Protein AF-A0A8J2N1P3-F1 (afdb_monomer)

Sequence (619 aa):
MLRRNAFIGAALVTTAAAWNVDVHNQIGFMAETFFTPETTSVLAKILEPEYNGSVGRSAAWADAYAHTSEGHFSYQWHWIDTHDRQPEHCNLDYTRDCAKGGCVVSAIANQTKILRKCINEVYAAELTRGINLTCSYALKWVAHFLGDIHQPLHASGRAVGGNTFKVVFGGVSTQLHAVWDGYLPYFAANVQHPFSNQSIDPFFSGLVTRIRKDQFYSAPYMWLSCTDPATPEECATSWAKESNKWDCDYVYSRVRNDTDLGIDGYANPSRETSPNRGSSVPQSVAIPKPCKPLQQWQEEQKIDRNAQIKLTKLVHMRYQHPNLDEITTFLRDFGMSVAQKAEGKKWFKGYGEDQYVYYAQQGEKKFLGGCFEVESYAELEKASKIPRAGSIEELTDAPGGGHMITLHDPEGFPINLIYGQTKKQPGPFPEVLTTNYENEKPRVARFQRFKSGPAAVHKLGHYGLCVQNFQAEMQWYTRTFNIVPTDFLYINTPEGQQKDVAIFAHIDIGPSYTDHHTIFLSTNPTSHVHHCSFEVHDFDTQNLGHEWLAQKGYKSVWGVGRHILGSQLFDYWWDTTGNMIEHYADGDLVNEETPVGWGEAGDESLAVWGPEVPKWFLD

Secondary structure (DSSP, 8-state):
-PPP--------------TTHHHHHHHHHHHHTT--HHHHHHHHHHS-GGGTT-HHHHTTHHHHHHTSTTTGGGGGGG-----SBTTTB----HHHHS-TT--HHHHHHHHHHHHHHHHHHHHTT---TT--HHHHHHHHHHHHHHHHTTSGGGG-TTTTTTTT-EEEETTEEEEHHHIIIIIHHHHHHT-SSPPPSSS--HHHHHHHHHHTTT-SSS-GGGGGS---TTSHHHHHHHHHHHHHHHIIIIITTS--TTSBTTTSSSS-S-SS-PPP------HHHHS-SSEE-HHHHHHHTT--TTTSB-EEEEEEEEEEES-HHHHHHHHHHTT-EEEEEETTEEEEE-SSSSS-SEEEEESSSEEEEEEEEES-HHHHHHHTTSTT----EE-SSSTT--EEEEEE-TT--EEEEEE-PPPPPP-PPPP-PPPP-SS----SS-------S------EEEEEEEES-HHHHHHHHHHHBSEEEEEEEEEE-TTS-EEEEEEEEEE--TTS-EES-SEEEEE-SS-EEEEEEEE-S-HHHHHHHHHHHHHTT--EEEEEEEESGGG-EEEEEE-TTS-EEEEEES--EE-TTSPEEEEE-SGGGTEEESSPPPTTTT-

Solvent-accessible surface area (backbone atoms only — not comparable to full-atom values): 33361 Å² total; per-residue (Å²): 140,87,86,87,86,85,82,89,73,83,79,77,78,76,74,78,70,72,83,38,47,30,50,37,12,34,54,25,36,52,53,57,76,72,53,50,75,64,55,48,56,54,45,33,30,34,28,39,71,91,39,70,36,37,56,13,57,32,11,37,49,52,68,60,38,26,74,33,92,85,32,44,76,51,48,57,31,55,28,34,45,30,89,58,47,71,44,85,40,63,64,70,46,68,86,80,29,41,47,97,84,41,9,27,38,56,44,43,25,51,26,45,57,52,31,54,53,42,52,52,33,43,75,70,68,73,49,56,65,28,72,48,60,71,40,24,49,19,47,30,44,41,55,25,44,62,52,34,40,66,37,31,47,32,29,26,36,58,51,65,21,23,60,72,35,69,40,34,43,77,89,38,81,47,35,48,31,58,36,71,57,34,48,44,60,33,59,74,59,71,49,93,67,84,60,50,57,86,51,68,48,70,60,56,53,50,48,52,53,34,53,79,64,50,72,50,98,65,53,56,80,66,73,58,68,62,77,54,80,89,46,33,47,62,26,36,44,52,46,31,36,53,16,21,41,41,31,21,78,44,58,53,61,63,63,56,83,91,46,41,38,48,77,73,44,64,62,44,84,64,83,67,78,73,76,91,80,86,78,94,69,59,67,68,66,76,35,64,68,57,56,46,54,40,66,59,53,38,58,76,68,66,51,55,76,84,72,22,37,52,50,76,46,60,43,29,40,34,36,30,31,73,49,62,66,60,45,50,50,50,42,40,53,59,16,36,43,82,60,48,78,55,92,61,35,40,31,26,15,35,43,36,41,54,48,36,30,36,37,41,31,54,37,71,78,40,82,58,21,53,27,29,33,36,80,39,67,66,41,54,61,54,49,51,71,42,78,72,34,47,66,79,40,76,35,85,85,46,76,50,39,28,37,36,33,43,36,39,50,94,92,57,55,42,38,30,41,36,28,76,53,45,73,44,84,52,52,87,75,80,81,85,79,86,74,65,52,99,90,50,60,81,62,71,99,57,79,94,80,87,79,90,52,45,31,52,26,34,46,41,48,32,37,31,35,26,27,68,55,44,70,62,45,54,50,47,49,43,45,48,27,40,37,42,65,35,32,35,24,26,46,75,43,97,88,72,44,82,41,80,42,32,39,33,20,19,62,57,65,46,89,52,74,32,56,36,39,42,39,35,43,32,54,30,100,52,72,44,79,51,39,41,31,28,30,35,89,37,72,68,44,48,53,45,20,51,53,43,36,49,76,71,66,53,52,74,67,47,58,68,30,27,28,55,70,42,48,22,32,39,36,31,31,46,47,90,82,68,50,40,37,30,45,28,26,74,61,40,71,37,37,58,86,46,50,26,27,45,45,67,65,53,73,79,52,49,42,77,46,54,65,80,77,54,93,60,72,86,107

InterPro domains:
  IPR003154 S1/P1 nuclease [PF02265] (23-263)
  IPR003154 S1/P1 nuclease [PTHR33146] (9-268)
  IPR003154 S1/P1 nuclease [cd11010] (19-266)
  IPR004360 Glyoxalase/fosfomycin resistance/dioxygenase domain [PF00903] (459-582)
  IPR008947 Phospholipase C/P1 nuclease domain superfamily [G3DSA:1.10.575.10] (19-278)
  IPR008947 Phospholipase C/P1 nuclease domain superfamily [SSF48537] (19-264)
  IPR029068 Glyoxalase/Bleomycin resistance protein/Dihydroxybiphenyl dioxygenase [G3DSA:3.10.180.10] (303-426)
  IPR029068 Glyoxalase/Bleomycin resistance protein/Dihydroxybiphenyl dioxygenase [G3DSA:3.10.180.10] (449-615)
  IPR029068 Glyoxalase/Bleomycin resistance protein/Dihydroxybiphenyl dioxygenase [SSF54593] (309-597)
  IPR037523 Vicinal oxygen chelate (VOC), core domain [PS51819] (459-586)

Foldseek 3Di:
DDDDDDDDDDDPPPDPPPFQLLVQLQLQQLVVVVDDPVRLVLQQLLAAVVCNSGLSLLQSVLVVQCPDPNNVLCVQALAWADPDDPQVDFDDDCVPTADPSGYVLVLLLVLLVQLVVSSVCVVVVNGGGHPDVSNNVSSNSNSHSVVSLLQLLSLHNPCPSQQNAWAAAPNDIHTLNSVSSPVLVCLQVVHDDRHDSNHHDVSSVVVSVCLVVQVDPDNNVVVPPDDDSVPSSVSSSVSSSVSSNCRNVASVVPDDRPDHCNPPCNSPVDPPPDPDDDDDDALCVLFVPPWFAQVVVCVVLVADPVLAFAFDDFFAFEWEDQDPVQLQVVVVLQAWDWLDDDVQKTFTPFLAFHSGHYIYGHDPTDGQATETEGPDVVSVVSQCPDPQKDDWDWQPPGQQIWIKIWHAAPVGHIYMYTYRRGTHDGHDDDDDDDDADPPRGPDDVNDDDDDQGAQTFHGWAAWEKADACVVRRVSCDVNHHQKTFQEWAWAQDPVRDTDTFKTFIDRAPAPDKGFLHHYMYGYDPDIDTQETETEGRDDVSVVSNVVSCVVVVFAWQWDQFFFSRQRKGWTWTAGPNGHIYIYIYDGDIDYSRRIYHYDYDDQVNTGPDTPGHPPVSSD

Mean predicted aligned error: 14.55 Å

pLDDT: mean 91.04, std 13.32, range [26.02, 98.88]

Structure (mmCIF, N/CA/C/O backbone):
data_AF-A0A8J2N1P3-F1
#
_entry.id   AF-A0A8J2N1P3-F1
#
loop_
_atom_site.group_PDB
_atom_site.id
_atom_site.type_symbol
_atom_site.label_atom_id
_atom_site.label_alt_id
_atom_site.label_comp_id
_atom_site.label_asym_id
_atom_site.label_entity_id
_atom_site.label_seq_id
_atom_site.pdbx_PDB_ins_code
_atom_site.Cartn_x
_atom_site.Cartn_y
_atom_site.Cartn_z
_atom_site.occupancy
_atom_site.B_iso_or_equiv
_atom_site.auth_seq_id
_atom_site.auth_comp_id
_atom_site.auth_asym_id
_atom_site.auth_atom_id
_atom_site.pdbx_PDB_model_num
ATOM 1 N N . MET A 1 1 ? 74.833 -14.889 -46.733 1.00 37.47 1 MET A N 1
ATOM 2 C CA . MET A 1 1 ? 74.147 -14.017 -47.713 1.00 37.47 1 MET A CA 1
ATOM 3 C C . MET A 1 1 ? 72.819 -14.663 -48.082 1.00 37.47 1 MET A C 1
ATOM 5 O O . MET A 1 1 ? 72.800 -15.606 -48.859 1.00 37.47 1 MET A O 1
ATOM 9 N N . LEU A 1 2 ? 71.735 -14.223 -47.440 1.00 30.72 2 LEU A N 1
ATOM 10 C CA . LEU A 1 2 ? 70.367 -14.707 -47.659 1.00 30.72 2 LEU A CA 1
ATOM 11 C C . LEU A 1 2 ? 69.760 -14.021 -48.892 1.00 30.72 2 LEU A C 1
ATOM 13 O O . LEU A 1 2 ? 69.808 -12.796 -48.995 1.00 30.72 2 LEU A O 1
ATOM 17 N N . ARG A 1 3 ? 69.183 -14.801 -49.815 1.00 30.39 3 ARG A N 1
ATOM 18 C CA . ARG A 1 3 ? 68.391 -14.289 -50.944 1.00 30.39 3 ARG A CA 1
ATOM 19 C C . ARG A 1 3 ? 66.922 -14.161 -50.534 1.00 30.39 3 ARG A C 1
ATOM 21 O O . ARG A 1 3 ? 66.283 -15.143 -50.175 1.00 30.39 3 ARG A O 1
ATOM 28 N N . ARG A 1 4 ? 66.422 -12.928 -50.613 1.00 35.00 4 ARG A N 1
ATOM 29 C CA . ARG A 1 4 ? 65.011 -12.517 -50.598 1.00 35.00 4 ARG A CA 1
ATOM 30 C C . ARG A 1 4 ? 64.414 -12.700 -52.000 1.00 35.00 4 ARG A C 1
ATOM 32 O O . ARG A 1 4 ? 65.123 -12.437 -52.966 1.00 35.00 4 ARG A O 1
ATOM 39 N N . ASN A 1 5 ? 63.147 -13.115 -52.071 1.00 31.36 5 ASN A N 1
ATOM 40 C CA . ASN A 1 5 ? 62.072 -12.636 -52.970 1.00 31.36 5 ASN A CA 1
ATOM 41 C C . ASN A 1 5 ? 60.866 -13.579 -52.771 1.00 31.36 5 ASN A C 1
ATOM 43 O O . ASN A 1 5 ? 60.970 -14.766 -53.050 1.00 31.36 5 ASN A O 1
ATOM 47 N N . ALA A 1 6 ? 59.835 -13.184 -52.021 1.00 32.12 6 ALA A N 1
ATOM 48 C CA . ALA A 1 6 ? 58.728 -12.280 -52.373 1.00 32.12 6 ALA A CA 1
ATOM 49 C C . ALA A 1 6 ? 57.470 -13.107 -52.712 1.00 32.12 6 ALA A C 1
ATOM 51 O O . ALA A 1 6 ? 57.220 -13.437 -53.866 1.00 32.12 6 ALA A O 1
ATOM 52 N N . PHE A 1 7 ? 56.697 -13.451 -51.677 1.00 32.38 7 PHE A N 1
ATOM 53 C CA . PHE A 1 7 ? 55.311 -13.894 -51.820 1.00 32.38 7 PHE A CA 1
ATOM 54 C C . PHE A 1 7 ? 54.409 -12.657 -51.802 1.00 32.38 7 PHE A C 1
ATOM 56 O O . PHE A 1 7 ? 54.438 -11.876 -50.851 1.00 32.38 7 PHE A O 1
ATOM 63 N N . ILE A 1 8 ? 53.628 -12.478 -52.867 1.00 37.56 8 ILE A N 1
ATOM 64 C CA . ILE A 1 8 ? 52.526 -11.518 -52.936 1.00 37.56 8 ILE A CA 1
ATOM 65 C C . ILE A 1 8 ? 51.372 -12.127 -52.134 1.00 37.56 8 ILE A C 1
ATOM 67 O O . ILE A 1 8 ? 50.735 -13.076 -52.583 1.00 37.56 8 ILE A O 1
ATOM 71 N N . GLY A 1 9 ? 51.149 -11.623 -50.922 1.00 31.53 9 GLY A N 1
ATOM 72 C CA . GLY A 1 9 ? 49.958 -11.922 -50.132 1.00 31.53 9 GLY A CA 1
ATOM 73 C C . GLY A 1 9 ? 48.873 -10.903 -50.454 1.00 31.53 9 GLY A C 1
ATOM 74 O O . GLY A 1 9 ? 49.041 -9.719 -50.169 1.00 31.53 9 GLY A O 1
ATOM 75 N N . ALA A 1 10 ? 47.773 -11.355 -51.053 1.00 35.03 10 ALA A N 1
ATOM 76 C CA . ALA A 1 10 ? 46.547 -10.575 -51.129 1.00 35.03 10 ALA A CA 1
ATOM 77 C C . ALA A 1 10 ? 46.023 -10.365 -49.699 1.00 35.03 10 ALA A C 1
ATOM 79 O O . ALA A 1 10 ? 45.641 -11.322 -49.026 1.00 35.03 10 ALA A O 1
ATOM 80 N N . ALA A 1 11 ? 46.050 -9.122 -49.221 1.00 32.72 11 ALA A N 1
ATOM 81 C CA . ALA A 1 11 ? 45.408 -8.751 -47.972 1.00 32.72 11 ALA A CA 1
ATOM 82 C C . ALA A 1 11 ? 43.889 -8.778 -48.189 1.00 32.72 11 ALA A C 1
ATOM 84 O O . ALA A 1 11 ? 43.323 -7.882 -48.814 1.00 32.72 11 ALA A O 1
ATOM 85 N N . LEU A 1 12 ? 43.239 -9.832 -47.694 1.00 31.53 12 LEU A N 1
ATOM 86 C CA . LEU A 1 12 ? 41.812 -9.812 -47.404 1.00 31.53 12 LEU A CA 1
ATOM 87 C C . LEU A 1 12 ? 41.588 -8.709 -46.367 1.00 31.53 12 LEU A C 1
ATOM 89 O O . LEU A 1 12 ? 41.980 -8.847 -45.210 1.00 31.53 12 LEU A O 1
ATOM 93 N N . VAL A 1 13 ? 40.999 -7.597 -46.802 1.00 30.62 13 VAL A N 1
ATOM 94 C CA . VAL A 1 13 ? 40.427 -6.601 -45.899 1.00 30.62 13 VAL A CA 1
ATOM 95 C C . VAL A 1 13 ? 39.248 -7.289 -45.224 1.00 30.62 13 VAL A C 1
ATOM 97 O O . VAL A 1 13 ? 38.175 -7.420 -45.806 1.00 30.62 13 VAL A O 1
ATOM 100 N N . THR A 1 14 ? 39.462 -7.799 -44.016 1.00 26.02 14 THR A N 1
ATOM 101 C CA . THR A 1 14 ? 38.366 -8.161 -43.125 1.00 26.02 14 THR A CA 1
ATOM 102 C C . THR A 1 14 ? 37.655 -6.865 -42.774 1.00 26.02 14 THR A C 1
ATOM 104 O O . THR A 1 14 ? 38.158 -6.073 -41.977 1.00 26.02 14 THR A O 1
ATOM 107 N N . THR A 1 15 ? 36.517 -6.615 -43.415 1.00 27.95 15 THR A N 1
ATOM 108 C CA . THR A 1 15 ? 35.544 -5.634 -42.947 1.00 27.95 15 THR A CA 1
ATOM 109 C C . THR A 1 15 ? 35.240 -5.982 -41.497 1.00 27.95 15 THR A C 1
ATOM 111 O O . THR A 1 15 ? 34.702 -7.057 -41.226 1.00 27.95 15 THR A O 1
ATOM 114 N N . ALA A 1 16 ? 35.645 -5.123 -40.563 1.00 27.12 16 ALA A N 1
ATOM 115 C CA . ALA A 1 16 ? 35.121 -5.175 -39.212 1.00 27.12 16 ALA A CA 1
ATOM 116 C C . ALA A 1 16 ? 33.608 -4.993 -39.354 1.00 27.12 16 ALA A C 1
ATOM 118 O O . ALA A 1 16 ? 33.148 -3.908 -39.702 1.00 27.12 16 ALA A O 1
ATOM 119 N N . ALA A 1 17 ? 32.848 -6.080 -39.220 1.00 30.27 17 ALA A N 1
ATOM 120 C CA . ALA A 1 17 ? 31.414 -5.973 -39.056 1.00 30.27 17 ALA A CA 1
ATOM 121 C C . ALA A 1 17 ? 31.215 -5.111 -37.808 1.00 30.27 17 ALA A C 1
ATOM 123 O O . ALA A 1 17 ? 31.692 -5.483 -36.736 1.00 30.27 17 ALA A O 1
ATOM 124 N N . ALA A 1 18 ? 30.619 -3.928 -37.966 1.00 38.34 18 ALA A N 1
ATOM 125 C CA . ALA A 1 18 ? 30.062 -3.206 -36.836 1.00 38.34 18 ALA A CA 1
ATOM 126 C C . ALA A 1 18 ? 29.085 -4.185 -36.178 1.00 38.34 18 ALA A C 1
ATOM 128 O O . ALA A 1 18 ? 28.174 -4.700 -36.831 1.00 38.34 18 ALA A O 1
ATOM 129 N N . TRP A 1 19 ? 29.402 -4.595 -34.957 1.00 48.44 19 TRP A N 1
ATOM 130 C CA . TRP A 1 19 ? 28.650 -5.632 -34.275 1.00 48.44 19 TRP A CA 1
ATOM 131 C C . TRP A 1 19 ? 27.273 -5.036 -33.953 1.00 48.44 19 TRP A C 1
ATOM 133 O O . TRP A 1 19 ? 27.216 -3.956 -33.382 1.00 48.44 19 TRP A O 1
ATOM 143 N N . ASN A 1 20 ? 26.198 -5.746 -34.320 1.00 67.81 20 ASN A N 1
ATOM 144 C CA . ASN A 1 20 ? 24.801 -5.501 -33.917 1.00 67.81 20 ASN A CA 1
ATOM 145 C C . ASN A 1 20 ? 23.943 -4.506 -34.736 1.00 67.81 20 ASN A C 1
ATOM 147 O O . ASN A 1 20 ? 22.841 -4.150 -34.319 1.00 67.81 20 ASN A O 1
ATOM 151 N N . VAL A 1 21 ? 24.361 -4.158 -35.960 1.00 84.12 21 VAL A N 1
ATOM 152 C CA . VAL A 1 21 ? 23.541 -3.458 -36.988 1.00 84.12 21 VAL A CA 1
ATOM 15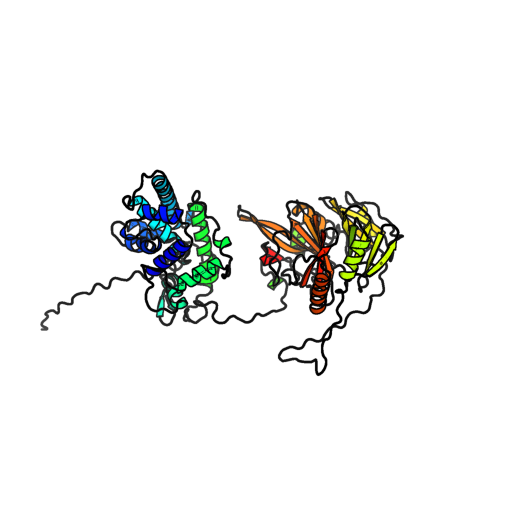3 C C . VAL A 1 21 ? 22.141 -4.080 -37.135 1.00 84.12 21 VAL A C 1
ATOM 155 O O . VAL A 1 21 ? 21.121 -3.401 -37.245 1.00 84.12 21 VAL A O 1
ATOM 158 N N . ASP A 1 22 ? 22.080 -5.404 -37.120 1.00 91.00 22 ASP A N 1
ATOM 159 C CA . ASP A 1 22 ? 20.859 -6.189 -37.234 1.00 91.00 22 ASP A CA 1
ATOM 160 C C . ASP A 1 22 ? 19.919 -6.028 -36.031 1.00 91.00 22 ASP A C 1
ATOM 162 O O . ASP A 1 22 ? 18.705 -6.075 -36.221 1.00 91.00 22 ASP A O 1
ATOM 166 N N . VAL A 1 23 ? 20.424 -5.765 -34.821 1.00 93.06 23 VAL A N 1
ATOM 167 C CA . VAL A 1 23 ? 19.579 -5.484 -33.645 1.00 93.06 23 VAL A CA 1
ATOM 168 C C . VAL A 1 23 ? 18.836 -4.156 -33.822 1.00 93.06 23 VAL A C 1
ATOM 170 O O . VAL A 1 23 ? 17.626 -4.115 -33.589 1.00 93.06 23 VAL A O 1
ATOM 173 N N . HIS A 1 24 ? 19.485 -3.109 -34.350 1.00 94.50 24 HIS A N 1
ATOM 174 C CA . HIS A 1 24 ? 18.794 -1.865 -34.721 1.00 94.50 24 HIS A CA 1
ATOM 175 C C . HIS A 1 24 ? 17.706 -2.110 -35.767 1.00 94.50 24 HIS A C 1
ATOM 177 O O . HIS A 1 24 ? 16.599 -1.578 -35.644 1.00 94.50 24 HIS A O 1
ATOM 183 N N . ASN A 1 25 ? 17.976 -2.957 -36.772 1.00 96.12 25 ASN A N 1
ATOM 184 C CA . ASN A 1 25 ? 16.944 -3.335 -37.737 1.00 96.12 25 ASN A CA 1
ATOM 185 C C . ASN A 1 25 ? 15.741 -3.993 -37.041 1.00 96.12 25 ASN A C 1
ATOM 187 O O . ASN A 1 25 ? 14.599 -3.622 -37.318 1.00 96.12 25 ASN A O 1
ATOM 191 N N . GLN A 1 26 ? 15.984 -4.928 -36.118 1.00 96.69 26 GLN A N 1
ATOM 192 C CA . GLN A 1 26 ? 14.934 -5.619 -35.366 1.00 96.69 26 GLN A CA 1
ATOM 193 C C . GLN A 1 26 ? 14.111 -4.673 -34.487 1.00 96.69 26 GLN A C 1
ATOM 195 O O . GLN A 1 26 ? 12.883 -4.746 -34.527 1.00 96.69 26 GLN A O 1
ATOM 200 N N . ILE A 1 27 ? 14.746 -3.737 -33.775 1.00 95.12 27 ILE A N 1
ATOM 201 C CA . ILE A 1 27 ? 14.053 -2.698 -32.993 1.00 95.12 27 ILE A CA 1
ATOM 202 C C . ILE A 1 27 ? 13.162 -1.841 -33.905 1.00 95.12 27 ILE A C 1
ATOM 204 O O . ILE A 1 27 ? 11.990 -1.612 -33.597 1.00 95.12 27 ILE A O 1
ATOM 208 N N . GLY A 1 28 ? 13.666 -1.430 -35.073 1.00 96.06 28 GLY A N 1
ATOM 209 C CA . GLY A 1 28 ? 12.868 -0.683 -36.044 1.00 96.06 28 GLY A CA 1
ATOM 210 C C . GLY A 1 28 ? 11.687 -1.492 -36.601 1.00 96.06 28 GLY A C 1
ATOM 211 O O . GLY A 1 28 ? 10.589 -0.953 -36.730 1.00 96.06 28 GLY A O 1
ATOM 212 N N . PHE A 1 29 ? 11.856 -2.795 -36.860 1.00 97.94 29 PHE A N 1
ATOM 213 C CA . PHE A 1 29 ? 10.736 -3.660 -37.251 1.00 97.94 29 PHE A CA 1
ATOM 214 C C . PHE A 1 29 ? 9.717 -3.850 -36.121 1.00 97.94 29 PHE A C 1
ATOM 216 O O . PHE A 1 29 ? 8.520 -3.922 -36.393 1.00 97.94 29 PHE A O 1
ATOM 223 N N . MET A 1 30 ? 10.150 -3.910 -34.856 1.00 96.88 30 MET A N 1
ATOM 224 C CA . MET A 1 30 ? 9.225 -3.925 -33.719 1.00 96.88 30 MET A CA 1
ATOM 225 C C . MET A 1 30 ? 8.388 -2.648 -33.683 1.00 96.88 30 MET A C 1
ATOM 227 O O . MET A 1 30 ? 7.165 -2.739 -33.565 1.00 96.88 30 MET A O 1
ATOM 231 N N . ALA A 1 31 ? 9.021 -1.480 -33.832 1.00 95.06 31 ALA A N 1
ATOM 232 C CA . ALA A 1 31 ? 8.343 -0.184 -33.838 1.00 95.06 31 ALA A CA 1
ATOM 233 C C . ALA A 1 31 ? 7.272 -0.098 -34.938 1.00 95.06 31 ALA A C 1
ATOM 235 O O . ALA A 1 31 ? 6.158 0.357 -34.683 1.00 95.06 31 ALA A O 1
ATOM 236 N N . GLU A 1 32 ? 7.556 -0.631 -36.132 1.00 96.25 32 GLU A N 1
ATOM 237 C CA . GLU A 1 32 ? 6.590 -0.687 -37.237 1.00 96.25 32 GLU A CA 1
ATOM 238 C C . GLU A 1 32 ? 5.297 -1.420 -36.882 1.00 96.25 32 GLU A C 1
ATOM 240 O O . GLU A 1 32 ? 4.229 -1.053 -37.373 1.00 96.25 32 GLU A O 1
ATOM 245 N N . THR A 1 33 ? 5.356 -2.422 -35.998 1.00 96.19 33 THR A N 1
ATOM 246 C CA . THR A 1 33 ? 4.152 -3.146 -35.567 1.00 96.19 33 THR A CA 1
ATOM 247 C C . THR A 1 33 ? 3.187 -2.279 -34.754 1.00 96.19 33 THR A C 1
ATOM 249 O O . THR A 1 33 ? 2.026 -2.659 -34.595 1.00 96.19 33 THR A O 1
ATOM 252 N N . PHE A 1 34 ? 3.644 -1.134 -34.240 1.00 93.25 34 PHE A N 1
ATOM 253 C CA . PHE A 1 34 ? 2.843 -0.176 -33.475 1.00 93.25 34 PHE A CA 1
ATOM 254 C C . PHE A 1 34 ? 2.366 1.017 -34.312 1.00 93.25 34 PHE A C 1
ATOM 256 O O . PHE A 1 34 ? 1.561 1.814 -33.832 1.00 93.25 34 PHE A O 1
ATOM 263 N N . PHE A 1 35 ? 2.823 1.161 -35.559 1.00 95.00 35 PHE A N 1
ATOM 264 C CA . PHE A 1 35 ? 2.408 2.275 -36.407 1.00 95.00 35 PHE A CA 1
ATOM 265 C C . PHE A 1 35 ? 0.943 2.163 -36.828 1.00 95.00 35 PHE A C 1
ATOM 267 O O . PHE A 1 35 ? 0.428 1.091 -37.150 1.00 95.00 35 PHE A O 1
ATOM 274 N N . THR A 1 36 ? 0.273 3.313 -36.878 1.00 96.56 36 THR A N 1
ATOM 275 C CA . THR A 1 36 ? -1.028 3.420 -37.535 1.00 96.56 36 THR A CA 1
ATOM 276 C C . THR A 1 36 ? -0.843 3.365 -39.057 1.00 96.56 36 THR A C 1
ATOM 278 O O . THR A 1 36 ? 0.230 3.717 -39.561 1.00 96.56 36 THR A O 1
ATOM 281 N N . PRO A 1 37 ? -1.888 3.005 -39.827 1.00 95.81 37 PRO A N 1
ATOM 282 C CA . PRO A 1 37 ? -1.823 3.045 -41.289 1.00 95.81 37 PRO A CA 1
ATOM 283 C C . PRO A 1 37 ? -1.424 4.421 -41.847 1.00 95.81 37 PRO A C 1
ATOM 285 O O . PRO A 1 37 ? -0.752 4.509 -42.875 1.00 95.81 37 PRO A O 1
ATOM 288 N N . GLU A 1 38 ? -1.818 5.498 -41.162 1.00 95.25 38 GLU A N 1
ATOM 289 C CA . GLU A 1 38 ? -1.454 6.866 -41.529 1.00 95.25 38 GLU A CA 1
ATOM 290 C C . GLU A 1 38 ? 0.039 7.131 -41.320 1.00 95.25 38 GLU A C 1
ATOM 292 O O . GLU A 1 38 ? 0.707 7.578 -42.254 1.00 95.25 38 GLU A O 1
ATOM 297 N N . THR A 1 39 ? 0.588 6.760 -40.158 1.00 94.81 39 THR A N 1
ATOM 298 C CA . THR A 1 39 ? 2.031 6.845 -39.894 1.00 94.81 39 THR A CA 1
ATOM 299 C C . THR A 1 39 ? 2.819 6.079 -40.953 1.00 94.81 39 THR A C 1
ATOM 301 O O . THR A 1 39 ? 3.722 6.642 -41.569 1.00 94.81 39 THR A O 1
ATOM 304 N N . THR A 1 40 ? 2.440 4.833 -41.254 1.00 94.38 40 THR A N 1
ATOM 305 C CA . THR A 1 40 ? 3.100 4.032 -42.298 1.00 94.38 40 THR A CA 1
ATOM 306 C C . THR A 1 40 ? 3.090 4.739 -43.658 1.00 94.38 40 THR A C 1
ATOM 308 O O . THR A 1 40 ? 4.111 4.780 -44.343 1.00 94.38 40 THR A O 1
ATOM 311 N N . SER A 1 41 ? 1.959 5.338 -44.044 1.00 92.75 41 SER A N 1
ATOM 312 C CA . SER A 1 41 ? 1.819 6.073 -45.308 1.00 92.75 41 SER A CA 1
ATOM 313 C C . SER A 1 41 ? 2.723 7.310 -45.379 1.00 92.75 41 SER A C 1
ATOM 315 O O . SER A 1 41 ? 3.359 7.556 -46.408 1.00 92.75 41 SER A O 1
ATOM 317 N N . VAL A 1 42 ? 2.817 8.076 -44.287 1.00 93.44 42 VAL A N 1
ATOM 318 C CA . VAL A 1 42 ? 3.673 9.269 -44.202 1.00 93.44 42 VAL A CA 1
ATOM 319 C C . VAL A 1 42 ? 5.149 8.886 -44.281 1.00 93.44 42 VAL A C 1
ATOM 321 O O . VAL A 1 42 ? 5.876 9.416 -45.123 1.00 93.44 42 VAL A O 1
ATOM 324 N N . LEU A 1 43 ? 5.593 7.929 -43.462 1.00 92.75 43 LEU A N 1
ATOM 325 C CA . LEU A 1 43 ? 6.999 7.516 -43.415 1.00 92.75 43 LEU A CA 1
ATOM 326 C C . LEU A 1 43 ? 7.464 6.906 -44.747 1.00 92.75 43 LEU A C 1
ATOM 328 O O . LEU A 1 43 ? 8.580 7.178 -45.193 1.00 92.75 43 LEU A O 1
ATOM 332 N N . ALA A 1 44 ? 6.587 6.182 -45.451 1.00 92.25 44 ALA A N 1
ATOM 333 C CA . ALA A 1 44 ? 6.880 5.634 -46.775 1.00 92.25 44 ALA A CA 1
ATOM 334 C C . ALA A 1 44 ? 7.134 6.696 -47.859 1.00 92.25 44 ALA A C 1
ATOM 336 O O . ALA A 1 44 ? 7.769 6.391 -48.870 1.00 92.25 44 ALA A O 1
ATOM 337 N N . LYS A 1 45 ? 6.653 7.933 -47.674 1.00 93.75 45 LYS A N 1
ATOM 338 C CA . LYS A 1 45 ? 6.948 9.065 -48.568 1.00 93.75 45 LYS A CA 1
ATOM 339 C C . LYS A 1 45 ? 8.257 9.774 -48.210 1.00 93.75 45 LYS A C 1
ATOM 341 O O . LYS A 1 45 ? 8.837 10.424 -49.077 1.00 93.75 45 LYS A O 1
ATOM 346 N N . ILE A 1 46 ? 8.715 9.650 -46.966 1.00 95.44 46 ILE A N 1
ATOM 347 C CA . ILE A 1 46 ? 9.949 10.275 -46.477 1.00 95.44 46 ILE A CA 1
ATOM 348 C C . ILE A 1 46 ? 11.171 9.428 -46.839 1.00 95.44 46 ILE A C 1
ATOM 350 O O . ILE A 1 46 ? 12.159 9.970 -47.333 1.00 95.44 46 ILE A O 1
ATOM 354 N N . LEU A 1 47 ? 11.102 8.114 -46.610 1.00 94.44 47 LEU A N 1
ATOM 355 C CA . LEU A 1 47 ? 12.228 7.213 -46.847 1.00 94.44 47 LEU A CA 1
ATOM 356 C C . LEU A 1 47 ? 12.531 7.022 -48.334 1.00 94.44 47 LEU A C 1
ATOM 358 O O . LEU A 1 47 ? 11.641 7.006 -49.190 1.00 94.44 47 LEU A O 1
ATOM 362 N N . GLU A 1 48 ? 13.814 6.809 -48.614 1.00 93.62 48 GLU A N 1
ATOM 363 C CA . GLU A 1 48 ? 14.308 6.451 -49.941 1.00 93.62 48 GLU A CA 1
ATOM 364 C C . GLU A 1 48 ? 13.701 5.112 -50.425 1.00 93.62 48 GLU A C 1
ATOM 366 O O . GLU A 1 48 ? 13.362 4.240 -49.607 1.00 93.62 48 GLU A O 1
ATOM 371 N N . PRO A 1 49 ? 13.496 4.929 -51.747 1.00 90.31 49 PRO A N 1
ATOM 372 C CA . PRO A 1 49 ? 12.772 3.779 -52.290 1.00 90.31 49 PRO A CA 1
ATOM 373 C C . PRO A 1 49 ? 13.320 2.405 -51.879 1.00 90.31 49 PRO A C 1
ATOM 375 O O . PRO A 1 49 ? 12.525 1.478 -51.705 1.00 90.31 49 PRO A O 1
ATOM 378 N N . GLU A 1 50 ? 14.633 2.269 -51.692 1.00 91.12 50 GLU A N 1
ATOM 379 C CA . GLU A 1 50 ? 15.318 1.032 -51.305 1.00 91.12 50 GLU A CA 1
ATOM 380 C C . GLU A 1 50 ? 14.898 0.506 -49.927 1.00 91.12 50 GLU A C 1
ATOM 382 O O . GLU A 1 50 ? 14.859 -0.707 -49.716 1.00 91.12 50 GLU A O 1
ATOM 387 N N . TYR A 1 51 ? 14.492 1.389 -49.011 1.00 93.06 51 TYR A N 1
ATOM 388 C CA . TYR A 1 51 ? 13.979 0.989 -47.701 1.00 93.06 51 TYR A CA 1
ATOM 389 C C . TYR A 1 51 ? 12.519 0.537 -47.771 1.00 93.06 51 TYR A C 1
ATOM 391 O O . TYR A 1 51 ? 11.993 -0.012 -46.809 1.00 93.06 51 TYR A O 1
ATOM 399 N N . ASN A 1 52 ? 11.843 0.741 -48.907 1.00 91.12 52 ASN A N 1
ATOM 400 C CA . ASN A 1 52 ? 10.438 0.399 -49.119 1.00 91.12 52 ASN A CA 1
ATOM 401 C C . ASN A 1 52 ? 9.496 0.925 -48.013 1.00 91.12 52 ASN A C 1
ATOM 403 O O . ASN A 1 52 ? 8.537 0.257 -47.637 1.00 91.12 52 ASN A O 1
ATOM 407 N N . GLY A 1 53 ? 9.795 2.110 -47.474 1.00 91.12 53 GLY A N 1
ATOM 408 C CA . GLY A 1 53 ? 9.038 2.714 -46.375 1.00 91.12 53 GLY A CA 1
ATOM 409 C C . GLY A 1 53 ? 9.202 2.033 -45.013 1.00 91.12 53 GLY A C 1
ATOM 410 O O . GLY A 1 53 ? 8.483 2.389 -44.085 1.00 91.12 53 GLY A O 1
ATOM 411 N N . SER A 1 54 ? 10.133 1.085 -44.884 1.00 95.69 54 SER A N 1
ATOM 412 C CA . SER A 1 54 ? 10.436 0.406 -43.628 1.00 95.69 54 SER A CA 1
ATOM 413 C C . SER A 1 54 ? 11.490 1.173 -42.833 1.00 95.69 54 SER A C 1
ATOM 415 O O . SER A 1 54 ? 12.638 1.316 -43.264 1.00 95.69 54 SER A O 1
ATOM 417 N N . VAL A 1 55 ? 11.100 1.610 -41.637 1.00 95.75 55 VAL A N 1
ATOM 418 C CA . VAL A 1 55 ? 12.012 2.129 -40.620 1.00 95.75 55 VAL A CA 1
ATOM 419 C C . VAL A 1 55 ? 12.992 1.040 -40.191 1.00 95.75 55 VAL A C 1
ATOM 421 O O . VAL A 1 55 ? 14.186 1.319 -40.134 1.00 95.75 55 VAL A O 1
ATOM 424 N N . GLY A 1 56 ? 12.533 -0.201 -40.006 1.00 96.19 56 GLY A N 1
ATOM 425 C CA . GLY A 1 56 ? 13.365 -1.357 -39.673 1.00 96.19 56 GLY A CA 1
ATOM 426 C C . GLY A 1 56 ? 14.521 -1.551 -40.643 1.00 96.19 56 GLY A C 1
ATOM 427 O O . GLY A 1 56 ? 15.667 -1.602 -40.215 1.00 96.19 56 GLY A O 1
ATOM 428 N N . ARG A 1 57 ? 14.282 -1.524 -41.958 1.00 96.25 57 ARG A N 1
ATOM 429 C CA . ARG A 1 57 ? 15.364 -1.625 -42.964 1.00 96.25 57 ARG A CA 1
ATOM 430 C C . ARG A 1 57 ? 16.344 -0.455 -42.938 1.00 96.25 57 ARG A C 1
ATOM 432 O O . ARG A 1 57 ? 17.478 -0.604 -43.384 1.00 96.25 57 ARG A O 1
ATOM 439 N N . SER A 1 58 ? 15.909 0.704 -42.456 1.00 95.12 58 SER A N 1
ATOM 440 C CA . SER A 1 58 ? 16.715 1.926 -42.425 1.00 95.12 58 SER A CA 1
ATOM 441 C C . SER A 1 58 ? 17.410 2.178 -41.082 1.00 95.12 58 SER A C 1
ATOM 443 O O . SER A 1 58 ? 18.331 2.987 -41.019 1.00 95.12 58 SER A O 1
ATOM 445 N N . ALA A 1 59 ? 17.005 1.463 -40.028 1.00 94.00 59 ALA A N 1
ATOM 446 C CA . ALA A 1 59 ? 17.358 1.751 -38.640 1.00 94.00 59 ALA A CA 1
ATOM 447 C C . ALA A 1 59 ? 18.851 1.620 -38.323 1.00 94.00 59 ALA A C 1
ATOM 449 O O . ALA A 1 59 ? 19.300 2.207 -37.354 1.00 94.00 59 ALA A O 1
ATOM 450 N N . ALA A 1 60 ? 19.627 0.897 -39.130 1.00 93.69 60 ALA A N 1
ATOM 451 C CA . ALA A 1 60 ? 21.068 0.729 -38.922 1.00 93.69 60 ALA A CA 1
ATOM 452 C C . ALA A 1 60 ? 21.935 1.594 -39.859 1.00 93.69 60 ALA A C 1
ATOM 454 O O . ALA A 1 60 ? 23.155 1.457 -39.919 1.00 93.69 60 ALA A O 1
ATOM 455 N N . TRP A 1 61 ? 21.310 2.468 -40.657 1.00 95.88 61 TRP A N 1
ATOM 456 C CA . TRP A 1 61 ? 22.023 3.329 -41.606 1.00 95.88 61 TRP A CA 1
ATOM 457 C C . TRP A 1 61 ? 22.963 4.325 -40.908 1.00 95.88 61 TRP A C 1
ATOM 459 O O . TRP A 1 61 ? 24.038 4.617 -41.427 1.00 95.88 61 TRP A O 1
ATOM 469 N N . ALA A 1 62 ? 22.547 4.824 -39.748 1.00 95.94 62 ALA A N 1
ATOM 470 C CA . ALA A 1 62 ? 23.251 5.797 -38.920 1.00 95.94 62 ALA A CA 1
ATOM 471 C C . ALA A 1 62 ? 24.679 5.354 -38.551 1.00 95.94 62 ALA A C 1
ATOM 473 O O . ALA A 1 62 ? 25.633 6.066 -38.882 1.00 95.94 62 ALA A O 1
ATOM 474 N N . ASP A 1 63 ? 24.822 4.139 -38.013 1.00 93.31 63 ASP A N 1
ATOM 475 C CA . ASP A 1 63 ? 26.113 3.497 -37.731 1.00 93.31 63 ASP A CA 1
ATOM 476 C C . ASP A 1 63 ? 27.042 3.511 -38.944 1.00 93.31 63 ASP A C 1
ATOM 478 O O . ASP A 1 63 ? 28.196 3.944 -38.884 1.00 93.31 63 ASP A O 1
ATOM 482 N N . ALA A 1 64 ? 26.539 3.029 -40.083 1.00 93.25 64 ALA A N 1
ATOM 483 C CA . ALA A 1 64 ? 27.332 2.919 -41.299 1.00 93.25 64 ALA A CA 1
ATOM 484 C C . ALA A 1 64 ? 27.743 4.303 -41.820 1.00 93.25 64 ALA A C 1
ATOM 486 O O . ALA A 1 64 ? 28.891 4.503 -42.225 1.00 93.25 64 ALA A O 1
ATOM 487 N N . TYR A 1 65 ? 26.823 5.270 -41.786 1.00 95.62 65 TYR A N 1
ATOM 488 C CA . TYR A 1 65 ? 27.062 6.626 -42.261 1.00 95.62 65 TYR A CA 1
ATOM 489 C C . TYR A 1 65 ? 28.116 7.355 -41.421 1.00 95.62 65 TYR A C 1
ATOM 491 O O . TYR A 1 65 ? 28.984 8.023 -41.990 1.00 95.62 65 TYR A O 1
ATOM 499 N N . ALA A 1 66 ? 28.119 7.157 -40.101 1.00 95.38 66 ALA A N 1
ATOM 500 C CA . ALA A 1 66 ? 29.097 7.739 -39.181 1.00 95.38 66 ALA A CA 1
ATOM 501 C C . ALA A 1 66 ? 30.554 7.335 -39.475 1.00 95.38 66 ALA A C 1
ATOM 503 O O . ALA A 1 66 ? 31.485 8.041 -39.092 1.00 95.38 66 ALA A O 1
ATOM 504 N N . HIS A 1 67 ? 30.763 6.231 -40.195 1.00 93.56 67 HIS A N 1
ATOM 505 C CA . HIS A 1 67 ? 32.084 5.747 -40.606 1.00 93.56 67 HIS A CA 1
ATOM 506 C C . HIS A 1 67 ? 32.478 6.172 -42.031 1.00 93.56 67 HIS A C 1
ATOM 508 O O . HIS A 1 67 ? 33.557 5.821 -42.516 1.00 93.56 67 HIS A O 1
ATOM 514 N N . THR A 1 68 ? 31.629 6.937 -42.720 1.00 95.62 68 THR A N 1
ATOM 515 C CA . THR A 1 68 ? 31.953 7.533 -44.023 1.00 95.62 68 THR A CA 1
ATOM 516 C C . THR A 1 68 ? 32.653 8.881 -43.852 1.00 95.62 68 THR A C 1
ATOM 518 O O . THR A 1 68 ? 32.509 9.553 -42.833 1.00 95.62 68 THR A O 1
ATOM 521 N N . SER A 1 69 ? 33.377 9.337 -44.879 1.00 95.75 69 SER A N 1
ATOM 522 C CA . SER A 1 69 ? 33.973 10.681 -44.869 1.00 95.75 69 SER A CA 1
ATOM 523 C C . SER A 1 69 ? 32.930 11.797 -44.773 1.00 95.75 69 SER A C 1
ATOM 525 O O . SER A 1 69 ? 33.223 12.856 -44.228 1.00 95.75 69 SER A O 1
ATOM 527 N N . GLU A 1 70 ? 31.734 11.571 -45.324 1.00 95.19 70 GLU A N 1
ATOM 528 C CA . GLU A 1 70 ? 30.632 12.535 -45.304 1.00 95.19 70 GLU A CA 1
ATOM 529 C C . GLU A 1 70 ? 29.975 12.595 -43.923 1.00 95.19 70 GLU A C 1
ATOM 531 O O . GLU A 1 70 ? 29.743 13.681 -43.404 1.00 95.19 70 GLU A O 1
ATOM 536 N N . GLY A 1 71 ? 29.726 11.438 -43.307 1.00 94.38 71 GLY A N 1
ATOM 537 C CA . GLY A 1 71 ? 29.004 11.320 -42.044 1.00 94.38 71 GLY A CA 1
ATOM 538 C C . GLY A 1 71 ? 29.850 11.339 -40.780 1.00 94.38 71 GLY A C 1
ATOM 539 O O . GLY A 1 71 ? 29.286 11.374 -39.697 1.00 94.38 71 GLY A O 1
ATOM 540 N N . HIS A 1 72 ? 31.181 11.384 -40.865 1.00 95.12 72 HIS A N 1
ATOM 541 C CA . HIS A 1 72 ? 32.064 11.321 -39.690 1.00 95.12 72 HIS A CA 1
ATOM 542 C C . HIS A 1 72 ? 31.730 12.334 -38.575 1.00 95.12 72 HIS A C 1
ATOM 544 O O . HIS A 1 72 ? 32.001 12.095 -37.399 1.00 95.12 72 HIS A O 1
ATOM 550 N N . PHE A 1 73 ? 31.121 13.476 -38.908 1.00 94.75 73 PHE A N 1
ATOM 551 C CA . PHE A 1 73 ? 30.693 14.461 -37.909 1.00 94.75 73 PHE A CA 1
ATOM 552 C C . PHE A 1 73 ? 29.644 13.921 -36.919 1.00 94.75 73 PHE A C 1
ATOM 554 O O . PHE A 1 73 ? 29.577 14.418 -35.793 1.00 94.75 73 PHE A O 1
ATOM 561 N N . SER A 1 74 ? 28.842 12.931 -37.325 1.00 95.69 74 SER A N 1
ATOM 562 C CA . SER A 1 74 ? 27.773 12.342 -36.516 1.00 95.69 74 SER A CA 1
ATOM 563 C C . SER A 1 74 ? 28.248 11.184 -35.646 1.00 95.69 74 SER A C 1
ATOM 565 O O . SER A 1 74 ? 27.439 10.615 -34.926 1.00 95.69 74 SER A O 1
ATOM 567 N N . TYR A 1 75 ? 29.536 10.821 -35.680 1.00 93.94 75 TYR A N 1
ATOM 568 C CA . TYR A 1 75 ? 30.066 9.714 -34.880 1.00 93.94 75 TYR A CA 1
ATOM 569 C C . TYR A 1 75 ? 29.730 9.883 -33.392 1.00 93.94 75 TYR A C 1
ATOM 571 O O . TYR A 1 75 ? 29.100 9.016 -32.804 1.00 93.94 75 TYR A O 1
ATOM 579 N N . GLN A 1 76 ? 29.993 11.063 -32.827 1.00 93.56 76 GLN A N 1
ATOM 580 C CA . GLN A 1 76 ? 29.680 11.401 -31.428 1.00 93.56 76 GLN A CA 1
ATOM 581 C C . GLN A 1 76 ? 28.178 11.513 -31.097 1.00 93.56 76 GLN A C 1
ATOM 583 O O . GLN A 1 76 ? 27.822 11.735 -29.947 1.00 93.56 76 GLN A O 1
ATOM 588 N N . TRP A 1 77 ? 27.281 11.430 -32.085 1.00 97.38 77 TRP A N 1
ATOM 589 C CA . TRP A 1 77 ? 25.839 11.550 -31.852 1.00 97.38 77 TRP A CA 1
ATOM 590 C C . TRP A 1 77 ? 25.198 10.261 -31.332 1.00 97.38 77 TRP A C 1
ATOM 592 O O . TRP A 1 77 ? 24.025 10.302 -30.995 1.00 97.38 77 TRP A O 1
ATOM 602 N N . HIS A 1 78 ? 25.931 9.151 -31.246 1.00 96.31 78 HIS A N 1
ATOM 603 C CA . HIS A 1 78 ? 25.376 7.860 -30.820 1.00 96.31 78 HIS A CA 1
ATOM 604 C C . HIS A 1 78 ? 25.327 7.717 -29.289 1.00 96.31 78 HIS A C 1
ATOM 606 O O . HIS A 1 78 ? 24.644 6.848 -28.773 1.00 96.31 78 HIS A O 1
ATOM 612 N N . TRP A 1 79 ? 25.990 8.600 -28.531 1.00 97.19 79 TRP A N 1
ATOM 613 C CA . TRP A 1 79 ? 26.026 8.510 -27.067 1.00 97.19 79 TRP A CA 1
ATOM 614 C C . TRP A 1 79 ? 26.051 9.881 -26.376 1.00 97.19 79 TRP A C 1
ATOM 616 O O . TRP A 1 79 ? 26.097 10.939 -27.016 1.00 97.19 79 TRP A O 1
ATOM 626 N N . ILE A 1 80 ? 25.993 9.858 -25.046 1.00 97.62 80 ILE A N 1
ATOM 627 C CA . ILE A 1 80 ? 26.251 10.965 -24.125 1.00 97.62 80 ILE A CA 1
ATOM 628 C C . ILE A 1 80 ? 27.094 10.448 -22.948 1.00 97.62 80 ILE A C 1
ATOM 630 O O . ILE A 1 80 ? 26.694 9.539 -22.227 1.00 97.62 80 ILE A O 1
ATOM 634 N N . ASP A 1 81 ? 28.279 11.029 -22.752 1.00 94.00 81 ASP A N 1
ATOM 635 C CA . ASP A 1 81 ? 29.226 10.576 -21.729 1.00 94.00 81 ASP A CA 1
ATOM 636 C C . ASP A 1 81 ? 29.002 11.307 -20.401 1.00 94.00 81 ASP A C 1
ATOM 638 O O . ASP A 1 81 ? 29.274 12.502 -20.265 1.00 94.00 81 ASP A O 1
ATOM 642 N N . THR A 1 82 ? 28.547 10.575 -19.387 1.00 93.31 82 THR A N 1
ATOM 643 C CA . THR A 1 82 ? 28.363 11.108 -18.034 1.00 93.31 82 THR A CA 1
ATOM 644 C C . THR A 1 82 ? 29.667 11.189 -17.238 1.00 93.31 82 THR A C 1
ATOM 646 O O . THR A 1 82 ? 30.566 10.357 -17.368 1.00 93.31 82 THR A O 1
ATOM 649 N N . HIS A 1 83 ? 29.753 12.182 -16.348 1.00 89.75 83 HIS A N 1
ATOM 650 C CA . HIS A 1 83 ? 30.881 12.382 -15.420 1.00 89.75 83 HIS A CA 1
ATOM 651 C C . HIS A 1 83 ? 30.597 11.877 -13.992 1.00 89.75 83 HIS A C 1
ATOM 653 O O . HIS A 1 83 ? 31.148 12.386 -13.010 1.00 89.75 83 HIS A O 1
ATOM 659 N N . ASP A 1 84 ? 29.691 10.918 -13.860 1.00 89.75 84 ASP A N 1
ATOM 660 C CA . ASP A 1 84 ? 29.269 10.309 -12.602 1.00 89.75 84 ASP A CA 1
ATOM 661 C C . ASP A 1 84 ? 30.161 9.111 -12.208 1.00 89.75 84 ASP A C 1
ATOM 663 O O . ASP A 1 84 ? 31.291 8.965 -12.685 1.00 89.75 84 ASP A O 1
ATOM 667 N N . ARG A 1 85 ? 29.732 8.320 -11.215 1.00 89.75 85 ARG A N 1
ATOM 668 C CA . ARG A 1 85 ? 30.518 7.209 -10.660 1.00 89.75 85 ARG A CA 1
ATOM 669 C C . ARG A 1 85 ? 29.628 5.993 -10.478 1.00 89.75 85 ARG A C 1
ATOM 671 O O . ARG A 1 85 ? 29.143 5.743 -9.382 1.00 89.75 85 ARG A O 1
ATOM 678 N N . GLN A 1 86 ? 29.397 5.253 -11.552 1.00 89.88 86 GLN A N 1
ATOM 679 C CA . GLN A 1 86 ? 28.671 3.991 -11.473 1.00 89.88 86 GLN A CA 1
ATOM 680 C C . GLN A 1 86 ? 29.533 2.915 -10.788 1.00 89.88 86 GLN A C 1
ATOM 682 O O . GLN A 1 86 ? 30.743 2.884 -11.033 1.00 89.88 86 GLN A O 1
ATOM 687 N N . PRO A 1 87 ? 28.935 1.980 -10.021 1.00 91.12 87 PRO A N 1
ATOM 688 C CA . PRO A 1 87 ? 27.510 1.895 -9.685 1.00 91.12 87 PRO A CA 1
ATOM 689 C C . PRO A 1 87 ? 27.098 2.753 -8.474 1.00 91.12 87 PRO A C 1
ATOM 691 O O . PRO A 1 87 ? 25.941 2.710 -8.073 1.00 91.12 87 PRO A O 1
ATOM 694 N N . GLU A 1 88 ? 28.016 3.491 -7.847 1.00 90.81 88 GLU A N 1
ATOM 695 C CA . GLU A 1 88 ? 27.744 4.204 -6.594 1.00 90.81 88 GLU A CA 1
ATOM 696 C C . GLU A 1 88 ? 26.758 5.367 -6.757 1.00 90.81 88 GLU A C 1
ATOM 698 O O . GLU A 1 88 ? 26.018 5.691 -5.828 1.00 90.81 88 GLU A O 1
ATOM 703 N N . HIS A 1 89 ? 26.779 6.028 -7.912 1.00 89.75 89 HIS A N 1
ATOM 704 C CA . HIS A 1 89 ? 25.976 7.204 -8.194 1.00 89.75 89 HIS A CA 1
ATOM 705 C C . HIS A 1 89 ? 25.825 7.425 -9.702 1.00 89.75 89 HIS A C 1
ATOM 707 O O . HIS A 1 89 ? 26.824 7.610 -10.404 1.00 89.75 89 HIS A O 1
ATOM 713 N N . CYS A 1 90 ? 24.574 7.494 -10.155 1.00 93.44 90 CYS A N 1
ATOM 714 C CA . CYS A 1 90 ? 24.189 7.823 -11.524 1.00 93.44 90 CYS A CA 1
ATOM 715 C C . CYS A 1 90 ? 23.497 9.182 -11.541 1.00 93.44 90 CYS A C 1
ATOM 717 O O . CYS A 1 90 ? 22.560 9.413 -10.775 1.00 93.44 90 CYS A O 1
ATOM 719 N N . ASN A 1 91 ? 23.995 10.101 -12.364 1.00 94.00 91 ASN A N 1
ATOM 720 C CA . ASN A 1 91 ? 23.413 11.432 -12.505 1.00 94.00 91 ASN A CA 1
ATOM 721 C C . ASN A 1 91 ? 23.825 12.049 -13.837 1.00 94.00 91 ASN A C 1
ATOM 723 O O . ASN A 1 91 ? 24.858 12.722 -13.912 1.00 94.00 91 ASN A O 1
ATOM 727 N N . LEU A 1 92 ? 22.992 11.857 -14.852 1.00 95.31 92 LEU A N 1
ATOM 728 C CA . LEU A 1 92 ? 23.137 12.498 -16.149 1.00 95.31 92 LEU A CA 1
ATOM 729 C C . LEU A 1 92 ? 22.571 13.924 -16.131 1.00 95.31 92 LEU A C 1
ATOM 731 O O . LEU A 1 92 ? 21.404 14.148 -15.798 1.00 95.31 92 LEU A O 1
ATOM 735 N N . ASP A 1 93 ? 23.389 14.884 -16.561 1.00 95.69 93 ASP A N 1
ATOM 736 C CA . ASP A 1 93 ? 22.987 16.269 -16.802 1.00 95.69 93 ASP A CA 1
ATOM 737 C C . ASP A 1 93 ? 23.332 16.663 -18.239 1.00 95.69 93 ASP A C 1
ATOM 739 O O . ASP A 1 93 ? 24.500 16.723 -18.613 1.00 95.69 93 ASP A O 1
ATOM 743 N N . TYR A 1 94 ? 22.313 16.966 -19.044 1.00 95.50 94 TYR A N 1
ATOM 744 C CA . TYR A 1 94 ? 22.491 17.276 -20.463 1.00 95.50 94 TYR A CA 1
ATOM 745 C C . TYR A 1 94 ? 23.474 18.430 -20.709 1.00 95.50 94 TYR A C 1
ATOM 747 O O . TYR A 1 94 ? 24.336 18.327 -21.581 1.00 95.50 94 TYR A O 1
ATOM 755 N N . THR A 1 95 ? 23.383 19.512 -19.930 1.00 94.50 95 THR A N 1
ATOM 756 C CA . THR A 1 95 ? 24.213 20.712 -20.134 1.00 94.50 95 THR A CA 1
ATOM 757 C C . THR A 1 95 ? 25.686 20.426 -19.861 1.00 94.50 95 THR A C 1
ATOM 759 O O . THR A 1 95 ? 26.566 20.970 -20.530 1.00 94.50 95 THR A O 1
ATOM 762 N N . ARG A 1 96 ? 25.958 19.591 -18.858 1.00 95.06 96 ARG A N 1
ATOM 763 C CA . ARG A 1 96 ? 27.305 19.197 -18.452 1.00 95.06 96 ARG A CA 1
ATOM 764 C C . ARG A 1 96 ? 27.891 18.106 -19.347 1.00 95.06 96 ARG A C 1
ATOM 766 O O . ARG A 1 96 ? 29.075 18.171 -19.667 1.00 95.06 96 ARG A O 1
ATOM 773 N N . ASP A 1 97 ? 27.091 17.102 -19.686 1.00 96.69 97 ASP A N 1
ATOM 774 C CA . ASP A 1 97 ? 27.569 15.836 -20.253 1.00 96.69 97 ASP A CA 1
ATOM 775 C C . ASP A 1 97 ? 27.511 15.802 -21.787 1.00 96.69 97 ASP A C 1
ATOM 777 O O . ASP A 1 97 ? 28.267 15.068 -22.422 1.00 96.69 97 ASP A O 1
ATOM 781 N N . CYS A 1 98 ? 26.663 16.618 -22.422 1.00 96.69 98 CYS A N 1
ATOM 782 C CA . CYS A 1 98 ? 26.616 16.673 -23.880 1.00 96.69 98 CYS A CA 1
ATOM 783 C C . CYS A 1 98 ? 27.854 17.382 -24.452 1.00 96.69 98 CYS A C 1
ATOM 785 O O . CYS A 1 98 ? 28.145 18.540 -24.140 1.00 96.69 98 CYS A O 1
ATOM 787 N N . ALA A 1 99 ? 28.581 16.702 -25.341 1.00 93.50 99 ALA A N 1
ATOM 788 C CA . ALA A 1 99 ? 29.775 17.257 -25.965 1.00 93.50 99 ALA A CA 1
ATOM 789 C C . ALA A 1 99 ? 29.453 18.445 -26.891 1.00 93.50 99 ALA A C 1
ATOM 791 O O . ALA A 1 99 ? 28.390 18.537 -27.503 1.00 93.50 99 ALA A O 1
ATOM 792 N N . LYS A 1 100 ? 30.430 19.344 -27.083 1.00 90.50 100 LYS A N 1
ATOM 793 C CA . LYS A 1 100 ? 30.284 20.545 -27.930 1.00 90.50 100 LYS A CA 1
ATOM 794 C C . LYS A 1 100 ? 29.891 20.237 -29.388 1.00 90.50 100 LYS A C 1
ATOM 796 O O . LYS A 1 100 ? 29.283 21.081 -30.039 1.00 90.50 100 LYS A O 1
ATOM 801 N N . GLY A 1 101 ? 30.269 19.071 -29.915 1.00 89.31 101 GLY A N 1
ATOM 802 C CA . GLY A 1 101 ? 29.903 18.618 -31.264 1.00 89.31 101 GLY A CA 1
ATOM 803 C C . GLY A 1 101 ? 28.534 17.928 -31.354 1.00 89.31 101 GLY A C 1
ATOM 804 O O . GLY A 1 101 ? 28.146 17.473 -32.433 1.00 89.31 101 GLY A O 1
ATOM 805 N N . GLY A 1 102 ? 27.804 17.884 -30.240 1.00 95.81 102 GLY A N 1
ATOM 806 C CA . GLY A 1 102 ? 26.559 17.156 -30.070 1.00 95.81 102 GLY A CA 1
ATOM 807 C C . GLY A 1 102 ? 26.763 15.822 -29.356 1.00 95.81 102 GLY A C 1
ATOM 808 O O . GLY A 1 102 ? 27.872 15.314 -29.230 1.00 95.81 102 GLY A O 1
ATOM 809 N N . CYS A 1 103 ? 25.646 15.283 -28.906 1.00 97.81 103 CYS A N 1
ATOM 810 C CA . CYS A 1 103 ? 25.452 13.974 -28.293 1.00 97.81 103 CYS A CA 1
ATOM 811 C C . CYS A 1 103 ? 24.082 13.430 -28.737 1.00 97.81 103 CYS A C 1
ATOM 813 O O . CYS A 1 103 ? 23.298 14.173 -29.348 1.00 97.81 103 CYS A O 1
ATOM 815 N N . VAL A 1 104 ? 23.752 12.191 -28.368 1.00 98.00 104 VAL A N 1
ATOM 816 C CA . VAL A 1 104 ? 22.481 11.532 -28.734 1.00 98.00 104 VAL A CA 1
ATOM 817 C C . VAL A 1 104 ? 21.237 12.357 -28.394 1.00 98.00 104 VAL A C 1
ATOM 819 O O . VAL A 1 104 ? 20.358 12.522 -29.238 1.00 98.00 104 VAL A O 1
ATOM 822 N N . VAL A 1 105 ? 21.214 13.018 -27.230 1.00 98.19 105 VAL A N 1
ATOM 823 C CA . VAL A 1 105 ? 20.107 13.899 -26.811 1.00 98.19 105 VAL A CA 1
ATOM 824 C C . VAL A 1 105 ? 19.914 15.059 -27.791 1.00 98.19 105 VAL A C 1
ATOM 826 O O . VAL A 1 105 ? 18.829 15.259 -28.342 1.00 98.19 105 VAL A O 1
ATOM 829 N N . SER A 1 106 ? 20.984 15.810 -28.064 1.00 98.06 106 SER A N 1
ATOM 830 C CA . SER A 1 106 ? 20.931 16.954 -28.983 1.00 98.06 106 SER A CA 1
ATOM 831 C C . SER A 1 106 ? 20.625 16.531 -30.427 1.00 98.06 106 SER A C 1
ATOM 833 O O . SER A 1 106 ? 19.967 17.268 -31.167 1.00 98.06 106 SER A O 1
ATOM 835 N N . ALA A 1 107 ? 21.070 15.334 -30.828 1.00 98.12 107 ALA A N 1
ATOM 836 C CA . ALA A 1 107 ? 20.840 14.790 -32.155 1.00 98.12 107 ALA A CA 1
ATOM 837 C C . ALA A 1 107 ? 19.366 14.413 -32.337 1.00 98.12 107 ALA A C 1
ATOM 839 O O . ALA A 1 107 ? 18.743 14.892 -33.286 1.00 98.12 107 ALA A O 1
ATOM 840 N N . ILE A 1 108 ? 18.771 13.678 -31.390 1.00 98.00 108 ILE A N 1
ATOM 841 C CA . ILE A 1 108 ? 17.325 13.404 -31.369 1.00 98.00 108 ILE A CA 1
ATOM 842 C C . ILE A 1 108 ? 16.540 14.716 -31.405 1.00 98.00 108 ILE A C 1
ATOM 844 O O . ILE A 1 108 ? 15.643 14.873 -32.237 1.00 98.00 108 ILE A O 1
ATOM 848 N N . ALA A 1 109 ? 16.903 15.691 -30.568 1.00 97.75 109 ALA A N 1
ATOM 849 C CA . ALA A 1 109 ? 16.210 16.972 -30.501 1.00 97.75 109 ALA A CA 1
ATOM 850 C C . ALA A 1 109 ? 16.233 17.733 -31.836 1.00 97.75 109 ALA A C 1
ATOM 852 O O . ALA A 1 109 ? 15.206 18.252 -32.284 1.00 97.75 109 ALA A O 1
ATOM 853 N N . ASN A 1 110 ? 17.394 17.799 -32.490 1.00 97.88 110 ASN A N 1
ATOM 854 C CA . ASN A 1 110 ? 17.554 18.502 -33.758 1.00 97.88 110 ASN A CA 1
ATOM 855 C C . ASN A 1 110 ? 16.857 17.765 -34.914 1.00 97.88 110 ASN A C 1
ATOM 857 O O . ASN A 1 110 ? 16.080 18.364 -35.661 1.00 97.88 110 ASN A O 1
ATOM 861 N N . GLN A 1 111 ? 17.068 16.453 -35.028 1.00 98.06 111 GLN A N 1
ATOM 862 C CA . GLN A 1 111 ? 16.492 15.651 -36.109 1.00 98.06 111 GLN A CA 1
ATOM 863 C C . GLN A 1 111 ? 14.969 15.541 -35.984 1.00 98.06 111 GLN A C 1
ATOM 865 O O . GLN A 1 111 ? 14.275 15.613 -36.995 1.00 98.06 111 GLN A O 1
ATOM 870 N N . THR A 1 112 ? 14.421 15.518 -34.764 1.00 97.75 112 THR A N 1
ATOM 871 C CA . THR A 1 112 ? 12.968 15.594 -34.541 1.00 97.75 112 THR A CA 1
ATOM 872 C C . THR A 1 112 ? 12.385 16.905 -35.071 1.00 97.75 112 THR A C 1
ATOM 874 O O . THR A 1 112 ? 11.354 16.896 -35.746 1.00 97.75 112 THR A O 1
ATOM 877 N N . LYS A 1 113 ? 13.050 18.047 -34.844 1.00 97.56 113 LYS A N 1
ATOM 878 C CA . LYS A 1 113 ? 12.599 19.349 -35.373 1.00 97.56 113 LYS A CA 1
ATOM 879 C C . LYS A 1 113 ? 12.582 19.368 -36.906 1.00 97.56 113 LYS A C 1
ATOM 881 O O . LYS A 1 113 ? 11.623 19.868 -37.494 1.00 97.56 113 LYS A O 1
ATOM 886 N N . ILE A 1 114 ? 13.601 18.793 -37.550 1.00 97.69 114 ILE A N 1
ATOM 887 C CA . ILE A 1 114 ? 13.663 18.660 -39.016 1.00 97.69 114 ILE A CA 1
ATOM 888 C C . ILE A 1 114 ? 12.552 17.726 -39.513 1.00 97.69 114 ILE A C 1
ATOM 890 O O . ILE A 1 114 ? 11.794 18.091 -40.413 1.00 97.69 114 ILE A O 1
ATOM 894 N N . LEU A 1 115 ? 12.404 16.556 -38.889 1.00 96.75 115 LEU A N 1
ATOM 895 C CA . LEU A 1 115 ? 11.420 15.548 -39.271 1.00 96.75 115 LEU A CA 1
ATOM 896 C C . LEU A 1 115 ? 9.987 16.079 -39.176 1.00 96.75 115 LEU A C 1
ATOM 898 O O . LEU A 1 115 ? 9.186 15.842 -40.076 1.00 96.75 115 LEU A O 1
ATOM 902 N N . ARG A 1 116 ? 9.667 16.871 -38.148 1.00 96.06 116 ARG A N 1
ATOM 903 C CA . ARG A 1 116 ? 8.361 17.539 -38.034 1.00 96.06 116 ARG A CA 1
ATOM 904 C C . ARG A 1 116 ? 8.048 18.428 -39.233 1.00 96.06 116 ARG A C 1
ATOM 906 O O . ARG A 1 116 ? 6.922 18.416 -39.724 1.00 96.06 116 ARG A O 1
ATOM 913 N N . LYS A 1 117 ? 9.033 19.191 -39.716 1.00 94.88 117 LYS A N 1
ATOM 914 C CA . LYS A 1 117 ? 8.862 20.015 -40.918 1.00 94.88 117 LYS A CA 1
ATOM 915 C C . LYS A 1 117 ? 8.607 19.134 -42.145 1.00 94.88 117 LYS A C 1
ATOM 917 O O . LYS A 1 117 ? 7.669 19.397 -42.888 1.00 94.88 117 LYS A O 1
ATOM 922 N N . CYS A 1 118 ? 9.375 18.061 -42.301 1.00 95.38 118 CYS A N 1
ATOM 923 C CA . CYS A 1 118 ? 9.207 17.103 -43.394 1.00 95.38 118 CYS A CA 1
ATOM 924 C C . CYS A 1 118 ? 7.832 16.419 -43.389 1.00 95.38 118 CYS A C 1
ATOM 926 O O . CYS A 1 118 ? 7.227 16.236 -44.440 1.00 95.38 118 CYS A O 1
ATOM 928 N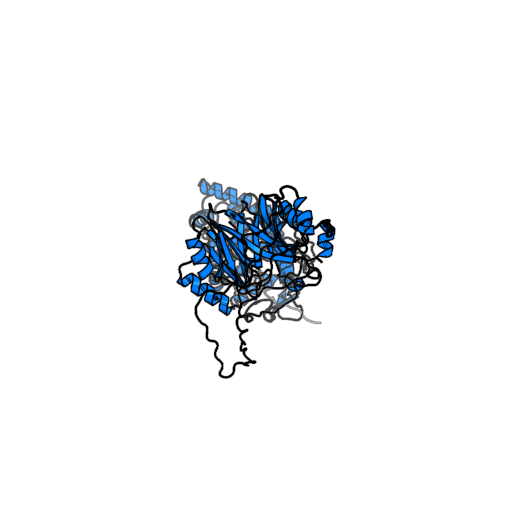 N . ILE A 1 119 ? 7.304 16.081 -42.211 1.00 94.44 119 ILE A N 1
ATOM 929 C CA . ILE A 1 119 ? 5.953 15.528 -42.062 1.00 94.44 119 ILE A CA 1
ATOM 930 C C . ILE A 1 119 ? 4.898 16.540 -42.542 1.00 94.44 119 ILE A C 1
ATOM 932 O O . ILE A 1 119 ? 3.975 16.165 -43.264 1.00 94.44 119 ILE A O 1
ATOM 936 N N . ASN A 1 120 ? 5.059 17.829 -42.226 1.00 94.19 120 ASN A N 1
ATOM 937 C CA . ASN A 1 120 ? 4.163 18.871 -42.736 1.00 94.19 120 ASN A CA 1
ATOM 938 C C . ASN A 1 120 ? 4.234 19.001 -44.269 1.00 94.19 120 ASN A C 1
ATOM 940 O O . ASN A 1 120 ? 3.194 19.129 -44.910 1.00 94.19 120 ASN A O 1
ATOM 944 N N . GLU A 1 121 ? 5.429 18.909 -44.863 1.00 93.62 121 GLU A N 1
ATOM 945 C CA . GLU A 1 121 ? 5.618 18.907 -46.326 1.00 93.62 121 GLU A CA 1
ATOM 946 C C . GLU A 1 121 ? 4.940 17.685 -46.986 1.00 93.62 121 GLU A C 1
ATOM 948 O O . GLU A 1 121 ? 4.374 17.792 -48.076 1.00 93.62 121 GLU A O 1
ATOM 953 N N . VAL A 1 122 ? 4.917 16.523 -46.316 1.00 93.00 122 VAL A N 1
ATOM 954 C CA . VAL A 1 122 ? 4.152 15.346 -46.774 1.00 93.00 122 VAL A CA 1
ATOM 955 C C . VAL A 1 122 ? 2.647 15.616 -46.761 1.00 93.00 122 VAL A C 1
ATOM 957 O O . VAL A 1 122 ? 1.965 15.282 -47.735 1.00 93.00 122 VAL A O 1
ATOM 960 N N . TYR A 1 123 ? 2.118 16.214 -45.689 1.00 92.94 123 TYR A N 1
ATOM 961 C CA . TYR A 1 123 ? 0.694 16.556 -45.596 1.00 92.94 123 TYR A CA 1
ATOM 962 C C . TYR A 1 123 ? 0.280 17.635 -46.603 1.00 92.94 123 TYR A C 1
ATOM 964 O O . TYR A 1 123 ? -0.829 17.579 -47.132 1.00 92.94 123 TYR A O 1
ATOM 972 N N . ALA A 1 124 ? 1.182 18.559 -46.935 1.00 92.94 124 ALA A N 1
ATOM 973 C CA . ALA A 1 124 ? 0.991 19.554 -47.989 1.00 92.94 124 ALA A CA 1
ATOM 974 C C . ALA A 1 124 ? 1.129 18.981 -49.417 1.00 92.94 124 ALA A C 1
ATOM 976 O O . ALA A 1 124 ? 0.933 19.707 -50.388 1.00 92.94 124 ALA A O 1
ATOM 977 N N . ALA A 1 125 ? 1.447 17.685 -49.557 1.00 89.00 125 ALA A N 1
ATOM 978 C CA . ALA A 1 125 ? 1.749 17.015 -50.825 1.00 89.00 125 ALA A CA 1
ATOM 979 C C . ALA A 1 125 ? 2.952 17.613 -51.589 1.00 89.00 125 ALA A C 1
ATOM 981 O O . ALA A 1 125 ? 3.075 17.437 -52.801 1.00 89.00 125 ALA A O 1
ATOM 982 N N . GLU A 1 126 ? 3.858 18.279 -50.873 1.00 86.75 126 GLU A N 1
ATOM 983 C CA . GLU A 1 126 ? 5.084 18.883 -51.406 1.00 86.75 126 GLU A CA 1
ATOM 984 C C . GLU A 1 126 ? 6.250 17.884 -51.422 1.00 86.75 126 GLU A C 1
ATOM 986 O O . GLU A 1 126 ? 7.148 17.976 -52.261 1.00 86.75 126 GLU A O 1
ATOM 991 N N . LEU A 1 127 ? 6.216 16.883 -50.535 1.00 83.81 127 LEU A N 1
ATOM 992 C CA . LEU A 1 127 ? 7.203 15.809 -50.481 1.00 83.81 127 LEU A CA 1
ATOM 993 C C . LEU A 1 127 ? 6.722 14.561 -51.236 1.00 83.81 127 LEU A C 1
ATOM 995 O O . LEU A 1 127 ? 5.667 13.994 -50.936 1.00 83.81 127 LEU A O 1
ATOM 999 N N . THR A 1 128 ? 7.536 14.082 -52.179 1.00 72.06 128 THR A N 1
ATOM 1000 C CA . THR A 1 128 ? 7.301 12.826 -52.906 1.00 72.06 128 THR A CA 1
ATOM 1001 C C . THR A 1 128 ? 8.428 11.821 -52.652 1.00 72.06 128 THR A C 1
ATOM 1003 O O . THR A 1 128 ? 9.568 12.196 -52.379 1.00 72.06 128 THR A O 1
ATOM 1006 N N . ARG A 1 129 ? 8.059 10.532 -52.688 1.00 76.62 129 ARG A N 1
ATOM 1007 C CA . ARG A 1 129 ? 8.798 9.365 -52.173 1.00 76.62 129 ARG A CA 1
ATOM 1008 C C . ARG A 1 129 ? 10.326 9.454 -52.309 1.00 76.62 129 ARG A C 1
ATOM 1010 O O . ARG A 1 129 ? 10.857 9.188 -53.383 1.00 76.62 129 ARG A O 1
ATOM 1017 N N . GLY A 1 130 ? 11.007 9.756 -51.201 1.00 67.56 130 GLY A N 1
ATOM 1018 C CA . GLY A 1 130 ? 12.453 9.561 -51.055 1.00 67.56 130 GLY A CA 1
ATOM 1019 C C . GLY A 1 130 ? 13.361 10.536 -51.811 1.00 67.56 130 GLY A C 1
ATOM 1020 O O . GLY A 1 130 ? 14.553 10.279 -51.923 1.00 67.56 130 GLY A O 1
ATOM 1021 N N . ILE A 1 131 ? 12.830 11.641 -52.348 1.00 77.12 131 ILE A N 1
ATOM 1022 C CA . ILE A 1 131 ? 13.613 12.601 -53.154 1.00 77.12 131 ILE A CA 1
ATOM 1023 C C . ILE A 1 131 ? 14.384 13.604 -52.274 1.00 77.12 131 ILE A C 1
ATOM 1025 O O . ILE A 1 131 ? 15.400 14.159 -52.691 1.00 77.12 131 ILE A O 1
ATOM 1029 N N . ASN A 1 132 ? 13.928 13.839 -51.041 1.00 89.25 132 ASN A N 1
ATOM 1030 C CA . ASN A 1 132 ? 14.549 14.783 -50.114 1.00 89.25 132 ASN A CA 1
ATOM 1031 C C . ASN A 1 132 ? 15.409 14.044 -49.080 1.00 89.25 132 ASN A C 1
ATOM 1033 O O . ASN A 1 132 ? 14.900 13.555 -48.066 1.00 89.25 132 ASN A O 1
ATOM 1037 N N . LEU A 1 133 ? 16.720 14.003 -49.324 1.00 91.50 133 LEU A N 1
ATOM 1038 C CA . LEU A 1 133 ? 17.672 13.332 -48.436 1.00 91.50 133 LEU A CA 1
ATOM 1039 C C . LEU A 1 133 ? 17.687 13.922 -47.024 1.00 91.50 133 LEU A C 1
ATOM 1041 O O . LEU A 1 133 ? 17.830 13.168 -46.073 1.00 91.50 133 LEU A O 1
ATOM 1045 N N . THR A 1 134 ? 17.449 15.226 -46.851 1.00 94.75 134 THR A N 1
ATOM 1046 C CA . THR A 1 134 ? 17.357 15.842 -45.517 1.00 94.75 134 THR A CA 1
ATOM 1047 C C . THR A 1 134 ? 16.233 15.214 -44.694 1.00 94.75 134 THR A C 1
ATOM 1049 O O . THR A 1 134 ? 16.424 14.894 -43.522 1.00 94.75 134 THR A O 1
ATOM 1052 N N . CYS A 1 135 ? 15.072 14.993 -45.313 1.00 95.75 135 CYS A N 1
ATOM 1053 C CA . CYS A 1 135 ? 13.933 14.365 -44.651 1.00 95.75 135 CYS A CA 1
ATOM 1054 C C . CYS A 1 135 ? 14.157 12.874 -44.395 1.00 95.75 135 CYS A C 1
ATOM 1056 O O . CYS A 1 135 ? 13.867 12.402 -43.295 1.00 95.75 135 CYS A O 1
ATOM 1058 N N . SER A 1 136 ? 14.714 12.153 -45.376 1.00 95.81 136 SER A N 1
ATOM 1059 C CA . SER A 1 136 ? 15.102 10.747 -45.199 1.00 95.81 136 SER A CA 1
ATOM 1060 C C . SER A 1 136 ? 16.095 10.604 -44.040 1.00 95.81 136 SER A C 1
ATOM 1062 O O . SER A 1 136 ? 15.892 9.792 -43.142 1.00 95.81 136 SER A O 1
ATOM 1064 N N . TYR A 1 137 ? 17.136 11.440 -43.997 1.00 96.50 137 TYR A N 1
ATOM 1065 C CA . TYR A 1 137 ? 18.173 11.395 -42.966 1.00 96.50 137 TYR A CA 1
ATOM 1066 C C . TYR A 1 137 ? 17.603 11.707 -41.585 1.00 96.50 137 TYR A C 1
ATOM 1068 O O . TYR A 1 137 ? 17.905 10.982 -40.644 1.00 96.50 137 TYR A O 1
ATOM 1076 N N . ALA A 1 138 ? 16.737 12.716 -41.459 1.00 97.56 138 ALA A N 1
ATOM 1077 C CA . ALA A 1 138 ? 16.109 13.043 -40.181 1.00 97.56 138 ALA A CA 1
ATOM 1078 C C . ALA A 1 138 ? 15.313 11.864 -39.603 1.00 97.56 138 ALA A C 1
ATOM 1080 O O . ALA A 1 138 ? 15.432 11.564 -38.416 1.00 97.56 138 ALA A O 1
ATOM 1081 N N . LEU A 1 139 ? 14.555 11.151 -40.442 1.00 96.88 139 LEU A N 1
ATOM 1082 C CA . LEU A 1 139 ? 13.836 9.950 -40.021 1.00 96.88 139 LEU A CA 1
ATOM 1083 C C . LEU A 1 139 ? 14.785 8.809 -39.638 1.00 96.88 139 LEU A C 1
ATOM 1085 O O . LEU A 1 139 ? 14.589 8.189 -38.596 1.00 96.88 139 LEU A O 1
ATOM 1089 N N . LYS A 1 140 ? 15.819 8.551 -40.447 1.00 97.25 140 LYS A N 1
ATOM 1090 C CA . LYS A 1 140 ? 16.804 7.492 -40.173 1.00 97.25 140 LYS A CA 1
ATOM 1091 C C . LYS A 1 140 ? 17.566 7.743 -38.869 1.00 97.25 140 LYS A C 1
ATOM 1093 O O . LYS A 1 140 ? 17.749 6.813 -38.093 1.00 97.25 140 LYS A O 1
ATOM 1098 N N . TRP A 1 141 ? 17.938 8.994 -38.595 1.00 97.56 141 TRP A N 1
ATOM 1099 C CA . TRP A 1 141 ? 18.576 9.378 -37.338 1.00 97.56 141 TRP A CA 1
ATOM 1100 C C . TRP A 1 141 ? 17.662 9.190 -36.135 1.00 97.56 141 TRP A C 1
ATOM 1102 O O . TRP A 1 141 ? 18.071 8.561 -35.169 1.00 97.56 141 TRP A O 1
ATOM 1112 N N . VAL A 1 142 ? 16.424 9.698 -36.187 1.00 96.44 142 VAL A N 1
ATOM 1113 C CA . VAL A 1 142 ? 15.472 9.527 -35.076 1.00 96.44 142 VAL A CA 1
ATOM 1114 C C . VAL A 1 142 ? 15.212 8.043 -34.816 1.00 96.44 142 VAL A C 1
ATOM 1116 O O . VAL A 1 142 ? 15.239 7.615 -33.669 1.00 96.44 142 VAL A O 1
ATOM 1119 N N . ALA A 1 143 ? 15.012 7.245 -35.867 1.00 94.94 143 ALA A N 1
ATOM 1120 C CA . ALA A 1 143 ? 14.787 5.810 -35.734 1.00 94.94 143 ALA A CA 1
ATOM 1121 C C . ALA A 1 143 ? 15.958 5.075 -35.066 1.00 94.94 143 ALA A C 1
ATOM 1123 O O . ALA A 1 143 ? 15.729 4.200 -34.237 1.00 94.94 143 ALA A O 1
ATOM 1124 N N . HIS A 1 144 ? 17.192 5.428 -35.426 1.00 96.94 144 HIS A N 1
ATOM 1125 C CA . HIS A 1 144 ? 18.387 4.803 -34.875 1.00 96.94 144 HIS A CA 1
ATOM 1126 C C . HIS A 1 144 ? 18.672 5.248 -33.440 1.00 96.94 144 HIS A C 1
ATOM 1128 O O . HIS A 1 144 ? 18.791 4.409 -32.553 1.00 96.94 144 HIS A O 1
ATOM 1134 N N . PHE A 1 145 ? 18.699 6.562 -33.196 1.00 96.81 145 PHE A N 1
ATOM 1135 C CA . PHE A 1 145 ? 19.073 7.127 -31.900 1.00 96.81 145 PHE A CA 1
ATOM 1136 C C . PHE A 1 145 ? 18.063 6.825 -30.792 1.00 96.81 145 PHE A C 1
ATOM 1138 O O . PHE A 1 145 ? 18.431 6.825 -29.623 1.00 96.81 145 PHE A O 1
ATOM 1145 N N . LEU A 1 146 ? 16.802 6.530 -31.133 1.00 93.44 146 LEU A N 1
ATOM 1146 C CA . LEU A 1 146 ? 15.859 5.961 -30.167 1.00 93.44 146 LEU A CA 1
ATOM 1147 C C . LEU A 1 146 ? 16.280 4.560 -29.700 1.00 93.44 146 LEU A C 1
ATOM 1149 O O . LEU A 1 146 ? 15.961 4.195 -28.577 1.00 93.44 146 LEU A O 1
ATOM 1153 N N . GLY A 1 147 ? 16.987 3.785 -30.522 1.00 92.56 147 GLY A N 1
ATOM 1154 C CA . GLY A 1 147 ? 17.640 2.549 -30.093 1.00 92.56 147 GLY A CA 1
ATOM 1155 C C . GLY A 1 147 ? 18.837 2.834 -29.187 1.00 92.56 147 GLY A C 1
ATOM 1156 O O . GLY A 1 147 ? 18.870 2.332 -28.067 1.00 92.56 147 GLY A O 1
ATOM 1157 N N . ASP A 1 148 ? 19.762 3.687 -29.639 1.00 95.75 148 ASP A N 1
ATOM 1158 C CA . ASP A 1 148 ? 20.993 4.013 -28.899 1.00 95.75 148 ASP A CA 1
ATOM 1159 C C . ASP A 1 148 ? 20.704 4.548 -27.501 1.00 95.75 148 ASP A C 1
ATOM 1161 O O . ASP A 1 148 ? 21.256 4.070 -26.516 1.00 95.75 148 ASP A O 1
ATOM 1165 N N . ILE A 1 149 ? 19.793 5.521 -27.394 1.00 95.31 149 ILE A N 1
ATOM 1166 C CA . ILE A 1 149 ? 19.533 6.203 -26.126 1.00 95.31 149 ILE A CA 1
ATOM 1167 C C . ILE A 1 149 ? 18.947 5.277 -25.060 1.00 95.31 149 ILE A C 1
ATOM 1169 O O . ILE A 1 149 ? 19.062 5.606 -23.885 1.00 95.31 149 ILE A O 1
ATOM 1173 N N . HIS A 1 150 ? 18.337 4.149 -25.447 1.00 92.56 150 HIS A N 1
ATOM 1174 C CA . HIS A 1 150 ? 17.780 3.138 -24.537 1.00 92.56 150 HIS A CA 1
ATOM 1175 C C . HIS A 1 150 ? 18.742 1.975 -24.258 1.00 92.56 150 HIS A C 1
ATOM 1177 O O . HIS A 1 150 ? 18.411 1.068 -23.493 1.00 92.56 150 HIS A O 1
ATOM 1183 N N . GLN A 1 151 ? 19.935 1.984 -24.852 1.00 93.75 151 GLN A N 1
ATOM 1184 C CA . GLN A 1 151 ? 21.020 1.101 -24.458 1.00 93.75 151 GLN A CA 1
ATOM 1185 C C . GLN A 1 151 ? 21.819 1.838 -23.353 1.00 93.75 151 GLN A C 1
ATOM 1187 O O . GLN A 1 151 ? 22.369 2.913 -23.606 1.00 93.75 151 GLN A O 1
ATOM 1192 N N . PRO A 1 152 ? 21.874 1.303 -22.112 1.00 95.00 152 PRO A N 1
ATOM 1193 C CA . PRO A 1 152 ? 22.403 2.016 -20.939 1.00 95.00 152 PRO A CA 1
ATOM 1194 C C . PRO A 1 152 ? 23.804 2.622 -21.097 1.00 95.00 152 PRO A C 1
ATOM 1196 O O . PRO A 1 152 ? 24.035 3.784 -20.778 1.00 95.00 152 PRO A O 1
ATOM 1199 N N . LEU A 1 153 ? 24.732 1.867 -21.678 1.00 96.19 153 LEU A N 1
ATOM 1200 C CA . LEU A 1 153 ? 26.131 2.238 -21.848 1.00 96.19 153 LEU A CA 1
ATOM 1201 C C . LEU A 1 153 ? 26.369 3.344 -22.888 1.00 96.19 153 LEU A C 1
ATOM 1203 O O . LEU A 1 153 ? 27.471 3.891 -22.909 1.00 96.19 153 LEU A O 1
ATOM 1207 N N . HIS A 1 154 ? 25.378 3.709 -23.711 1.00 97.00 154 HIS A N 1
ATOM 1208 C CA . HIS A 1 154 ? 25.420 4.942 -24.517 1.00 97.00 154 HIS A CA 1
ATOM 1209 C C . HIS A 1 154 ? 25.064 6.192 -23.697 1.00 97.00 154 HIS A C 1
ATOM 1211 O O . HIS A 1 154 ? 25.189 7.310 -24.192 1.00 97.00 154 HIS A O 1
ATOM 1217 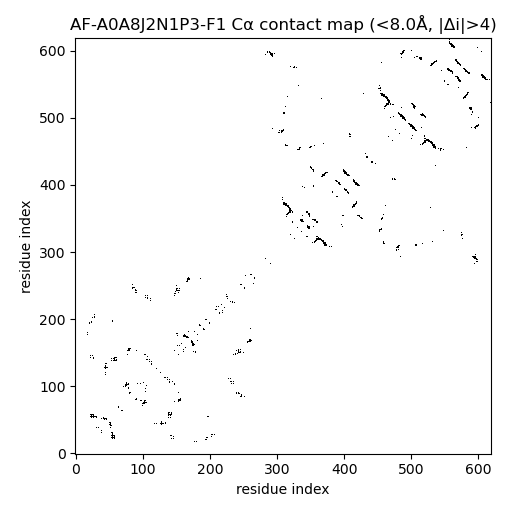N N . ALA A 1 155 ? 24.668 6.035 -22.433 1.00 97.00 155 ALA A N 1
ATOM 1218 C CA . ALA A 1 155 ? 24.472 7.110 -21.462 1.00 97.00 155 ALA A CA 1
ATOM 1219 C C . ALA A 1 155 ? 25.480 7.018 -20.293 1.00 97.00 155 ALA A C 1
ATOM 1221 O O . ALA A 1 155 ? 25.169 7.389 -19.156 1.00 97.00 155 ALA A O 1
ATOM 1222 N N . SER A 1 156 ? 26.698 6.526 -20.572 1.00 96.00 156 SER A N 1
ATOM 1223 C CA . SER A 1 156 ? 27.747 6.297 -19.574 1.00 96.00 156 SER A CA 1
ATOM 1224 C C . SER A 1 156 ? 29.140 6.693 -20.057 1.00 96.00 156 SER A C 1
ATOM 1226 O O . SER A 1 156 ? 29.677 6.107 -20.994 1.00 96.00 156 SER A O 1
ATOM 1228 N N . GLY A 1 157 ? 29.814 7.580 -19.318 1.00 93.88 157 GLY A N 1
ATOM 1229 C CA . GLY A 1 157 ? 31.240 7.852 -19.547 1.00 93.88 157 GLY A CA 1
ATOM 1230 C C . GLY A 1 157 ? 32.177 6.774 -18.981 1.00 93.88 157 GLY A C 1
ATOM 1231 O O . GLY A 1 157 ? 33.376 6.736 -19.292 1.00 93.88 157 GLY A O 1
ATOM 1232 N N . ARG A 1 158 ? 31.673 5.863 -18.136 1.00 94.31 158 ARG A N 1
ATOM 1233 C CA . ARG A 1 158 ? 32.512 4.873 -17.452 1.00 94.31 158 ARG A CA 1
ATOM 1234 C C . ARG A 1 158 ? 33.084 3.867 -18.440 1.00 94.31 158 ARG A C 1
ATOM 1236 O O . ARG A 1 158 ? 32.375 3.234 -19.213 1.00 94.31 158 ARG A O 1
ATOM 1243 N N . ALA A 1 159 ? 34.404 3.687 -18.377 1.00 92.88 159 ALA A N 1
ATOM 1244 C CA . ALA A 1 159 ? 35.134 2.759 -19.238 1.00 92.88 159 ALA A CA 1
ATOM 1245 C C . ALA A 1 159 ? 34.872 2.979 -20.748 1.00 92.88 159 ALA A C 1
ATOM 1247 O O . ALA A 1 159 ? 35.008 2.029 -21.526 1.00 92.88 159 ALA A O 1
ATOM 1248 N N . VAL A 1 160 ? 34.566 4.222 -21.152 1.00 93.88 160 VAL A N 1
ATOM 1249 C CA . VAL A 1 160 ? 34.176 4.600 -22.524 1.00 93.88 160 VAL A CA 1
ATOM 1250 C C . VAL A 1 160 ? 32.906 3.844 -22.937 1.00 93.88 160 VAL A C 1
ATOM 1252 O O . VAL A 1 160 ? 32.948 2.996 -23.831 1.00 93.88 160 VAL A O 1
ATOM 1255 N N . GLY A 1 161 ? 31.819 4.029 -22.182 1.00 93.38 161 GLY A N 1
ATOM 1256 C CA . GLY A 1 161 ? 30.589 3.245 -22.333 1.00 93.38 161 GLY A CA 1
ATOM 1257 C C . GLY A 1 161 ? 30.819 1.737 -22.192 1.00 93.38 161 GLY A C 1
ATOM 1258 O O . GLY A 1 161 ? 30.279 0.945 -22.949 1.00 93.38 161 GLY A O 1
ATOM 1259 N N . GLY A 1 162 ? 31.716 1.294 -21.309 1.00 94.69 162 GLY A N 1
ATOM 1260 C CA . GLY A 1 162 ? 32.037 -0.131 -21.159 1.00 94.69 162 GLY A CA 1
ATOM 1261 C C . GLY A 1 162 ? 32.893 -0.753 -22.280 1.00 94.69 162 GLY A C 1
ATOM 1262 O O . GLY A 1 162 ? 33.202 -1.945 -22.209 1.00 94.69 162 GLY A O 1
ATOM 1263 N N . ASN A 1 163 ? 33.351 0.007 -23.285 1.00 94.69 163 ASN A N 1
ATOM 1264 C CA . ASN A 1 163 ? 34.211 -0.510 -24.367 1.00 94.69 163 ASN A CA 1
ATOM 1265 C C . ASN A 1 163 ? 35.589 -0.986 -23.879 1.00 94.69 163 ASN A C 1
ATOM 1267 O O . ASN A 1 163 ? 36.190 -1.908 -24.441 1.00 94.69 163 ASN A O 1
ATOM 1271 N N . THR A 1 164 ? 36.097 -0.372 -22.810 1.00 95.00 164 THR A N 1
ATOM 1272 C CA . THR A 1 164 ? 37.367 -0.764 -22.174 1.00 95.00 164 THR A CA 1
ATOM 1273 C C . THR A 1 164 ? 37.174 -1.729 -21.001 1.00 95.00 164 THR A C 1
ATOM 1275 O O . THR A 1 164 ? 38.155 -2.217 -20.440 1.00 95.00 164 THR A O 1
ATOM 1278 N N . PHE A 1 165 ? 35.926 -2.070 -20.666 1.00 94.00 165 PHE A N 1
ATOM 1279 C CA . PHE A 1 165 ? 35.586 -2.988 -19.584 1.00 94.00 165 PHE A CA 1
ATOM 1280 C C . PHE A 1 165 ? 35.526 -4.428 -20.114 1.00 94.00 165 PHE A C 1
ATOM 1282 O O . PHE A 1 165 ? 34.600 -4.789 -20.835 1.00 94.00 165 PHE A O 1
ATOM 1289 N N . LYS A 1 166 ? 36.533 -5.253 -19.806 1.00 95.31 166 LYS A N 1
ATOM 1290 C CA . LYS A 1 166 ? 36.634 -6.636 -20.306 1.00 95.31 166 LYS A CA 1
ATOM 1291 C C . LYS A 1 166 ? 35.798 -7.604 -19.476 1.00 95.31 166 LYS A C 1
ATOM 1293 O O . LYS A 1 166 ? 35.888 -7.589 -18.254 1.00 95.31 166 LYS A O 1
ATOM 1298 N N . VAL A 1 167 ? 35.047 -8.468 -20.157 1.00 94.81 167 VAL A N 1
ATOM 1299 C CA . VAL A 1 167 ? 34.169 -9.484 -19.555 1.00 94.81 167 VAL A CA 1
ATOM 1300 C C . VAL A 1 167 ? 34.245 -10.792 -20.341 1.00 94.81 167 VAL A C 1
ATOM 1302 O O . VAL A 1 167 ? 34.752 -10.831 -21.467 1.00 94.81 167 VAL A O 1
ATOM 1305 N N . VAL A 1 168 ? 33.733 -11.870 -19.755 1.00 94.00 168 VAL A N 1
ATOM 1306 C CA . VAL A 1 168 ? 33.429 -13.113 -20.470 1.00 94.00 168 VAL A CA 1
ATOM 1307 C C . VAL A 1 168 ? 31.912 -13.232 -20.566 1.00 94.00 168 VAL A C 1
ATOM 1309 O O . VAL A 1 168 ? 31.222 -12.999 -19.578 1.00 94.00 168 VAL A O 1
ATOM 1312 N N . PHE A 1 169 ? 31.392 -13.563 -21.745 1.00 92.00 169 PHE A N 1
ATOM 1313 C CA . PHE A 1 169 ? 29.964 -13.765 -21.972 1.00 92.00 169 PHE A CA 1
ATOM 1314 C C . PHE A 1 169 ? 29.740 -14.962 -22.901 1.00 92.00 169 PHE A C 1
ATOM 1316 O O . PHE A 1 169 ? 30.244 -14.981 -24.025 1.00 92.00 169 PHE A O 1
ATOM 1323 N N . GLY A 1 170 ? 28.995 -15.968 -22.444 1.00 88.75 170 GLY A N 1
ATOM 1324 C CA . GLY A 1 170 ? 28.703 -17.183 -23.207 1.00 88.75 170 GLY A CA 1
ATOM 1325 C C . GLY A 1 170 ? 29.964 -17.933 -23.657 1.00 88.75 170 GLY A C 1
ATOM 1326 O O . GLY A 1 170 ? 29.999 -18.477 -24.758 1.00 88.75 170 GLY A O 1
ATOM 1327 N N . GLY A 1 171 ? 31.022 -17.915 -22.845 1.00 88.94 171 GLY A N 1
ATOM 1328 C CA . GLY A 1 171 ? 32.330 -18.509 -23.121 1.00 88.94 171 GLY A CA 1
ATOM 1329 C C . GLY A 1 171 ? 33.264 -17.651 -23.979 1.00 88.94 171 GLY A C 1
ATOM 1330 O O . GLY A 1 171 ? 34.382 -18.080 -24.267 1.00 88.94 171 GLY A O 1
ATOM 1331 N N . VAL A 1 172 ? 32.847 -16.447 -24.386 1.00 89.81 172 VAL A N 1
ATOM 1332 C CA . VAL A 1 172 ? 33.618 -15.553 -25.264 1.00 89.81 172 VAL A CA 1
ATOM 1333 C C . VAL A 1 172 ? 34.160 -14.364 -24.475 1.00 89.81 172 VAL A C 1
ATOM 1335 O O . VAL A 1 172 ? 33.413 -13.661 -23.800 1.00 89.81 172 VAL A O 1
ATOM 1338 N N . SER A 1 173 ? 35.468 -14.106 -24.573 1.00 93.62 173 SER A N 1
ATOM 1339 C CA . SER A 1 173 ? 36.064 -12.884 -24.021 1.00 93.62 173 SER A CA 1
ATOM 1340 C C . SER A 1 173 ? 35.738 -11.691 -24.919 1.00 93.62 173 SER A C 1
ATOM 1342 O O . SER A 1 173 ? 36.098 -11.675 -26.096 1.00 93.62 173 SER A O 1
ATOM 1344 N N . THR A 1 174 ? 35.061 -10.693 -24.356 1.00 93.50 174 THR A N 1
ATOM 1345 C CA . THR A 1 174 ? 34.590 -9.500 -25.067 1.00 93.50 174 THR A CA 1
ATOM 1346 C C . THR A 1 174 ? 34.639 -8.267 -24.145 1.00 93.50 174 THR A C 1
ATOM 1348 O O . THR A 1 174 ? 35.335 -8.263 -23.124 1.00 93.50 174 THR A O 1
ATOM 1351 N N . GLN A 1 175 ? 33.989 -7.172 -24.528 1.00 94.62 175 GLN A N 1
ATOM 1352 C CA . GLN A 1 175 ? 33.787 -5.968 -23.719 1.00 94.62 175 GLN A CA 1
ATOM 1353 C C . GLN A 1 175 ? 32.344 -5.899 -23.181 1.00 94.62 175 GLN A C 1
ATOM 1355 O O . GLN A 1 175 ? 31.456 -6.613 -23.636 1.00 94.62 175 GLN A O 1
ATOM 1360 N N . LEU A 1 176 ? 32.087 -5.068 -22.179 1.00 95.19 176 LEU A N 1
ATOM 1361 C CA . LEU A 1 176 ? 30.732 -4.943 -21.639 1.00 95.19 176 LEU A CA 1
ATOM 1362 C C . LEU A 1 176 ? 29.783 -4.267 -22.646 1.00 95.19 176 LEU A C 1
ATOM 1364 O O . LEU A 1 176 ? 28.615 -4.628 -22.728 1.00 95.19 176 LEU A O 1
ATOM 1368 N N . HIS A 1 177 ? 30.310 -3.352 -23.466 1.00 95.12 177 HIS A N 1
ATOM 1369 C CA . HIS A 1 177 ? 29.533 -2.635 -24.481 1.00 95.12 177 HIS A CA 1
ATOM 1370 C C . HIS A 1 177 ? 28.872 -3.558 -25.514 1.00 95.12 177 HIS A C 1
ATOM 1372 O O . HIS A 1 177 ? 27.658 -3.512 -25.668 1.00 95.12 177 HIS A O 1
ATOM 1378 N N . ALA A 1 178 ? 29.611 -4.472 -26.161 1.00 92.69 178 ALA A N 1
ATOM 1379 C CA . ALA A 1 178 ? 28.986 -5.349 -27.160 1.00 92.69 178 ALA A CA 1
ATOM 1380 C C . ALA A 1 178 ? 28.111 -6.433 -26.528 1.00 92.69 178 ALA A C 1
ATOM 1382 O O . ALA A 1 178 ? 27.265 -6.998 -27.225 1.00 92.69 178 ALA A O 1
ATOM 1383 N N . VAL A 1 179 ? 28.262 -6.706 -25.223 1.00 92.75 179 VAL A N 1
ATOM 1384 C CA . VAL A 1 179 ? 27.282 -7.534 -24.515 1.00 92.75 179 VAL A CA 1
ATOM 1385 C C . VAL A 1 179 ? 25.896 -6.899 -24.597 1.00 92.75 179 VAL A C 1
ATOM 1387 O O . VAL A 1 179 ? 24.945 -7.576 -24.992 1.00 92.75 179 VAL A O 1
ATOM 1390 N N . TRP A 1 180 ? 25.808 -5.603 -24.296 1.00 92.25 180 TRP A N 1
ATOM 1391 C CA . TRP A 1 180 ? 24.561 -4.842 -24.328 1.00 92.25 180 TRP A CA 1
ATOM 1392 C C . TRP A 1 180 ? 24.087 -4.488 -25.731 1.00 92.25 180 TRP A C 1
ATOM 1394 O O . TRP A 1 180 ? 22.896 -4.627 -25.993 1.00 92.25 180 TRP A O 1
ATOM 1404 N N . ASP A 1 181 ? 24.991 -4.130 -26.645 1.00 89.62 181 ASP A N 1
ATOM 1405 C CA . ASP A 1 181 ? 24.596 -3.826 -28.026 1.00 89.62 181 ASP A CA 1
ATOM 1406 C C . ASP A 1 181 ? 24.042 -5.051 -28.766 1.00 89.62 181 ASP A C 1
ATOM 1408 O O . ASP A 1 181 ? 23.250 -4.885 -29.690 1.00 89.62 181 ASP A O 1
ATOM 1412 N N . GLY A 1 182 ? 24.414 -6.289 -28.397 1.00 88.62 182 GLY A N 1
ATOM 1413 C CA . GLY A 1 182 ? 23.788 -7.436 -29.065 1.00 88.62 182 GLY A CA 1
ATOM 1414 C C . GLY A 1 182 ? 24.052 -8.855 -28.588 1.00 88.62 182 GLY A C 1
ATOM 1415 O O . GLY A 1 182 ? 23.232 -9.717 -28.914 1.00 88.62 182 GLY A O 1
ATOM 1416 N N . TYR A 1 183 ? 25.075 -9.158 -27.772 1.00 91.12 183 TYR A N 1
ATOM 1417 C CA . TYR A 1 183 ? 25.195 -10.545 -27.278 1.00 91.12 183 TYR A CA 1
ATOM 1418 C C . TYR A 1 183 ? 23.982 -10.939 -26.424 1.00 91.12 183 TYR A C 1
ATOM 1420 O O . TYR A 1 183 ? 23.553 -12.088 -26.498 1.00 91.12 183 TYR A O 1
ATOM 1428 N N . LEU A 1 184 ? 23.398 -10.005 -25.662 1.00 89.88 184 LEU A N 1
ATOM 1429 C CA . LEU A 1 184 ? 22.174 -10.239 -24.890 1.00 89.88 184 LEU A CA 1
ATOM 1430 C C . LEU A 1 184 ? 20.997 -10.692 -25.784 1.00 89.88 184 LEU A C 1
ATOM 1432 O O . LEU A 1 184 ? 20.487 -11.791 -25.546 1.00 89.88 184 LEU A O 1
ATOM 1436 N N . PRO A 1 185 ? 20.580 -9.941 -26.828 1.00 89.94 185 PRO A N 1
ATOM 1437 C CA . PRO A 1 185 ? 19.578 -10.398 -27.791 1.00 89.94 185 PRO A CA 1
ATOM 1438 C C . PRO A 1 185 ? 19.876 -11.758 -28.429 1.00 89.94 185 PRO A C 1
ATOM 1440 O O . PRO A 1 185 ? 18.990 -12.613 -28.456 1.00 89.94 185 PRO A O 1
ATOM 1443 N N . TYR A 1 186 ? 21.103 -12.001 -28.905 1.00 90.75 186 TYR A N 1
ATOM 1444 C CA . TYR A 1 186 ? 21.450 -13.290 -29.519 1.00 90.75 186 TYR A CA 1
ATOM 1445 C C . TYR A 1 186 ? 21.353 -14.449 -28.528 1.00 90.75 186 TYR A C 1
ATOM 1447 O O . TYR A 1 186 ? 20.818 -15.513 -28.850 1.00 90.75 186 TYR A O 1
ATOM 1455 N N . PHE A 1 187 ? 21.832 -14.230 -27.305 1.00 89.31 187 PHE A N 1
ATOM 1456 C CA . PHE A 1 187 ? 21.783 -15.210 -26.232 1.00 89.31 187 PHE A CA 1
ATOM 1457 C C . PHE A 1 187 ? 20.344 -15.513 -25.806 1.00 89.31 187 PHE A C 1
ATOM 1459 O O . PHE A 1 187 ? 19.970 -16.680 -25.689 1.00 89.31 187 PHE A O 1
ATOM 1466 N N . ALA A 1 188 ? 19.510 -14.482 -25.650 1.00 87.44 188 ALA A N 1
ATOM 1467 C CA . ALA A 1 188 ? 18.099 -14.620 -25.295 1.00 87.44 188 ALA A CA 1
ATOM 1468 C C . ALA A 1 188 ? 17.277 -15.310 -26.398 1.00 87.44 188 ALA A C 1
ATOM 1470 O O . ALA A 1 188 ? 16.434 -16.160 -26.101 1.00 87.44 188 ALA A O 1
ATOM 1471 N N . ALA A 1 189 ? 17.556 -14.995 -27.666 1.00 89.25 189 ALA A N 1
ATOM 1472 C CA . ALA A 1 189 ? 16.962 -15.654 -28.828 1.00 89.25 189 ALA A CA 1
ATOM 1473 C C . ALA A 1 189 ? 17.522 -17.067 -29.073 1.00 89.25 189 ALA A C 1
ATOM 1475 O O . ALA A 1 189 ? 16.951 -17.828 -29.854 1.00 89.25 189 ALA A O 1
ATOM 1476 N N . ASN A 1 190 ? 18.618 -17.434 -28.397 1.00 89.56 190 ASN A N 1
ATOM 1477 C CA . ASN A 1 190 ? 19.363 -18.674 -28.602 1.00 89.56 190 ASN A CA 1
ATOM 1478 C C . ASN A 1 190 ? 19.789 -18.868 -30.072 1.00 89.56 190 ASN A C 1
ATOM 1480 O O . ASN A 1 190 ? 19.645 -19.951 -30.647 1.00 89.56 190 ASN A O 1
ATOM 1484 N N . VAL A 1 191 ? 20.317 -17.804 -30.680 1.00 86.75 191 VAL A N 1
ATOM 1485 C CA . VAL A 1 191 ? 20.862 -17.808 -32.043 1.00 86.75 191 VAL A CA 1
ATOM 1486 C C . VAL A 1 191 ? 22.354 -17.489 -32.025 1.00 86.75 191 VAL A C 1
ATOM 1488 O O . VAL A 1 191 ? 22.877 -16.889 -31.094 1.00 86.75 191 VAL A O 1
ATOM 1491 N N . GLN A 1 192 ? 23.053 -17.934 -33.065 1.00 82.19 192 GLN A N 1
ATOM 1492 C CA . GLN A 1 192 ? 24.499 -17.736 -33.247 1.00 82.19 192 GLN A CA 1
ATOM 1493 C C . GLN A 1 192 ? 24.812 -17.000 -34.560 1.00 82.19 192 GLN A C 1
ATOM 1495 O O . GLN A 1 192 ? 25.962 -16.930 -34.983 1.00 82.19 192 GLN A O 1
ATOM 1500 N N . HIS A 1 193 ? 23.779 -16.516 -35.249 1.00 84.44 193 HIS A N 1
ATOM 1501 C CA . HIS A 1 193 ? 23.876 -15.807 -36.518 1.00 84.44 193 HIS A CA 1
ATOM 1502 C C . HIS A 1 193 ? 23.138 -14.467 -36.416 1.00 84.44 193 HIS A C 1
ATOM 1504 O O . HIS A 1 193 ? 22.185 -14.381 -35.637 1.00 84.44 193 HIS A O 1
ATOM 1510 N N . PRO A 1 194 ? 23.545 -13.452 -37.200 1.00 89.94 194 PRO A N 1
ATOM 1511 C CA . PRO A 1 194 ? 22.851 -12.172 -37.239 1.00 89.94 194 PRO A CA 1
ATOM 1512 C C . PRO A 1 194 ? 21.378 -12.324 -37.632 1.00 89.94 194 PRO A C 1
ATOM 1514 O O . PRO A 1 194 ? 21.035 -13.157 -38.478 1.00 89.94 194 PRO A O 1
ATOM 1517 N N . PHE A 1 195 ? 20.518 -11.493 -37.051 1.00 93.88 195 PHE A N 1
ATOM 1518 C CA . PHE A 1 195 ? 19.116 -11.374 -37.418 1.00 93.88 195 PHE A CA 1
ATOM 1519 C C . PHE A 1 195 ? 18.959 -10.811 -38.839 1.00 93.88 195 PHE A C 1
ATOM 1521 O O . PHE A 1 195 ? 19.852 -10.188 -39.417 1.00 93.88 195 PHE A O 1
ATOM 1528 N N . SER A 1 196 ? 17.782 -11.028 -39.428 1.00 93.94 196 SER A N 1
ATOM 1529 C CA . SER A 1 196 ? 17.453 -10.492 -40.751 1.00 93.94 196 SER A CA 1
ATOM 1530 C C . SER A 1 196 ? 17.433 -8.960 -40.734 1.00 93.94 196 SER A C 1
ATOM 1532 O O . SER A 1 196 ? 16.793 -8.349 -39.885 1.00 93.94 196 SER A O 1
ATOM 1534 N N . ASN A 1 197 ? 18.044 -8.325 -41.735 1.00 93.81 197 ASN A N 1
ATOM 1535 C CA . ASN A 1 197 ? 17.888 -6.886 -41.970 1.00 93.81 197 ASN A CA 1
ATOM 1536 C C . ASN A 1 197 ? 16.687 -6.551 -42.880 1.00 93.81 197 ASN A C 1
ATOM 1538 O O . ASN A 1 197 ? 16.478 -5.390 -43.222 1.00 93.81 197 ASN A O 1
ATOM 1542 N N . GLN A 1 198 ? 15.907 -7.557 -43.301 1.00 94.94 198 GLN A N 1
ATOM 1543 C CA . GLN A 1 198 ? 14.757 -7.394 -44.204 1.00 94.94 198 GLN A CA 1
ATOM 1544 C C . GLN A 1 198 ? 13.397 -7.636 -43.538 1.00 94.94 198 GLN A C 1
ATOM 1546 O O . GLN A 1 198 ? 12.375 -7.262 -44.126 1.00 94.94 198 GLN A O 1
ATOM 1551 N N . SER A 1 199 ? 13.374 -8.281 -42.367 1.00 95.00 199 SER A N 1
ATOM 1552 C CA . SER A 1 199 ? 12.159 -8.730 -41.679 1.00 95.00 199 SER A CA 1
ATOM 1553 C C . SER A 1 199 ? 12.373 -8.902 -40.173 1.00 95.00 199 SER A C 1
ATOM 1555 O O . SER A 1 199 ? 13.483 -9.213 -39.743 1.00 95.00 199 SER A O 1
ATOM 1557 N N . ILE A 1 200 ? 11.293 -8.808 -39.391 1.00 96.38 200 ILE A N 1
ATOM 1558 C CA . ILE A 1 200 ? 11.311 -9.124 -37.958 1.00 96.38 200 ILE A CA 1
ATOM 1559 C C . ILE A 1 200 ? 11.551 -10.622 -37.714 1.00 96.38 200 ILE A C 1
ATOM 1561 O O . ILE A 1 200 ? 10.980 -11.475 -38.396 1.00 96.38 200 ILE A O 1
ATOM 1565 N N . ASP A 1 201 ? 12.393 -10.939 -36.740 1.00 96.44 201 ASP A N 1
ATOM 1566 C CA . ASP A 1 201 ? 12.657 -12.294 -36.271 1.00 96.44 201 ASP A CA 1
ATOM 1567 C C . ASP A 1 201 ? 11.568 -12.752 -35.269 1.00 96.44 201 ASP A C 1
ATOM 1569 O O . ASP A 1 201 ? 10.970 -11.924 -34.560 1.00 96.44 201 ASP A O 1
ATOM 1573 N N . PRO A 1 202 ? 11.262 -14.064 -35.182 1.00 94.38 202 PRO A N 1
ATOM 1574 C CA . PRO A 1 202 ? 10.292 -14.586 -34.223 1.00 94.38 202 PRO A CA 1
ATOM 1575 C C . PRO A 1 202 ? 10.558 -14.206 -32.760 1.00 94.38 202 PRO A C 1
ATOM 1577 O O . PRO A 1 202 ? 9.594 -13.989 -32.023 1.00 94.38 202 PRO A O 1
ATOM 1580 N N . PHE A 1 203 ? 11.820 -14.083 -32.332 1.00 93.69 203 PHE A N 1
ATOM 1581 C CA . PHE A 1 203 ? 12.158 -13.661 -30.970 1.00 93.69 203 PHE A CA 1
ATOM 1582 C C . PHE A 1 203 ? 11.603 -12.263 -30.664 1.00 93.69 203 PHE A C 1
ATOM 1584 O O . PHE A 1 203 ? 10.843 -12.088 -29.708 1.00 93.69 203 PHE A O 1
ATOM 1591 N N . PHE A 1 204 ? 11.892 -11.284 -31.524 1.00 94.62 204 PHE A N 1
ATOM 1592 C CA . PHE A 1 204 ? 11.414 -9.908 -31.366 1.00 94.62 204 PHE A CA 1
ATOM 1593 C C . PHE A 1 204 ? 9.895 -9.797 -31.564 1.00 94.62 204 PHE A C 1
ATOM 1595 O O . PHE A 1 204 ? 9.232 -9.049 -30.848 1.00 94.62 204 PHE A O 1
ATOM 1602 N N . SER A 1 205 ? 9.303 -10.614 -32.443 1.00 94.69 205 SER A N 1
ATOM 1603 C CA . SER A 1 205 ? 7.837 -10.736 -32.554 1.00 94.69 205 SER A CA 1
ATOM 1604 C C . SER A 1 205 ? 7.196 -11.227 -31.243 1.00 94.69 205 SER A C 1
ATOM 1606 O O . SER A 1 205 ? 6.122 -10.767 -30.837 1.00 94.69 205 SER A O 1
ATOM 1608 N N . GLY A 1 206 ? 7.872 -12.144 -30.543 1.00 90.50 206 GLY A N 1
ATOM 1609 C CA . GLY A 1 206 ? 7.505 -12.584 -29.200 1.00 90.50 206 GLY A CA 1
ATOM 1610 C C . GLY A 1 206 ? 7.592 -11.456 -28.170 1.00 90.50 206 GLY A C 1
ATOM 1611 O O . GLY A 1 206 ? 6.677 -11.308 -27.358 1.00 90.50 206 GLY A O 1
ATOM 1612 N N . LEU A 1 207 ? 8.629 -10.613 -28.239 1.00 90.88 207 LEU A N 1
ATOM 1613 C CA . LEU A 1 207 ? 8.741 -9.421 -27.390 1.00 90.88 207 LEU A CA 1
ATOM 1614 C C . LEU A 1 207 ? 7.583 -8.447 -27.634 1.00 90.88 207 LEU A C 1
ATOM 1616 O O . LEU A 1 207 ? 6.930 -8.059 -26.673 1.00 90.88 207 LEU A O 1
ATOM 1620 N N . VAL A 1 208 ? 7.233 -8.144 -28.889 1.00 92.44 208 VAL A N 1
ATOM 1621 C CA . VAL A 1 208 ? 6.055 -7.312 -29.220 1.00 92.44 208 VAL A CA 1
ATOM 1622 C C . VAL A 1 208 ? 4.775 -7.878 -28.601 1.00 92.44 208 VAL A C 1
ATOM 1624 O O . VAL A 1 208 ? 3.961 -7.137 -28.052 1.00 92.44 208 VAL A O 1
ATOM 1627 N N . THR A 1 209 ? 4.598 -9.200 -28.646 1.00 89.19 209 THR A N 1
ATOM 1628 C CA . THR A 1 209 ? 3.436 -9.857 -28.030 1.00 89.19 209 THR A CA 1
ATOM 1629 C C . THR A 1 209 ? 3.405 -9.652 -26.517 1.00 89.19 209 THR A C 1
ATOM 1631 O O . THR A 1 209 ? 2.333 -9.419 -25.964 1.00 89.19 209 THR A O 1
ATOM 1634 N N . ARG A 1 210 ? 4.562 -9.719 -25.851 1.00 86.31 210 ARG A N 1
ATOM 1635 C CA . ARG A 1 210 ? 4.679 -9.455 -24.411 1.00 86.31 210 ARG A CA 1
ATOM 1636 C C . ARG A 1 210 ? 4.411 -7.990 -24.073 1.00 86.31 210 ARG A C 1
ATOM 1638 O O . ARG A 1 210 ? 3.749 -7.745 -23.074 1.00 86.31 210 ARG A O 1
ATOM 1645 N N . ILE A 1 211 ? 4.861 -7.051 -24.914 1.00 85.44 211 ILE A N 1
ATOM 1646 C CA . ILE A 1 211 ? 4.592 -5.612 -24.752 1.00 85.44 211 ILE A CA 1
ATOM 1647 C C . ILE A 1 211 ? 3.081 -5.375 -24.818 1.00 85.44 211 ILE A C 1
ATOM 1649 O O . ILE A 1 211 ? 2.518 -4.717 -23.969 1.00 85.44 211 ILE A O 1
ATOM 1653 N N . ARG A 1 212 ? 2.370 -5.978 -25.772 1.00 85.81 212 ARG A N 1
ATOM 1654 C CA . ARG A 1 212 ? 0.908 -5.803 -25.880 1.00 85.81 212 ARG A CA 1
ATOM 1655 C C . ARG A 1 212 ? 0.097 -6.468 -24.761 1.00 85.81 212 ARG A C 1
ATOM 1657 O O . ARG A 1 212 ? -1.105 -6.240 -24.684 1.00 85.81 212 ARG A O 1
ATOM 1664 N N . LYS A 1 213 ? 0.715 -7.359 -23.985 1.00 80.25 213 LYS A N 1
ATOM 1665 C CA . LYS A 1 213 ? 0.088 -8.112 -22.889 1.00 80.25 213 LYS A CA 1
ATOM 1666 C C . LYS A 1 213 ? 0.556 -7.639 -21.511 1.00 80.25 213 LYS A C 1
ATOM 1668 O O . LYS A 1 213 ? 0.255 -8.320 -20.537 1.00 80.25 213 LYS A O 1
ATOM 1673 N N . ASP A 1 214 ? 1.347 -6.569 -21.453 1.00 76.56 214 ASP A N 1
ATOM 1674 C CA . ASP A 1 214 ? 1.934 -6.022 -20.228 1.00 76.56 214 ASP A CA 1
ATOM 1675 C C . ASP A 1 214 ? 2.692 -7.072 -19.388 1.00 76.56 214 ASP A C 1
ATOM 1677 O O . ASP A 1 214 ? 2.624 -7.114 -18.168 1.00 76.56 214 ASP A O 1
ATOM 1681 N N . GLN A 1 215 ? 3.446 -7.957 -20.055 1.00 71.44 215 GLN A N 1
ATOM 1682 C CA . GLN A 1 215 ? 4.193 -9.060 -19.417 1.00 71.44 215 GLN A CA 1
ATOM 1683 C C . GLN A 1 215 ? 5.656 -8.699 -19.100 1.00 71.44 215 GLN A C 1
ATOM 1685 O O . GLN A 1 215 ? 6.566 -9.533 -19.238 1.00 71.44 215 GLN A O 1
ATOM 1690 N N . PHE A 1 216 ? 5.900 -7.440 -18.752 1.00 72.12 216 PHE A N 1
ATOM 1691 C CA . PHE A 1 216 ? 7.204 -6.926 -18.334 1.00 72.12 216 PHE A CA 1
ATOM 1692 C C . PHE A 1 216 ? 7.129 -6.404 -16.901 1.00 72.12 216 PHE A C 1
ATOM 1694 O O . PHE A 1 216 ? 6.045 -6.188 -16.378 1.00 72.12 216 PHE A O 1
ATOM 1701 N N . TYR A 1 217 ? 8.294 -6.259 -16.267 1.00 66.69 217 TYR A N 1
ATOM 1702 C CA . TYR A 1 217 ? 8.399 -5.827 -14.871 1.00 66.69 217 TYR A CA 1
ATOM 1703 C C . TYR A 1 217 ? 7.770 -4.445 -14.637 1.00 66.69 217 TYR A C 1
ATOM 1705 O O . TYR A 1 217 ? 7.111 -4.251 -13.629 1.00 66.69 217 TYR A O 1
ATOM 1713 N N . SER A 1 218 ? 7.935 -3.518 -15.586 1.00 66.88 218 SER A N 1
ATOM 1714 C CA . SER A 1 218 ? 7.180 -2.266 -15.647 1.00 66.88 218 SER A CA 1
ATOM 1715 C C . SER A 1 218 ? 6.157 -2.327 -16.778 1.00 66.88 218 SER A C 1
ATOM 1717 O O . SER A 1 218 ? 6.445 -2.842 -17.867 1.00 66.88 218 SER A O 1
ATOM 1719 N N . ALA A 1 219 ? 4.959 -1.800 -16.524 1.00 66.62 219 ALA A N 1
ATOM 1720 C CA . ALA A 1 219 ? 3.885 -1.798 -17.503 1.00 66.62 219 ALA A CA 1
ATOM 1721 C C . ALA A 1 219 ? 4.232 -0.879 -18.699 1.00 66.62 219 ALA A C 1
ATOM 1723 O O . ALA A 1 219 ? 4.618 0.273 -18.495 1.00 66.62 219 ALA A O 1
ATOM 1724 N N . PRO A 1 220 ? 4.058 -1.329 -19.953 1.00 73.06 220 PRO A N 1
ATOM 1725 C CA . PRO A 1 220 ? 4.372 -0.572 -21.167 1.00 73.06 220 PRO A CA 1
ATOM 1726 C C . PRO A 1 220 ? 3.791 0.842 -21.275 1.00 73.06 220 PRO A C 1
ATOM 1728 O O . PRO A 1 220 ? 4.404 1.693 -21.916 1.00 73.06 220 PRO A O 1
ATOM 1731 N N . TYR A 1 221 ? 2.649 1.143 -20.643 1.00 69.44 221 TYR A N 1
ATOM 1732 C CA . TYR A 1 221 ? 2.127 2.518 -20.622 1.00 69.44 221 TYR A CA 1
ATOM 1733 C C . TYR A 1 221 ? 3.049 3.488 -19.860 1.00 69.44 221 TYR A C 1
ATOM 1735 O O . TYR A 1 221 ? 3.049 4.683 -20.150 1.00 69.44 221 TYR A O 1
ATOM 1743 N N . MET A 1 222 ? 3.856 2.982 -18.921 1.00 67.88 222 MET A N 1
ATOM 1744 C CA . MET A 1 222 ? 4.848 3.756 -18.172 1.00 67.88 222 MET A CA 1
ATOM 1745 C C . MET A 1 222 ? 6.091 4.077 -19.013 1.00 67.88 222 MET A C 1
ATOM 1747 O O . MET A 1 222 ? 6.799 5.033 -18.708 1.00 67.88 222 MET A O 1
ATOM 1751 N N . TRP A 1 223 ? 6.343 3.333 -20.099 1.00 73.88 223 TRP A N 1
ATOM 1752 C CA . TRP A 1 223 ? 7.478 3.567 -21.007 1.00 73.88 223 TRP A CA 1
ATOM 1753 C C . TRP A 1 223 ? 7.280 4.796 -21.903 1.00 73.88 223 TRP A C 1
ATOM 1755 O O . TRP A 1 223 ? 8.186 5.207 -22.617 1.00 73.88 223 TRP A O 1
ATOM 1765 N N . LEU A 1 224 ? 6.085 5.392 -21.882 1.00 73.31 224 LEU A N 1
ATOM 1766 C CA . LEU A 1 224 ? 5.744 6.590 -22.648 1.00 73.31 224 LEU A CA 1
ATOM 1767 C C . LEU A 1 224 ? 5.943 7.874 -21.827 1.00 73.31 224 LEU A C 1
ATOM 1769 O O . LEU A 1 224 ? 5.293 8.889 -22.089 1.00 73.31 224 LEU A O 1
ATOM 1773 N N . SER A 1 225 ? 6.820 7.847 -20.818 1.00 61.31 225 SER A N 1
ATOM 1774 C CA . SER A 1 225 ? 7.179 9.055 -20.081 1.00 61.31 225 SER A CA 1
ATOM 1775 C C . SER A 1 225 ? 7.933 10.015 -21.020 1.00 61.31 225 SER A C 1
ATOM 1777 O O . SER A 1 225 ? 8.963 9.689 -21.604 1.00 61.31 225 SER A O 1
ATOM 1779 N N . CYS A 1 226 ? 7.349 11.197 -21.231 1.00 75.44 226 CYS A N 1
ATOM 1780 C CA . CYS A 1 226 ? 7.782 12.220 -22.189 1.00 75.44 226 CYS A CA 1
ATOM 1781 C C . CYS A 1 226 ? 7.830 11.767 -23.664 1.00 75.44 226 CYS A C 1
ATOM 1783 O O . CYS A 1 226 ? 8.848 11.301 -24.163 1.00 75.44 226 CYS A O 1
ATOM 1785 N N . THR A 1 227 ? 6.743 11.999 -24.408 1.00 84.62 227 THR A N 1
ATOM 1786 C CA . THR A 1 227 ? 6.662 11.748 -25.863 1.00 84.62 227 THR A CA 1
ATOM 1787 C C . THR A 1 227 ? 6.280 12.991 -26.673 1.00 84.62 227 THR A C 1
ATOM 1789 O O . THR A 1 227 ? 5.853 12.859 -27.820 1.00 84.62 227 THR A O 1
ATOM 1792 N N . ASP A 1 228 ? 6.358 14.195 -26.094 1.00 89.75 228 ASP A N 1
ATOM 1793 C CA . ASP A 1 228 ? 5.961 15.422 -26.790 1.00 89.75 228 ASP A CA 1
ATOM 1794 C C . ASP A 1 228 ? 7.035 15.836 -27.815 1.00 89.75 228 ASP A C 1
ATOM 1796 O O . ASP A 1 228 ? 8.128 16.277 -27.445 1.00 89.75 228 ASP A O 1
ATOM 1800 N N . PRO A 1 229 ? 6.750 15.771 -29.131 1.00 90.94 229 PRO A N 1
ATOM 1801 C CA . PRO A 1 229 ? 7.714 16.176 -30.145 1.00 90.94 229 PRO A CA 1
ATOM 1802 C C . PRO A 1 229 ? 7.983 17.695 -30.151 1.00 90.94 229 PRO A C 1
ATOM 1804 O O . PRO A 1 229 ? 8.805 18.161 -30.949 1.00 90.94 229 PRO A O 1
ATOM 1807 N N . ALA A 1 230 ? 7.278 18.504 -29.344 1.00 93.06 230 ALA A N 1
ATOM 1808 C CA . ALA A 1 230 ? 7.539 19.931 -29.115 1.00 93.06 230 ALA A CA 1
ATOM 1809 C C . ALA A 1 230 ? 8.653 20.217 -28.115 1.00 93.06 230 ALA A C 1
ATOM 1811 O O . ALA A 1 230 ? 9.318 21.246 -28.262 1.00 93.06 230 ALA A O 1
ATOM 1812 N N . THR A 1 231 ? 8.945 19.284 -27.217 1.00 94.38 231 THR A N 1
ATOM 1813 C CA . THR A 1 231 ? 10.038 19.385 -26.245 1.00 94.38 231 THR A CA 1
ATOM 1814 C C . THR A 1 231 ? 11.030 18.224 -26.402 1.00 94.38 231 THR A C 1
ATOM 1816 O O . THR A 1 231 ? 11.391 17.560 -25.434 1.00 94.38 231 THR A O 1
ATOM 1819 N N . PRO A 1 232 ? 11.560 17.961 -27.616 1.00 95.06 232 PRO A N 1
ATOM 1820 C CA . PRO A 1 232 ? 12.294 16.724 -27.875 1.00 95.06 232 PRO A CA 1
ATOM 1821 C C . PRO A 1 232 ? 13.643 16.637 -27.139 1.00 95.06 232 PRO A C 1
ATOM 1823 O O . PRO A 1 232 ? 14.146 15.541 -26.933 1.00 95.06 232 PRO A O 1
ATOM 1826 N N . GLU A 1 233 ? 14.229 17.767 -26.726 1.00 96.31 233 GLU A N 1
ATOM 1827 C CA . GLU A 1 233 ? 15.429 17.780 -25.872 1.00 96.31 233 GLU A CA 1
ATOM 1828 C C . GLU A 1 233 ? 15.113 17.344 -24.437 1.00 96.31 233 GLU A C 1
ATOM 1830 O O . GLU A 1 233 ? 15.879 16.588 -23.846 1.00 96.31 233 GLU A O 1
ATOM 1835 N N . GLU A 1 234 ? 13.973 17.776 -23.895 1.00 94.38 234 GLU A N 1
ATOM 1836 C CA . GLU A 1 234 ? 13.504 17.388 -22.564 1.00 94.38 234 GLU A CA 1
ATOM 1837 C C . GLU A 1 234 ? 13.213 15.887 -22.520 1.00 94.38 234 GLU A C 1
ATOM 1839 O O . GLU A 1 234 ? 13.735 15.185 -21.654 1.00 94.38 234 GLU A O 1
ATOM 1844 N N . CYS A 1 235 ? 12.479 15.377 -23.513 1.00 94.19 235 CYS A N 1
ATOM 1845 C CA . CYS A 1 235 ? 12.171 13.952 -23.593 1.00 94.19 235 CYS A CA 1
ATOM 1846 C C . CYS A 1 235 ? 13.412 13.094 -23.816 1.00 94.19 235 CYS A C 1
ATOM 1848 O O . CYS A 1 235 ? 13.625 12.140 -23.074 1.00 94.19 235 CYS A O 1
ATOM 1850 N N . ALA A 1 236 ? 14.293 13.472 -24.747 1.00 96.06 236 ALA A N 1
ATOM 1851 C CA . ALA A 1 236 ? 15.540 12.740 -24.932 1.00 96.06 236 ALA A CA 1
ATOM 1852 C C . ALA A 1 236 ? 16.433 12.791 -23.677 1.00 96.06 236 ALA A C 1
ATOM 1854 O O . ALA A 1 236 ? 17.053 11.792 -23.329 1.00 96.06 236 ALA A O 1
ATOM 1855 N N . THR A 1 237 ? 16.458 13.908 -22.943 1.00 96.44 237 THR A N 1
ATOM 1856 C CA . THR A 1 237 ? 17.165 13.985 -21.652 1.00 96.44 237 THR A CA 1
ATOM 1857 C C . THR A 1 237 ? 16.551 13.040 -20.615 1.00 96.44 237 THR A C 1
ATOM 1859 O O . THR A 1 237 ? 17.292 12.412 -19.863 1.00 96.44 237 THR A O 1
ATOM 1862 N N . SER A 1 238 ? 15.219 12.919 -20.568 1.00 94.25 238 SER A N 1
ATOM 1863 C CA . SER A 1 238 ? 14.523 11.971 -19.688 1.00 94.25 238 SER A CA 1
ATOM 1864 C C . SER A 1 238 ? 14.922 10.526 -19.996 1.00 94.25 238 SER A C 1
ATOM 1866 O O . SER A 1 238 ? 15.342 9.808 -19.091 1.00 94.25 238 SER A O 1
ATOM 1868 N N . TRP A 1 239 ? 14.889 10.127 -21.271 1.00 94.69 239 TRP A N 1
ATOM 1869 C CA . TRP A 1 239 ? 15.279 8.776 -21.694 1.00 94.69 239 TRP A CA 1
ATOM 1870 C C . TRP A 1 239 ? 16.755 8.486 -21.403 1.00 94.69 239 TRP A C 1
ATOM 1872 O O . TRP A 1 239 ? 17.088 7.432 -20.873 1.00 94.69 239 TRP A O 1
ATOM 1882 N N . ALA A 1 240 ? 17.650 9.448 -21.651 1.00 96.12 240 ALA A N 1
ATOM 1883 C CA . ALA A 1 240 ? 19.066 9.293 -21.318 1.00 96.12 240 ALA A CA 1
ATOM 1884 C C . ALA A 1 240 ? 19.296 9.131 -19.805 1.00 96.12 240 ALA A C 1
ATOM 1886 O O . ALA A 1 240 ? 20.135 8.334 -19.393 1.00 96.12 240 ALA A O 1
ATOM 1887 N N . LYS A 1 241 ? 18.552 9.863 -18.962 1.00 95.31 241 LYS A N 1
ATOM 1888 C CA . LYS A 1 241 ? 18.605 9.703 -17.499 1.00 95.31 241 LYS A CA 1
ATOM 1889 C C . LYS A 1 241 ? 18.115 8.329 -17.054 1.00 95.31 241 LYS A C 1
ATOM 1891 O O . LYS A 1 241 ? 18.714 7.750 -16.151 1.00 95.31 241 LYS A O 1
ATOM 1896 N N . GLU A 1 242 ? 17.056 7.814 -17.673 1.00 92.19 242 GLU A N 1
ATOM 1897 C CA . GLU A 1 242 ? 16.561 6.461 -17.412 1.00 92.19 242 GLU A CA 1
ATOM 1898 C C . GLU A 1 242 ? 17.630 5.414 -17.752 1.00 92.19 242 GLU A C 1
ATOM 1900 O O . GLU A 1 242 ? 17.980 4.591 -16.907 1.00 92.19 242 GLU A O 1
ATOM 1905 N N . SER A 1 243 ? 18.230 5.505 -18.937 1.00 94.00 243 SER A N 1
ATOM 1906 C CA . SER A 1 243 ? 19.316 4.619 -19.367 1.00 94.00 243 SER A CA 1
ATOM 1907 C C . SER A 1 243 ? 20.545 4.704 -18.465 1.00 94.00 243 SER A C 1
ATOM 1909 O O . SER A 1 243 ? 21.055 3.676 -18.023 1.00 94.00 243 SER A O 1
ATOM 1911 N N . ASN A 1 244 ? 20.971 5.914 -18.092 1.00 96.69 244 ASN A N 1
ATOM 1912 C CA . ASN A 1 244 ? 22.063 6.105 -17.139 1.00 96.69 244 ASN A CA 1
ATOM 1913 C C . ASN A 1 244 ? 21.728 5.502 -15.765 1.00 96.69 244 ASN A C 1
ATOM 1915 O O . ASN A 1 244 ? 22.585 4.903 -15.127 1.00 96.69 244 ASN A O 1
ATOM 1919 N N . LYS A 1 245 ? 20.478 5.587 -15.296 1.00 94.00 245 LYS A N 1
ATOM 1920 C CA . LYS A 1 245 ? 20.063 4.954 -14.034 1.00 94.00 245 LYS A CA 1
ATOM 1921 C C . LYS A 1 245 ? 20.218 3.429 -14.076 1.00 94.00 245 LYS A C 1
ATOM 1923 O O . LYS A 1 245 ? 20.685 2.845 -13.093 1.00 94.00 245 LYS A O 1
ATOM 1928 N N . TRP A 1 246 ? 19.916 2.792 -15.209 1.00 92.75 246 TRP A N 1
ATOM 1929 C CA . TRP A 1 246 ? 20.156 1.358 -15.406 1.00 92.75 246 TRP A CA 1
ATOM 1930 C C . TRP A 1 246 ? 21.631 0.975 -15.257 1.00 92.75 246 TRP A C 1
ATOM 1932 O O . TRP A 1 246 ? 21.921 -0.136 -14.794 1.00 92.75 246 TRP A O 1
ATOM 1942 N N . ASP A 1 247 ? 22.566 1.880 -15.561 1.00 95.00 247 ASP A N 1
ATOM 1943 C CA . ASP A 1 247 ? 23.987 1.607 -15.365 1.00 95.00 247 ASP A CA 1
ATOM 1944 C C . ASP A 1 247 ? 24.336 1.319 -13.899 1.00 95.00 247 ASP A C 1
ATOM 1946 O O . ASP A 1 247 ? 25.139 0.424 -13.610 1.00 95.00 247 ASP A O 1
ATOM 1950 N N . CYS A 1 248 ? 23.718 2.043 -12.963 1.00 92.19 248 CYS A N 1
ATOM 1951 C CA . CYS A 1 248 ? 23.877 1.805 -11.529 1.00 92.19 248 CYS A CA 1
ATOM 1952 C C . CYS A 1 248 ? 23.009 0.650 -11.045 1.00 92.19 248 CYS A C 1
ATOM 1954 O O . CYS A 1 248 ? 23.501 -0.246 -10.360 1.00 92.19 248 CYS A O 1
ATOM 1956 N N . ASP A 1 249 ? 21.729 0.646 -11.410 1.00 90.00 249 ASP A N 1
ATOM 1957 C CA . ASP A 1 249 ? 20.757 -0.293 -10.846 1.00 90.00 249 ASP A CA 1
ATOM 1958 C C . ASP A 1 249 ? 20.992 -1.733 -11.324 1.00 90.00 249 ASP A C 1
ATOM 1960 O O . ASP A 1 249 ? 20.661 -2.690 -10.616 1.00 90.00 249 ASP A O 1
ATOM 1964 N N . TYR A 1 250 ? 21.611 -1.905 -12.497 1.00 91.06 250 TYR A N 1
ATOM 1965 C CA . TYR A 1 250 ? 21.810 -3.220 -13.097 1.00 91.06 250 TYR A CA 1
ATOM 1966 C C . TYR A 1 250 ? 23.188 -3.416 -13.733 1.00 91.06 250 TYR A C 1
ATOM 1968 O O . TYR A 1 250 ? 23.888 -4.366 -13.372 1.00 91.06 250 TYR A O 1
ATOM 1976 N N . VAL A 1 251 ? 23.582 -2.566 -14.691 1.00 93.94 251 VAL A N 1
ATOM 1977 C CA . VAL A 1 251 ? 24.701 -2.871 -15.601 1.00 93.94 251 VAL A CA 1
ATOM 1978 C C . VAL A 1 251 ? 25.987 -3.083 -14.824 1.00 93.94 251 VAL A C 1
ATOM 1980 O O . VAL A 1 251 ? 26.563 -4.159 -14.912 1.00 93.94 251 VAL A O 1
ATOM 1983 N N . TYR A 1 252 ? 26.428 -2.100 -14.041 1.00 94.12 252 TYR A N 1
ATOM 1984 C CA . TYR A 1 252 ? 27.690 -2.180 -13.313 1.00 94.12 252 TYR A CA 1
ATOM 1985 C C . TYR A 1 252 ? 27.557 -2.772 -11.911 1.00 94.12 252 TYR A C 1
ATOM 1987 O O . TYR A 1 252 ? 28.549 -3.276 -11.389 1.00 94.12 252 TYR A O 1
ATOM 1995 N N . SER A 1 253 ? 26.375 -2.726 -11.290 1.00 91.62 253 SER A N 1
ATOM 1996 C CA . SER A 1 253 ? 26.161 -3.316 -9.959 1.00 91.62 253 SER A CA 1
ATOM 1997 C C . SER A 1 253 ? 26.127 -4.842 -9.980 1.00 91.62 253 SER A C 1
ATOM 1999 O O . SER A 1 253 ? 26.409 -5.470 -8.960 1.00 91.62 253 SER A O 1
ATOM 2001 N N . ARG A 1 254 ? 25.811 -5.451 -11.132 1.00 89.19 254 ARG A N 1
ATOM 2002 C CA . ARG A 1 254 ? 25.731 -6.911 -11.284 1.00 89.19 254 ARG A CA 1
ATOM 2003 C C . ARG A 1 254 ? 26.891 -7.535 -12.052 1.00 89.19 254 ARG A C 1
ATOM 2005 O O . ARG A 1 254 ? 27.004 -8.759 -12.055 1.00 89.19 254 ARG A O 1
ATOM 2012 N N . VAL A 1 255 ? 27.750 -6.739 -12.692 1.00 89.31 255 VAL A N 1
ATOM 2013 C CA . VAL A 1 255 ? 28.933 -7.272 -13.382 1.00 89.31 255 VAL A CA 1
ATOM 2014 C C . VAL A 1 255 ? 29.935 -7.804 -12.365 1.00 89.31 255 VAL A C 1
ATOM 2016 O O . VAL A 1 255 ? 30.386 -7.092 -11.468 1.00 89.31 255 VAL A O 1
ATOM 2019 N N . ARG A 1 256 ? 30.328 -9.062 -12.553 1.00 82.94 256 ARG A N 1
ATOM 2020 C CA . ARG A 1 256 ? 31.403 -9.721 -11.814 1.00 82.94 256 ARG A CA 1
ATOM 2021 C C . ARG A 1 256 ? 32.521 -10.074 -12.788 1.00 82.94 256 ARG A C 1
ATOM 2023 O O . ARG A 1 256 ? 32.295 -10.735 -13.794 1.00 82.94 256 ARG A O 1
ATOM 2030 N N . ASN A 1 257 ? 33.732 -9.594 -12.510 1.00 79.56 257 ASN A N 1
ATOM 2031 C CA . ASN A 1 257 ? 34.867 -9.731 -13.433 1.00 79.56 257 ASN A CA 1
ATOM 2032 C C . ASN A 1 257 ? 35.442 -11.154 -13.499 1.00 79.56 257 ASN A C 1
ATOM 2034 O O . ASN A 1 257 ? 36.240 -11.448 -14.385 1.00 79.56 257 ASN A O 1
ATOM 2038 N N . ASP A 1 258 ? 35.092 -12.013 -12.546 1.00 84.00 258 ASP A N 1
ATOM 2039 C CA . ASP A 1 258 ? 35.590 -13.379 -12.396 1.00 84.00 258 ASP A CA 1
ATOM 2040 C C . ASP A 1 258 ? 34.619 -14.448 -12.921 1.00 84.00 258 ASP A C 1
ATOM 2042 O O . ASP A 1 258 ? 34.931 -15.639 -12.865 1.00 84.00 258 ASP A O 1
ATOM 2046 N N . THR A 1 259 ? 33.466 -14.045 -13.460 1.00 88.31 259 THR A N 1
ATOM 2047 C CA . THR A 1 259 ? 32.424 -14.950 -13.953 1.00 88.31 259 THR A CA 1
ATOM 2048 C C . THR A 1 259 ? 32.113 -14.729 -15.432 1.00 88.31 259 THR A C 1
ATOM 2050 O O . THR A 1 259 ? 32.489 -13.735 -16.053 1.00 88.31 259 THR A O 1
ATOM 2053 N N . ASP A 1 260 ? 31.424 -15.708 -16.013 1.00 90.06 260 ASP A N 1
ATOM 2054 C CA . ASP A 1 260 ? 30.840 -15.598 -17.342 1.00 90.06 260 ASP A CA 1
ATOM 2055 C C . ASP A 1 260 ? 29.419 -15.032 -17.234 1.00 90.06 260 ASP A C 1
ATOM 2057 O O . ASP A 1 260 ? 28.496 -15.719 -16.788 1.00 90.06 260 ASP A O 1
ATOM 2061 N N . LEU A 1 261 ? 29.245 -13.791 -17.688 1.00 91.19 261 LEU A N 1
ATOM 2062 C CA . LEU A 1 261 ? 27.988 -13.047 -17.624 1.00 91.19 261 LEU A CA 1
ATOM 2063 C C . LEU A 1 261 ? 26.823 -13.741 -18.358 1.00 91.19 261 LEU A C 1
ATOM 2065 O O . LEU A 1 261 ? 25.655 -13.493 -18.062 1.00 91.19 261 LEU A O 1
ATOM 2069 N N . GLY A 1 262 ? 27.104 -14.635 -19.310 1.00 86.31 262 GLY A N 1
ATOM 2070 C CA . GLY A 1 262 ? 26.072 -15.404 -20.007 1.00 86.31 262 GLY A CA 1
ATOM 2071 C C . GLY A 1 262 ? 25.348 -16.402 -19.095 1.00 86.31 262 GLY A C 1
ATOM 2072 O O . GLY A 1 262 ? 24.172 -16.695 -19.298 1.00 86.31 262 GLY A O 1
ATOM 2073 N N . ILE A 1 263 ? 26.033 -16.931 -18.078 1.00 83.88 263 ILE A N 1
ATOM 2074 C CA . ILE A 1 263 ? 25.546 -18.064 -17.269 1.00 83.88 263 ILE A CA 1
ATOM 2075 C C . ILE A 1 263 ? 25.518 -17.790 -15.767 1.00 83.88 263 ILE A C 1
ATOM 2077 O O . ILE A 1 263 ? 25.005 -18.603 -15.004 1.00 83.88 263 ILE A O 1
ATOM 2081 N N . ASP A 1 264 ? 26.054 -16.659 -15.326 1.00 80.94 264 ASP A N 1
ATOM 2082 C CA . ASP A 1 264 ? 26.183 -16.329 -13.910 1.00 80.94 264 ASP A CA 1
ATOM 2083 C C . ASP A 1 264 ? 24.937 -15.634 -13.318 1.00 80.94 264 ASP A C 1
ATOM 2085 O O . ASP A 1 264 ? 24.922 -15.277 -12.137 1.00 80.94 264 ASP A O 1
ATOM 2089 N N . GLY A 1 265 ? 23.895 -15.462 -14.137 1.00 78.44 265 GLY A N 1
ATOM 2090 C CA . GLY A 1 265 ? 22.655 -14.760 -13.808 1.00 78.44 265 GLY A CA 1
ATOM 2091 C C . GLY A 1 265 ? 22.566 -13.338 -14.373 1.00 78.44 265 GLY A C 1
ATOM 2092 O O . GLY A 1 265 ? 21.496 -12.740 -14.288 1.00 78.44 265 GLY A O 1
ATOM 2093 N N . TYR A 1 266 ? 23.631 -12.805 -14.985 1.00 86.06 266 TYR A N 1
ATOM 2094 C CA . TYR A 1 266 ? 23.636 -11.459 -15.567 1.00 86.06 266 TYR A CA 1
ATOM 2095 C C . TYR A 1 266 ? 22.806 -11.348 -16.855 1.00 86.06 266 TYR A C 1
ATOM 2097 O O . TYR A 1 266 ? 21.951 -10.472 -16.968 1.00 86.06 266 TYR A O 1
ATOM 2105 N N . ALA A 1 267 ? 23.019 -12.244 -17.824 1.00 78.69 267 ALA A N 1
ATOM 2106 C CA . ALA A 1 267 ? 22.318 -12.235 -19.116 1.00 78.69 267 ALA A CA 1
ATOM 2107 C C . ALA A 1 267 ? 20.877 -12.744 -19.060 1.00 78.69 267 ALA A C 1
ATOM 2109 O O . ALA A 1 267 ? 20.090 -12.567 -19.988 1.00 78.69 267 ALA A O 1
ATOM 2110 N N . ASN A 1 268 ? 20.560 -13.459 -17.989 1.00 66.81 268 ASN A N 1
ATOM 2111 C CA . ASN A 1 268 ? 19.302 -14.147 -17.829 1.00 66.81 268 ASN A CA 1
ATOM 2112 C C . ASN A 1 268 ? 18.846 -14.012 -16.377 1.00 66.81 268 ASN A C 1
ATOM 2114 O O . ASN A 1 268 ? 18.920 -14.987 -15.623 1.00 66.81 268 ASN A O 1
ATOM 2118 N N . PRO A 1 269 ? 18.370 -12.820 -15.972 1.00 52.50 269 PRO A N 1
ATOM 2119 C CA . PRO A 1 269 ? 17.866 -12.609 -14.622 1.00 52.50 269 PRO A CA 1
ATOM 2120 C C . PRO A 1 269 ? 16.634 -13.477 -14.287 1.00 52.50 269 PRO A C 1
ATOM 2122 O O . PRO A 1 269 ? 16.148 -13.404 -13.164 1.00 52.50 269 PRO A O 1
ATOM 2125 N N . SER A 1 270 ? 16.146 -14.338 -15.200 1.00 51.56 270 SER A N 1
ATOM 2126 C CA . SER A 1 270 ? 15.283 -15.478 -14.854 1.00 51.56 270 SER A CA 1
ATOM 2127 C C . SER A 1 270 ? 15.258 -16.593 -15.924 1.00 51.56 270 SER A C 1
ATOM 2129 O O . SER A 1 270 ? 14.551 -16.517 -16.927 1.00 51.56 270 SER A O 1
ATOM 2131 N N . ARG A 1 271 ? 15.935 -17.721 -15.665 1.00 43.34 271 ARG A N 1
ATOM 2132 C CA . ARG A 1 271 ? 15.444 -19.038 -16.143 1.00 43.34 271 ARG A CA 1
ATOM 2133 C C . ARG A 1 271 ? 15.090 -20.016 -15.040 1.00 43.34 271 ARG A C 1
ATOM 2135 O O . ARG A 1 271 ? 14.382 -20.980 -15.310 1.00 43.34 271 ARG A O 1
ATOM 2142 N N . GLU A 1 272 ? 15.481 -19.732 -13.809 1.00 38.75 272 GLU A N 1
ATOM 2143 C CA . GLU A 1 272 ? 14.792 -20.294 -12.662 1.00 38.75 272 GLU A CA 1
ATOM 2144 C C . GLU A 1 272 ? 13.904 -19.192 -12.112 1.00 38.75 272 GLU A C 1
ATOM 2146 O O . GLU A 1 272 ? 14.381 -18.213 -11.542 1.00 38.75 272 GLU A O 1
ATOM 2151 N N . THR A 1 273 ? 12.597 -19.322 -12.325 1.00 44.19 273 THR A N 1
ATOM 2152 C CA . THR A 1 273 ? 11.647 -18.667 -11.432 1.00 44.19 273 THR A CA 1
ATOM 2153 C C . THR A 1 273 ? 12.008 -19.128 -10.026 1.00 44.19 273 THR A C 1
ATOM 2155 O O . THR A 1 273 ? 11.892 -20.320 -9.723 1.00 44.19 273 THR A O 1
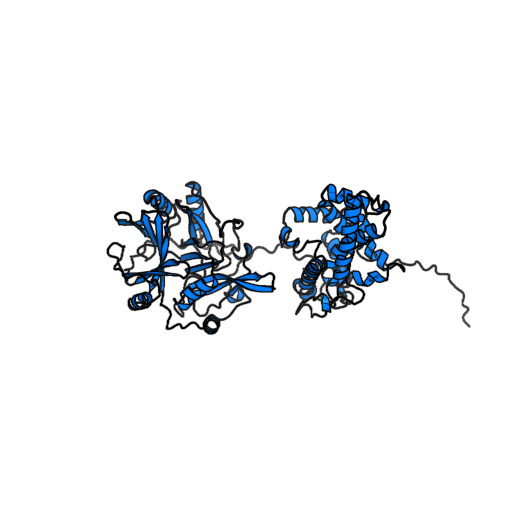ATOM 2158 N N . SER A 1 274 ? 12.496 -18.225 -9.178 1.00 43.94 274 SER A N 1
ATOM 2159 C CA . SER A 1 274 ? 12.594 -18.532 -7.761 1.00 43.94 274 SER A CA 1
ATOM 2160 C C . SER A 1 274 ? 11.172 -18.784 -7.253 1.00 43.94 274 SER A C 1
ATOM 2162 O O . SER A 1 274 ? 10.247 -18.062 -7.632 1.00 43.94 274 SER A O 1
ATOM 2164 N N . PRO A 1 275 ? 10.946 -19.826 -6.437 1.00 57.28 275 PRO A N 1
ATOM 2165 C CA . PRO A 1 275 ? 9.647 -19.988 -5.806 1.00 57.28 275 PRO A CA 1
ATOM 2166 C C . PRO A 1 275 ? 9.362 -18.748 -4.955 1.00 57.28 275 PRO A C 1
ATOM 2168 O O . PRO A 1 275 ? 10.293 -18.185 -4.370 1.00 57.28 275 PRO A O 1
ATOM 2171 N N . ASN A 1 276 ? 8.092 -18.351 -4.862 1.00 66.56 276 ASN A N 1
ATOM 2172 C CA . ASN A 1 276 ? 7.670 -17.317 -3.921 1.00 66.56 276 ASN A CA 1
ATOM 2173 C C . ASN A 1 276 ? 8.166 -17.677 -2.514 1.00 66.56 276 ASN A C 1
ATOM 2175 O O . ASN A 1 276 ? 8.074 -18.830 -2.084 1.00 66.56 276 ASN A O 1
ATOM 2179 N N . ARG A 1 277 ? 8.709 -16.690 -1.802 1.00 73.62 277 ARG A N 1
ATOM 2180 C CA . ARG A 1 277 ? 9.154 -16.823 -0.411 1.00 73.62 277 ARG A CA 1
ATOM 2181 C C . ARG A 1 277 ? 8.588 -15.657 0.380 1.00 73.62 277 ARG A C 1
ATOM 2183 O O . ARG A 1 277 ? 8.593 -14.535 -0.111 1.00 73.62 277 ARG A O 1
ATOM 2190 N N . GLY A 1 278 ? 8.127 -15.938 1.591 1.00 79.12 278 GLY A N 1
ATOM 2191 C CA . GLY A 1 278 ? 7.759 -14.929 2.578 1.00 79.12 278 GLY A CA 1
ATOM 2192 C C . GLY A 1 278 ? 8.697 -15.003 3.778 1.00 79.12 278 GLY A C 1
ATOM 2193 O O . GLY A 1 278 ? 9.246 -16.065 4.081 1.00 79.12 278 GLY A O 1
ATOM 2194 N N . SER A 1 279 ? 8.881 -13.879 4.458 1.00 83.19 279 SER A N 1
ATOM 2195 C CA . SER A 1 279 ? 9.621 -13.794 5.716 1.00 83.19 279 SER A CA 1
ATOM 2196 C C . SER A 1 279 ? 9.087 -12.634 6.541 1.00 83.19 279 SER A C 1
ATOM 2198 O O . SER A 1 279 ? 8.893 -11.552 5.994 1.00 83.19 279 SER A O 1
ATOM 2200 N N . SER A 1 280 ? 8.919 -12.832 7.846 1.00 87.19 280 SER A N 1
ATOM 2201 C CA . SER A 1 280 ? 8.703 -11.728 8.783 1.00 87.19 280 SER A CA 1
ATOM 2202 C C . SER A 1 280 ? 10.026 -10.994 8.992 1.00 87.19 280 SER A C 1
ATOM 2204 O O . SER A 1 280 ? 11.030 -11.614 9.353 1.00 87.19 280 SER A O 1
ATOM 2206 N N . VAL A 1 281 ? 10.041 -9.687 8.743 1.00 86.38 281 VAL A N 1
ATOM 2207 C CA . VAL A 1 281 ? 11.235 -8.838 8.856 1.00 86.38 281 VAL A CA 1
ATOM 2208 C C . VAL A 1 281 ? 10.923 -7.594 9.695 1.00 86.38 281 VAL A C 1
ATOM 2210 O O . VAL A 1 281 ? 9.766 -7.191 9.755 1.00 86.38 281 VAL A O 1
ATOM 2213 N N . PRO A 1 282 ? 11.917 -6.967 10.353 1.00 82.69 282 PRO A N 1
ATOM 2214 C CA . PRO A 1 282 ? 11.702 -5.700 11.057 1.00 82.69 282 PRO A CA 1
ATOM 2215 C C . PRO A 1 282 ? 11.258 -4.569 10.112 1.00 82.69 282 PRO A C 1
ATOM 2217 O O . PRO A 1 282 ? 11.662 -4.563 8.948 1.00 82.69 282 PRO A O 1
ATOM 2220 N N . GLN A 1 283 ? 10.544 -3.555 10.627 1.00 79.00 283 GLN A N 1
ATOM 2221 C CA . GLN A 1 283 ? 10.081 -2.390 9.842 1.00 79.00 283 GLN A CA 1
ATOM 2222 C C . GLN A 1 283 ? 11.213 -1.708 9.059 1.00 79.00 283 GLN A C 1
ATOM 2224 O O . GLN A 1 283 ? 11.049 -1.348 7.900 1.00 79.00 283 GLN A O 1
ATOM 2229 N N . SER A 1 284 ? 12.404 -1.595 9.653 1.00 76.12 284 SER A N 1
ATOM 2230 C CA . SER A 1 284 ? 13.586 -1.001 9.008 1.00 76.12 284 SER A CA 1
ATOM 2231 C C . SER A 1 284 ? 14.134 -1.802 7.821 1.00 76.12 284 SER A C 1
ATOM 2233 O O . SER A 1 284 ? 14.986 -1.305 7.090 1.00 76.12 284 SER A O 1
ATOM 2235 N N . VAL A 1 285 ? 13.694 -3.048 7.646 1.00 80.75 285 VAL A N 1
ATOM 2236 C CA . VAL A 1 285 ? 13.990 -3.884 6.476 1.00 80.75 285 VAL A CA 1
ATOM 2237 C C . VAL A 1 285 ? 12.813 -3.868 5.505 1.00 80.75 285 VAL A C 1
ATOM 2239 O O . VAL A 1 285 ? 13.043 -3.832 4.300 1.00 80.75 285 VAL A O 1
ATOM 2242 N N . ALA A 1 286 ? 11.578 -3.866 6.020 1.00 77.50 286 ALA A N 1
ATOM 2243 C CA . ALA A 1 286 ? 10.366 -3.751 5.212 1.00 77.50 286 ALA A CA 1
ATOM 2244 C C . ALA A 1 286 ? 10.320 -2.424 4.432 1.00 77.50 286 ALA A C 1
ATOM 2246 O O . ALA A 1 286 ? 9.969 -2.419 3.256 1.00 77.50 286 ALA A O 1
ATOM 2247 N N . ILE A 1 287 ? 10.754 -1.320 5.056 1.00 76.56 287 ILE A N 1
ATOM 2248 C CA . ILE A 1 287 ? 10.846 0.015 4.448 1.00 76.56 287 ILE A CA 1
ATOM 2249 C C . ILE A 1 287 ? 12.257 0.569 4.693 1.00 76.56 287 ILE A C 1
ATOM 2251 O O . ILE A 1 287 ? 12.505 1.260 5.685 1.00 76.56 287 ILE A O 1
ATOM 2255 N N . PRO A 1 288 ? 13.227 0.227 3.823 1.00 57.00 288 PRO A N 1
ATOM 2256 C CA . PRO A 1 288 ? 14.634 0.390 4.148 1.00 57.00 288 PRO A CA 1
ATOM 2257 C C . PRO A 1 288 ? 15.092 1.848 4.201 1.00 57.00 288 PRO A C 1
ATOM 2259 O O . PRO A 1 288 ? 15.816 2.176 5.139 1.00 57.00 288 PRO A O 1
ATOM 2262 N N . LYS A 1 289 ? 14.711 2.710 3.235 1.00 74.06 289 LYS A N 1
ATOM 2263 C CA . LYS A 1 289 ? 14.956 4.175 3.214 1.00 74.06 289 LYS A CA 1
ATOM 2264 C C . LYS A 1 289 ? 14.009 4.890 2.223 1.00 74.06 289 LYS A C 1
ATOM 2266 O O . LYS A 1 289 ? 13.810 4.337 1.145 1.00 74.06 289 LYS A O 1
ATOM 2271 N N . PRO A 1 290 ? 13.542 6.125 2.516 1.00 81.06 290 PRO A N 1
ATOM 2272 C CA . PRO A 1 290 ? 13.837 6.906 3.721 1.00 81.06 290 PRO A CA 1
ATOM 2273 C C . PRO A 1 290 ? 13.144 6.335 4.969 1.00 81.06 290 PRO A C 1
ATOM 2275 O O . PRO A 1 290 ? 11.978 5.968 4.922 1.00 81.06 290 PRO A O 1
ATOM 2278 N N . CYS A 1 291 ? 13.854 6.281 6.098 1.00 88.88 291 CYS A N 1
ATOM 2279 C CA . CYS A 1 291 ? 13.280 5.962 7.408 1.00 88.88 291 CYS A CA 1
ATOM 2280 C C . CYS A 1 291 ? 14.005 6.754 8.506 1.00 88.88 291 CYS A C 1
ATOM 2282 O O . CYS A 1 291 ? 15.195 7.064 8.358 1.00 88.88 291 CYS A O 1
ATOM 2284 N N . LYS A 1 292 ? 13.336 7.071 9.621 1.00 93.12 292 LYS A N 1
ATOM 2285 C CA . LYS A 1 292 ? 13.989 7.707 10.783 1.00 93.12 292 LYS A CA 1
ATOM 2286 C C . LYS A 1 292 ? 13.330 7.328 12.115 1.00 93.12 292 LYS A C 1
ATOM 2288 O O . LYS A 1 292 ? 12.153 6.980 12.117 1.00 93.12 292 LYS A O 1
ATOM 2293 N N . PRO A 1 293 ? 14.046 7.413 13.251 1.00 95.38 293 PRO A N 1
ATOM 2294 C CA . PRO A 1 293 ? 13.452 7.190 14.568 1.00 95.38 293 PRO A CA 1
ATOM 2295 C C . PRO A 1 293 ? 12.259 8.117 14.831 1.00 95.38 293 PRO A C 1
ATOM 2297 O O . PRO A 1 293 ? 12.319 9.308 14.516 1.00 95.38 293 PRO A O 1
ATOM 2300 N N . LEU A 1 294 ? 11.208 7.596 15.468 1.00 96.19 294 LEU A N 1
ATOM 2301 C CA . LEU A 1 294 ? 9.996 8.362 15.765 1.00 96.19 294 LEU A CA 1
ATOM 2302 C C . LEU A 1 294 ? 10.277 9.623 16.596 1.00 96.19 294 LEU A C 1
ATOM 2304 O O . LEU A 1 294 ? 9.795 10.703 16.257 1.00 96.19 294 LEU A O 1
ATOM 2308 N N . GLN A 1 295 ? 11.107 9.516 17.638 1.00 95.94 295 GLN A N 1
ATOM 2309 C CA . GLN A 1 295 ? 11.469 10.665 18.481 1.00 95.94 295 GLN A CA 1
ATOM 2310 C C . GLN A 1 295 ? 12.138 11.785 17.670 1.00 95.94 295 GLN A C 1
ATOM 2312 O O . GLN A 1 295 ? 11.807 12.956 17.839 1.00 95.94 295 GLN A O 1
ATOM 2317 N N . GLN A 1 296 ? 13.003 11.428 16.714 1.00 97.00 296 GLN A N 1
ATOM 2318 C CA . GLN A 1 296 ? 13.623 12.408 15.822 1.00 97.00 296 GLN A CA 1
ATOM 2319 C C . GLN A 1 296 ? 12.565 13.121 14.964 1.00 97.00 296 GLN A C 1
ATOM 2321 O O . GLN A 1 296 ? 12.608 14.341 14.817 1.00 97.00 296 GLN A O 1
ATOM 2326 N N . TRP A 1 297 ? 11.595 12.385 14.410 1.00 96.75 297 TRP A N 1
ATOM 2327 C CA . TRP A 1 297 ? 10.498 12.991 13.650 1.00 96.75 297 TRP A CA 1
ATOM 2328 C C . TRP A 1 297 ? 9.657 13.939 14.525 1.00 96.75 297 TRP A C 1
ATOM 2330 O O . TRP A 1 297 ? 9.358 15.057 14.106 1.00 96.75 297 TRP A O 1
ATOM 2340 N N . GLN A 1 298 ? 9.330 13.546 15.761 1.00 97.75 298 GLN A N 1
ATOM 2341 C CA . GLN A 1 298 ? 8.577 14.386 16.702 1.00 97.75 298 GLN A CA 1
ATOM 2342 C C . GLN A 1 298 ? 9.320 15.690 17.042 1.00 97.75 298 GLN A C 1
ATOM 2344 O O . GLN A 1 298 ? 8.702 16.759 17.082 1.00 97.75 298 GLN A O 1
ATOM 2349 N N . GLU A 1 299 ? 10.639 15.625 17.243 1.00 97.44 299 GLU A N 1
ATOM 2350 C CA . GLU A 1 299 ? 11.498 16.794 17.473 1.00 97.44 299 GLU A CA 1
ATOM 2351 C C . GLU A 1 299 ? 11.514 17.740 16.263 1.00 97.44 299 GLU A C 1
ATOM 2353 O O . GLU A 1 299 ? 11.291 18.945 16.414 1.00 97.44 299 GLU A O 1
ATOM 2358 N N . GLU A 1 300 ? 11.706 17.203 15.053 1.00 96.56 300 GLU A N 1
ATOM 2359 C CA . GLU A 1 300 ? 11.684 17.967 13.797 1.00 96.56 300 GLU A CA 1
ATOM 2360 C C . GLU A 1 300 ? 10.329 18.663 13.581 1.00 96.56 300 GLU A C 1
ATOM 2362 O O . GLU A 1 300 ? 10.273 19.833 13.187 1.00 96.56 300 GLU A O 1
ATOM 2367 N N . GLN A 1 301 ? 9.231 17.973 13.905 1.00 96.69 301 GLN A N 1
ATOM 2368 C CA . GLN A 1 301 ? 7.877 18.521 13.840 1.00 96.69 301 GLN A CA 1
ATOM 2369 C C . GLN A 1 301 ? 7.519 19.413 15.037 1.00 96.69 301 GLN A C 1
ATOM 2371 O O . GLN A 1 301 ? 6.447 20.026 15.040 1.00 96.69 301 GLN A O 1
ATOM 2376 N N . LYS A 1 302 ? 8.401 19.571 16.033 1.00 97.31 302 LYS A N 1
ATOM 2377 C CA . LYS A 1 302 ? 8.157 20.370 17.249 1.00 97.31 302 LYS A CA 1
ATOM 2378 C C . LYS A 1 302 ? 6.869 19.941 17.961 1.00 97.31 302 LYS A C 1
ATOM 2380 O O . LYS A 1 302 ? 6.001 20.776 18.238 1.00 97.31 302 LYS A O 1
ATOM 2385 N N . ILE A 1 303 ? 6.709 18.638 18.171 1.00 97.75 303 ILE A N 1
ATOM 2386 C CA . ILE A 1 303 ? 5.572 18.064 18.894 1.00 97.75 303 ILE A CA 1
ATOM 2387 C C . ILE A 1 303 ? 5.806 18.205 20.402 1.00 97.75 303 ILE A C 1
ATOM 2389 O O . ILE A 1 303 ? 6.814 17.738 20.927 1.00 97.75 303 ILE A O 1
ATOM 2393 N N . ASP A 1 304 ? 4.862 18.825 21.112 1.00 97.12 304 ASP A N 1
ATOM 2394 C CA . ASP A 1 304 ? 4.847 18.834 22.577 1.00 97.12 304 ASP A CA 1
ATOM 2395 C C . ASP A 1 304 ? 4.003 17.661 23.089 1.00 97.12 304 ASP A C 1
ATOM 2397 O O . ASP A 1 304 ? 2.773 17.729 23.161 1.00 97.12 304 ASP A O 1
ATOM 2401 N N . ARG A 1 305 ? 4.681 16.574 23.471 1.00 95.50 305 ARG A N 1
ATOM 2402 C CA . ARG A 1 305 ? 4.029 15.357 23.975 1.00 95.50 305 ARG A CA 1
ATOM 2403 C C . ARG A 1 305 ? 3.230 15.592 25.258 1.00 95.50 305 ARG A C 1
ATOM 2405 O O . ARG A 1 305 ? 2.308 14.828 25.524 1.00 95.50 305 ARG A O 1
ATOM 2412 N N . ASN A 1 306 ? 3.536 16.617 26.055 1.00 95.38 306 ASN A N 1
ATOM 2413 C CA . ASN A 1 306 ? 2.766 16.924 27.266 1.00 95.38 306 ASN A CA 1
ATOM 2414 C C . ASN A 1 306 ? 1.469 17.675 26.931 1.00 95.38 306 ASN A C 1
ATOM 2416 O O . ASN A 1 306 ? 0.467 17.551 27.639 1.00 95.38 306 ASN A O 1
ATOM 2420 N N . ALA A 1 307 ? 1.463 18.433 25.833 1.00 96.06 307 ALA A N 1
ATOM 2421 C CA . ALA A 1 307 ? 0.282 19.137 25.345 1.00 96.06 307 ALA A CA 1
ATOM 2422 C C . ALA A 1 307 ? -0.707 18.222 24.602 1.00 96.06 307 ALA A C 1
ATOM 2424 O O . ALA A 1 307 ? -1.891 18.541 24.567 1.00 96.06 307 ALA A O 1
ATOM 2425 N N . GLN A 1 308 ? -0.264 17.078 24.074 1.00 98.25 308 GLN A N 1
ATOM 2426 C CA . GLN A 1 308 ? -1.134 16.097 23.413 1.00 98.25 308 GLN A CA 1
ATOM 2427 C C . GLN A 1 308 ? -2.147 15.462 24.370 1.00 98.25 308 GLN A C 1
ATOM 2429 O O . GLN A 1 308 ? -1.809 15.127 25.508 1.00 98.25 308 GLN A O 1
ATOM 2434 N N . ILE A 1 309 ? -3.363 15.236 23.887 1.00 98.75 309 ILE A N 1
ATOM 2435 C CA . ILE A 1 309 ? -4.364 14.388 24.528 1.00 98.75 309 ILE A CA 1
ATOM 2436 C C . ILE A 1 309 ? -3.927 12.928 24.440 1.00 98.75 309 ILE A C 1
ATOM 2438 O O . ILE A 1 309 ? -3.503 12.468 23.376 1.00 98.75 309 ILE A O 1
ATOM 2442 N N . LYS A 1 310 ? -4.030 12.204 25.553 1.00 98.62 310 LYS A N 1
ATOM 2443 C CA . LYS A 1 310 ? -3.596 10.809 25.659 1.00 98.62 310 LYS A CA 1
ATOM 2444 C C . LYS A 1 310 ? -4.727 9.841 25.339 1.00 98.62 310 LYS A C 1
ATOM 2446 O O . LYS A 1 310 ? -5.580 9.541 26.176 1.00 98.62 310 LYS A O 1
ATOM 2451 N N . LEU A 1 311 ? -4.715 9.366 24.098 1.00 98.75 311 LEU A N 1
ATOM 2452 C CA . LEU A 1 311 ? -5.542 8.270 23.616 1.00 98.75 311 LEU A CA 1
ATOM 2453 C C . LEU A 1 311 ? -4.927 6.932 24.036 1.00 98.75 311 LEU A C 1
ATOM 2455 O O . LEU A 1 311 ? -3.703 6.795 24.088 1.00 98.75 311 LEU A O 1
ATOM 2459 N N . THR A 1 312 ? -5.773 5.937 24.280 1.00 98.00 312 THR A N 1
ATOM 2460 C CA . THR A 1 312 ? -5.355 4.560 24.590 1.00 98.00 312 THR A CA 1
ATOM 2461 C C . THR A 1 312 ? -5.711 3.584 23.475 1.00 98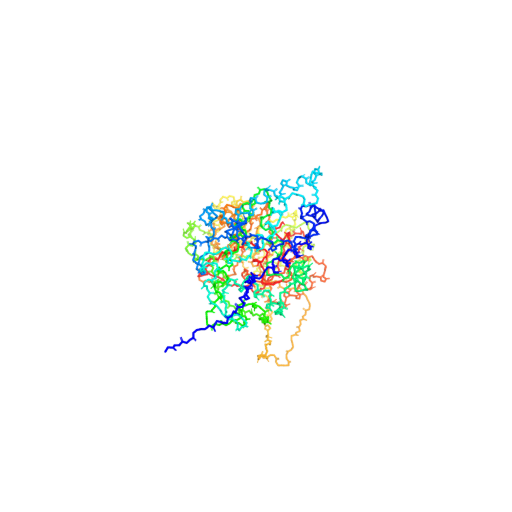.00 312 THR A C 1
ATOM 2463 O O . THR A 1 312 ? -4.981 2.621 23.253 1.00 98.00 312 THR A O 1
ATOM 2466 N N . LYS A 1 313 ? -6.836 3.807 22.781 1.00 96.56 313 LYS A N 1
ATOM 2467 C CA . LYS A 1 313 ? -7.386 2.870 21.792 1.00 96.56 313 LYS A CA 1
ATOM 2468 C C . LYS A 1 313 ? -8.477 3.516 20.930 1.00 96.56 313 LYS A C 1
ATOM 2470 O O . LYS A 1 313 ? -9.226 4.357 21.416 1.00 96.56 313 LYS A O 1
ATOM 2475 N N . LEU A 1 314 ? -8.643 3.062 19.685 1.00 98.44 314 LEU A N 1
ATOM 2476 C CA . LEU A 1 314 ? -9.860 3.282 18.890 1.00 98.44 314 LEU A CA 1
ATOM 2477 C C . LEU A 1 314 ? -10.930 2.237 19.268 1.00 98.44 314 LEU A C 1
ATOM 2479 O O . LEU A 1 314 ? -10.686 1.036 19.171 1.00 98.44 314 LEU A O 1
ATOM 2483 N N . VAL A 1 315 ? -12.111 2.671 19.717 1.00 97.56 315 VAL A N 1
ATOM 2484 C CA . VAL A 1 315 ? -13.118 1.770 20.315 1.00 97.56 315 VAL A CA 1
ATOM 2485 C C . VAL A 1 315 ? -14.314 1.481 19.416 1.00 97.56 315 VAL A C 1
ATOM 2487 O O . VAL A 1 315 ? -14.752 0.335 19.332 1.00 97.56 315 VAL A O 1
ATOM 2490 N N . HIS A 1 316 ? -14.868 2.490 18.740 1.00 98.56 316 HIS A N 1
ATOM 2491 C CA . HIS A 1 316 ? -16.030 2.286 17.877 1.00 98.56 316 HIS A CA 1
ATOM 2492 C C . HIS A 1 316 ? -16.174 3.344 16.790 1.00 98.56 316 HIS A C 1
ATOM 2494 O O . HIS A 1 316 ? -15.704 4.472 16.918 1.00 98.56 316 HIS A O 1
ATOM 2500 N N . MET A 1 317 ? -16.895 2.973 15.736 1.00 98.56 317 MET A N 1
ATOM 2501 C CA . MET A 1 317 ? -17.227 3.843 14.617 1.00 98.56 317 MET A CA 1
ATOM 2502 C C . MET A 1 317 ? -18.673 4.336 14.714 1.00 98.56 317 MET A C 1
ATOM 2504 O O . MET A 1 317 ? -19.534 3.606 15.210 1.00 98.56 317 MET A O 1
ATOM 2508 N N . ARG A 1 318 ? -18.966 5.561 14.259 1.00 98.56 318 ARG A N 1
ATOM 2509 C CA . ARG A 1 318 ? -20.307 6.161 14.358 1.00 98.56 318 ARG A CA 1
ATOM 2510 C C . ARG A 1 318 ? -20.813 6.647 12.997 1.00 98.56 318 ARG A C 1
ATOM 2512 O O . ARG A 1 318 ? -20.174 7.476 12.352 1.00 98.56 318 ARG A O 1
ATOM 2519 N N . TYR A 1 319 ? -22.013 6.211 12.614 1.00 98.69 319 TYR A N 1
ATOM 2520 C CA . TYR A 1 319 ? -22.673 6.619 11.369 1.00 98.69 319 TYR A CA 1
ATOM 2521 C C . TYR A 1 319 ? -24.171 6.883 11.542 1.00 98.69 319 TYR A C 1
ATOM 2523 O O . TYR A 1 319 ? -24.838 6.283 12.390 1.00 98.69 319 TYR A O 1
ATOM 2531 N N . GLN A 1 320 ? -24.712 7.746 10.681 1.00 98.56 320 GLN A N 1
ATOM 2532 C CA . GLN A 1 320 ? -26.144 7.841 10.421 1.00 98.56 320 GLN A CA 1
ATOM 2533 C C . GLN A 1 320 ? -26.530 7.079 9.155 1.00 98.56 320 GLN A C 1
ATOM 2535 O O . GLN A 1 320 ? -25.833 7.151 8.144 1.00 98.56 320 GLN A O 1
ATOM 2540 N N . HIS A 1 321 ? -27.670 6.395 9.224 1.00 98.56 321 HIS A N 1
ATOM 2541 C CA . HIS A 1 321 ? -28.233 5.575 8.155 1.00 98.56 321 HIS A CA 1
ATOM 2542 C C . HIS A 1 321 ? -29.710 5.912 7.935 1.00 98.56 321 HIS A C 1
ATOM 2544 O O . HIS A 1 321 ? -30.462 5.952 8.916 1.00 98.56 321 HIS A O 1
ATOM 2550 N N . PRO A 1 322 ? -30.176 6.072 6.679 1.00 98.06 322 PRO A N 1
ATOM 2551 C CA . PRO A 1 322 ? -31.591 6.328 6.398 1.00 98.06 322 PRO A CA 1
ATOM 2552 C C . PRO A 1 322 ? -32.506 5.195 6.870 1.00 98.06 322 PRO A C 1
ATOM 2554 O O . PRO A 1 322 ? -33.598 5.445 7.386 1.00 98.06 322 PRO A O 1
ATOM 2557 N N . ASN A 1 323 ? -32.037 3.950 6.744 1.00 97.81 323 ASN A N 1
ATOM 2558 C CA . ASN A 1 323 ? -32.766 2.756 7.148 1.00 97.81 323 ASN A CA 1
ATOM 2559 C C . ASN A 1 323 ? -31.935 1.911 8.125 1.00 97.81 323 ASN A C 1
ATOM 2561 O O . ASN A 1 323 ? -30.995 1.215 7.741 1.00 97.81 323 ASN A O 1
ATOM 2565 N N . LEU A 1 324 ? -32.315 1.940 9.408 1.00 97.75 324 LEU A N 1
ATOM 2566 C CA . LEU A 1 324 ? -31.633 1.166 10.444 1.00 97.75 324 LEU A CA 1
ATOM 2567 C C . LEU A 1 324 ? -31.816 -0.346 10.303 1.00 97.75 324 LEU A C 1
ATOM 2569 O O . LEU A 1 324 ? -31.027 -1.085 10.888 1.00 97.75 324 LEU A O 1
ATOM 2573 N N . ASP A 1 325 ? -32.855 -0.837 9.635 1.00 97.50 325 ASP A N 1
ATOM 2574 C CA . ASP A 1 325 ? -33.097 -2.276 9.499 1.00 97.50 325 ASP A CA 1
ATOM 2575 C C . ASP A 1 325 ? -32.283 -2.888 8.356 1.00 97.50 325 ASP A C 1
ATOM 2577 O O . ASP A 1 325 ? -31.726 -3.976 8.527 1.00 97.50 325 ASP A O 1
ATOM 2581 N N . GLU A 1 326 ? -32.113 -2.154 7.255 1.00 98.00 326 GLU A N 1
ATOM 2582 C CA . GLU A 1 326 ? -31.207 -2.533 6.162 1.00 98.00 326 GLU A CA 1
ATOM 2583 C C . GLU A 1 326 ? -29.764 -2.635 6.660 1.00 98.00 326 GLU A C 1
ATOM 2585 O O . GLU A 1 326 ? -29.173 -3.716 6.597 1.00 98.00 326 GLU A O 1
ATOM 2590 N N . ILE A 1 327 ? -29.237 -1.570 7.278 1.00 98.56 327 ILE A N 1
ATOM 2591 C CA . ILE A 1 327 ? -27.865 -1.601 7.802 1.00 98.56 327 ILE A CA 1
ATOM 2592 C C . ILE A 1 327 ? -27.702 -2.638 8.922 1.00 98.56 327 ILE A C 1
ATOM 2594 O O . ILE A 1 327 ? -26.662 -3.278 9.027 1.00 98.56 327 ILE A O 1
ATOM 2598 N N . THR A 1 328 ? -28.735 -2.888 9.741 1.00 98.62 328 THR A N 1
ATOM 2599 C CA . THR A 1 328 ? -28.677 -3.959 10.757 1.00 98.62 328 THR A CA 1
ATOM 2600 C C . THR A 1 328 ? -28.510 -5.332 10.119 1.00 98.62 328 THR A C 1
ATOM 2602 O O . THR A 1 328 ? -27.834 -6.186 10.691 1.00 98.62 328 THR A O 1
ATOM 2605 N N . THR A 1 329 ? -29.161 -5.569 8.981 1.00 98.56 329 THR A N 1
ATOM 2606 C CA . THR A 1 329 ? -29.070 -6.844 8.263 1.00 98.56 329 THR A CA 1
ATOM 2607 C C . THR A 1 329 ? -27.668 -7.023 7.701 1.00 98.56 329 THR A C 1
ATOM 2609 O O . THR A 1 329 ? -27.032 -8.034 7.994 1.00 98.56 329 THR A O 1
ATOM 2612 N N . PHE A 1 330 ? -27.149 -5.992 7.030 1.00 98.69 330 PHE A N 1
ATOM 2613 C CA . PHE A 1 330 ? -25.779 -5.984 6.531 1.00 98.69 330 PHE A CA 1
ATOM 2614 C C . PHE A 1 330 ? -24.755 -6.198 7.647 1.00 98.69 330 PHE A C 1
ATOM 2616 O O . PHE A 1 330 ? -23.984 -7.142 7.576 1.00 98.69 330 PHE A O 1
ATOM 2623 N N . LEU A 1 331 ? -24.790 -5.410 8.728 1.00 98.81 331 LEU A N 1
ATOM 2624 C CA . LEU A 1 331 ? -23.806 -5.519 9.815 1.00 98.81 331 LEU A CA 1
ATOM 2625 C C . LEU A 1 331 ? -23.838 -6.886 10.515 1.00 98.81 331 LEU A C 1
ATOM 2627 O O . LEU A 1 331 ? -22.824 -7.324 11.052 1.00 98.81 331 LEU A O 1
ATOM 2631 N N . ARG A 1 332 ? -24.978 -7.588 10.503 1.00 98.69 332 ARG A N 1
ATOM 2632 C CA . ARG A 1 332 ? -25.068 -8.975 10.989 1.00 98.69 332 ARG A CA 1
ATOM 2633 C C . ARG A 1 332 ? -24.427 -9.970 10.036 1.00 98.69 332 ARG A C 1
ATOM 2635 O O . ARG A 1 332 ? -23.698 -10.844 10.497 1.00 98.69 332 ARG A O 1
ATOM 2642 N N . ASP A 1 333 ? -24.689 -9.840 8.739 1.00 98.62 333 ASP A N 1
ATOM 2643 C CA . ASP A 1 333 ? -24.035 -10.664 7.718 1.00 98.62 333 ASP A CA 1
ATOM 2644 C C . ASP A 1 333 ? -22.535 -10.333 7.589 1.00 98.62 333 ASP A C 1
ATOM 2646 O O . ASP A 1 333 ? -21.756 -11.200 7.212 1.00 98.62 333 ASP A O 1
ATOM 2650 N N . PHE A 1 334 ? -22.121 -9.126 7.974 1.00 98.69 334 PHE A N 1
ATOM 2651 C CA . PHE A 1 334 ? -20.728 -8.705 8.106 1.00 98.69 334 PHE A CA 1
ATOM 2652 C C . PHE A 1 334 ? -20.061 -9.262 9.377 1.00 98.69 334 PHE A C 1
ATOM 2654 O O . PHE A 1 334 ? -18.847 -9.235 9.497 1.00 98.69 334 PHE A O 1
ATOM 2661 N N . GLY A 1 335 ? -20.829 -9.791 10.337 1.00 98.50 335 GLY A N 1
ATOM 2662 C CA . GLY A 1 335 ? -20.286 -10.483 11.514 1.00 98.50 335 GLY A CA 1
ATOM 2663 C C . GLY A 1 335 ? -20.347 -9.725 12.834 1.00 98.50 335 GLY A C 1
ATOM 2664 O O . GLY A 1 335 ? -19.720 -10.140 13.810 1.00 98.50 335 GLY A O 1
ATOM 2665 N N . MET A 1 336 ? -21.140 -8.658 12.913 1.00 98.56 336 MET A N 1
ATOM 2666 C CA . MET A 1 336 ? -21.455 -7.980 14.170 1.00 98.56 336 MET A CA 1
ATOM 2667 C C . MET A 1 336 ? -22.782 -8.462 14.767 1.00 98.56 336 MET A C 1
ATOM 2669 O O . MET A 1 336 ? -23.696 -8.918 14.084 1.00 98.56 336 MET A O 1
ATOM 2673 N N . SER A 1 337 ? -22.937 -8.310 16.080 1.00 97.81 337 SER A N 1
ATOM 2674 C CA . SER A 1 337 ? -24.192 -8.596 16.786 1.00 97.81 337 SER A CA 1
ATOM 2675 C C . SER A 1 337 ? -24.761 -7.342 17.431 1.00 97.81 337 SER A C 1
ATOM 2677 O O . SER A 1 337 ? -24.019 -6.469 17.854 1.00 97.81 337 SER A O 1
ATOM 2679 N N . VAL A 1 338 ? -26.083 -7.243 17.576 1.00 98.31 338 VAL A N 1
ATOM 2680 C CA . VAL A 1 338 ? -26.695 -6.093 18.264 1.00 98.31 338 VAL A CA 1
ATOM 2681 C C . VAL A 1 338 ? -26.362 -6.157 19.759 1.00 98.31 338 VAL A C 1
ATOM 2683 O O . VAL A 1 338 ? -26.667 -7.147 20.424 1.00 98.31 338 VAL A O 1
ATOM 2686 N N . ALA A 1 339 ? -25.739 -5.103 20.278 1.00 97.69 339 ALA A N 1
ATOM 2687 C CA . ALA A 1 339 ? -25.468 -4.914 21.698 1.00 97.69 339 ALA A CA 1
ATOM 2688 C C . ALA A 1 339 ? -26.701 -4.358 22.418 1.00 97.69 339 ALA A C 1
ATOM 2690 O O . ALA A 1 339 ? -27.130 -4.918 23.423 1.00 97.69 339 ALA A O 1
ATOM 2691 N N . GLN A 1 340 ? -27.299 -3.303 21.860 1.00 98.06 340 GLN A N 1
ATOM 2692 C CA . GLN A 1 340 ? -28.483 -2.644 22.403 1.00 98.06 340 GLN A CA 1
ATOM 2693 C C . GLN A 1 340 ? -29.271 -1.940 21.295 1.00 98.06 340 GLN A C 1
ATOM 2695 O O . GLN A 1 340 ? -28.732 -1.605 20.236 1.00 98.06 340 GLN A O 1
ATOM 2700 N N . LYS A 1 341 ? -30.564 -1.722 21.545 1.00 96.81 341 LYS A N 1
ATOM 2701 C CA . LYS A 1 341 ? -31.463 -0.924 20.707 1.00 96.81 341 LYS A CA 1
ATOM 2702 C C . LYS A 1 341 ? -32.094 0.172 21.561 1.00 96.81 341 LYS A C 1
ATOM 2704 O O . LYS A 1 341 ? -32.521 -0.113 22.676 1.00 96.81 341 LYS A O 1
ATOM 2709 N N . ALA A 1 342 ? -32.187 1.375 21.015 1.00 94.88 342 ALA A N 1
ATOM 2710 C CA . ALA A 1 342 ? -32.977 2.476 21.552 1.00 94.88 342 ALA A CA 1
ATOM 2711 C C . ALA A 1 342 ? -33.740 3.155 20.403 1.00 94.88 342 ALA A C 1
ATOM 2713 O O . ALA A 1 342 ? -33.579 2.791 19.235 1.00 94.88 342 ALA A O 1
ATOM 2714 N N . GLU A 1 343 ? -34.601 4.117 20.722 1.00 93.56 343 GLU A N 1
ATOM 2715 C CA . GLU A 1 343 ? -35.346 4.862 19.707 1.00 93.56 343 GLU A CA 1
ATOM 2716 C C . GLU A 1 343 ? -34.381 5.587 18.754 1.00 93.56 343 GLU A C 1
ATOM 2718 O O . GLU A 1 343 ? -33.548 6.386 19.178 1.00 93.56 343 GLU A O 1
ATOM 2723 N N . GLY A 1 344 ? -34.439 5.241 17.463 1.00 95.88 344 GLY A N 1
ATOM 2724 C CA . GLY A 1 344 ? -33.570 5.810 16.429 1.00 95.88 344 GLY A CA 1
ATOM 2725 C C . GLY A 1 344 ? -32.077 5.474 16.551 1.00 95.88 344 GLY A C 1
ATOM 2726 O O . GLY A 1 344 ? -31.285 6.056 15.813 1.00 95.88 344 GLY A O 1
ATOM 2727 N N . LYS A 1 345 ? -31.662 4.558 17.442 1.00 97.75 345 LYS A N 1
ATOM 2728 C CA . LYS A 1 345 ? -30.247 4.209 17.676 1.00 97.75 345 LYS A CA 1
ATOM 2729 C C . LYS A 1 345 ? -30.042 2.706 17.864 1.00 97.75 345 LYS A C 1
ATOM 2731 O O . LYS A 1 345 ? -30.843 2.020 18.505 1.00 97.75 345 LYS A O 1
ATOM 2736 N N . LYS A 1 346 ? -28.935 2.176 17.347 1.00 98.38 346 LYS A N 1
ATOM 2737 C CA . LYS A 1 346 ? -28.503 0.788 17.553 1.00 98.38 346 LYS A CA 1
ATOM 2738 C C . LYS A 1 346 ? -26.992 0.736 17.767 1.00 98.38 346 LYS A C 1
ATOM 2740 O O . LYS A 1 346 ? -26.233 1.392 17.060 1.00 98.38 346 LYS A O 1
ATOM 2745 N N . TRP A 1 347 ? -26.571 -0.099 18.708 1.00 98.69 347 TRP A N 1
ATOM 2746 C CA . TRP A 1 347 ? -25.165 -0.387 18.983 1.00 98.69 347 TRP A CA 1
ATOM 2747 C C . TRP A 1 347 ? -24.864 -1.824 18.576 1.00 98.69 347 TRP A C 1
ATOM 2749 O O . TRP A 1 347 ? -25.659 -2.725 18.866 1.00 98.69 347 TRP A O 1
ATOM 2759 N N . PHE A 1 348 ? -23.724 -2.051 17.933 1.00 98.81 348 PHE A N 1
ATOM 2760 C CA . PHE A 1 348 ? -23.290 -3.359 17.455 1.00 98.81 348 PHE A CA 1
ATOM 2761 C C . PHE A 1 348 ? -21.936 -3.719 18.047 1.00 98.81 348 PHE A C 1
ATOM 2763 O O . PHE A 1 348 ? -21.033 -2.892 18.099 1.00 98.81 348 PHE A O 1
ATOM 2770 N N . LYS A 1 349 ? -21.796 -4.963 18.490 1.00 98.50 349 LYS A N 1
ATOM 2771 C CA . LYS A 1 349 ? -20.619 -5.498 19.168 1.00 98.50 349 LYS A CA 1
ATOM 2772 C C . LYS A 1 349 ? -19.972 -6.620 18.376 1.00 98.50 349 LYS A C 1
ATOM 2774 O O . LYS A 1 349 ? -20.668 -7.411 17.732 1.00 98.50 349 LYS A O 1
ATOM 2779 N N . GLY A 1 350 ? -18.658 -6.707 18.533 1.00 98.31 350 GLY A N 1
ATOM 2780 C CA . GLY A 1 350 ? -17.880 -7.899 18.246 1.00 98.31 350 GLY A CA 1
ATOM 2781 C C . GLY A 1 350 ? -17.822 -8.869 19.432 1.00 98.31 350 GLY A C 1
ATOM 2782 O O . GLY A 1 350 ? -18.474 -8.680 20.476 1.00 98.31 350 GLY A O 1
ATOM 2783 N N . TYR A 1 351 ? -17.018 -9.919 19.285 1.00 97.94 351 TYR A N 1
ATOM 2784 C CA . TYR A 1 351 ? -16.760 -10.880 20.357 1.00 97.94 351 TYR A CA 1
ATOM 2785 C C . TYR A 1 351 ? -15.692 -10.412 21.360 1.00 97.94 351 TYR A C 1
ATOM 2787 O O . TYR A 1 351 ? -15.615 -11.009 22.430 1.00 97.94 351 TYR A O 1
ATOM 2795 N N . GLY A 1 352 ? -14.955 -9.326 21.087 1.00 97.69 352 GLY A N 1
ATOM 2796 C CA . GLY A 1 352 ? -13.968 -8.738 22.003 1.00 97.69 352 GLY A CA 1
ATOM 2797 C C . GLY A 1 352 ? -14.557 -8.115 23.279 1.00 97.69 352 GLY A C 1
ATOM 2798 O O . GLY A 1 352 ? -15.727 -8.311 23.620 1.00 97.69 352 GLY A O 1
ATOM 2799 N N . GLU A 1 353 ? -13.741 -7.360 24.010 1.00 97.38 353 GLU A N 1
ATOM 2800 C CA . GLU A 1 353 ? -14.098 -6.753 25.307 1.00 97.38 353 GLU A CA 1
ATOM 2801 C C . GLU A 1 353 ? -14.833 -5.400 25.213 1.00 97.38 353 GLU A C 1
ATOM 2803 O O . GLU A 1 353 ? -15.421 -4.949 26.201 1.00 97.38 353 GLU A O 1
ATOM 2808 N N . ASP A 1 354 ? -14.853 -4.766 24.036 1.00 97.75 354 ASP A N 1
ATOM 2809 C CA . ASP A 1 354 ? -15.547 -3.490 23.820 1.00 97.75 354 ASP A CA 1
ATOM 2810 C C . ASP A 1 354 ? -17.065 -3.669 23.881 1.00 97.75 354 ASP A C 1
ATOM 2812 O O . ASP A 1 354 ? -17.620 -4.622 23.328 1.00 97.75 354 ASP A O 1
ATOM 2816 N N . GLN A 1 355 ? -17.777 -2.734 24.511 1.00 97.81 355 GLN A N 1
ATOM 2817 C CA . GLN A 1 355 ? -19.240 -2.802 24.616 1.00 97.81 355 GLN A CA 1
ATOM 2818 C C . GLN A 1 355 ? -19.926 -2.835 23.252 1.00 97.81 355 GLN A C 1
ATOM 2820 O O . GLN A 1 355 ? -20.911 -3.554 23.052 1.00 97.81 355 GLN A O 1
ATOM 2825 N N . TYR A 1 356 ? -19.387 -2.062 22.315 1.00 98.56 356 TYR A N 1
ATOM 2826 C CA . TYR A 1 356 ? -19.781 -2.010 20.922 1.00 98.56 356 TYR A CA 1
ATOM 2827 C C . TYR A 1 356 ? -18.615 -1.467 20.092 1.00 98.56 356 TYR A C 1
ATOM 2829 O O . TYR A 1 356 ? -17.789 -0.719 20.596 1.00 98.56 356 TYR A O 1
ATOM 2837 N N . VAL A 1 357 ? -18.576 -1.854 18.821 1.00 98.75 357 VAL A N 1
ATOM 2838 C CA . VAL A 1 357 ? -17.572 -1.452 17.823 1.00 98.75 357 VAL A CA 1
ATOM 2839 C C . VAL A 1 357 ? -18.185 -0.564 16.734 1.00 98.75 357 VAL A C 1
ATOM 2841 O O . VAL A 1 357 ? -17.471 0.101 15.990 1.00 98.75 357 VAL A O 1
ATOM 2844 N N . TYR A 1 358 ? -19.519 -0.514 16.654 1.00 98.81 358 TYR A N 1
ATOM 2845 C CA . TYR A 1 358 ? -20.251 0.303 15.689 1.00 98.81 358 TYR A CA 1
ATOM 2846 C C . TYR A 1 358 ? -21.521 0.887 16.317 1.00 98.81 358 TYR A C 1
ATOM 2848 O O . TYR A 1 358 ? -22.295 0.184 16.974 1.00 98.81 358 TYR A O 1
ATOM 2856 N N . TYR A 1 359 ? -21.755 2.172 16.086 1.00 98.69 359 TYR A N 1
ATOM 2857 C CA . TYR A 1 359 ? -22.962 2.906 16.449 1.00 98.69 359 TYR A CA 1
ATOM 2858 C C . TYR A 1 359 ? -23.678 3.368 15.180 1.00 98.69 359 TYR A C 1
ATOM 2860 O O . TYR A 1 359 ? -23.098 4.070 14.351 1.00 98.69 359 TYR A O 1
ATOM 2868 N N . ALA A 1 360 ? -24.952 3.001 15.056 1.00 98.56 360 ALA A N 1
ATOM 2869 C CA . ALA A 1 360 ? -25.821 3.435 13.973 1.00 98.56 360 ALA A CA 1
ATOM 2870 C C . ALA A 1 360 ? -26.973 4.275 14.525 1.00 98.56 360 ALA A C 1
ATOM 2872 O O . ALA A 1 360 ? -27.706 3.836 15.416 1.00 98.56 360 ALA A O 1
ATOM 2873 N N . GLN A 1 361 ? -27.179 5.448 13.942 1.00 98.31 361 GLN A N 1
ATOM 2874 C CA . GLN A 1 361 ? -28.317 6.313 14.228 1.00 98.31 361 GLN A CA 1
ATOM 2875 C C . GLN A 1 361 ? -29.184 6.482 12.984 1.00 98.31 361 GLN A C 1
ATOM 2877 O O . GLN A 1 361 ? -28.674 6.583 11.874 1.00 98.31 361 GLN A O 1
ATOM 2882 N N . GLN A 1 362 ? -30.501 6.526 13.148 1.00 98.31 362 GLN A N 1
ATOM 2883 C CA . GLN A 1 362 ? -31.393 6.803 12.031 1.00 98.31 362 GLN A CA 1
ATOM 2884 C C . GLN A 1 362 ? -31.283 8.273 11.613 1.00 98.31 362 GLN A C 1
ATOM 2886 O O . GLN A 1 362 ? -31.296 9.169 12.461 1.00 98.31 362 GLN A O 1
ATOM 2891 N N . GLY A 1 363 ? -31.177 8.529 10.314 1.00 98.00 363 GLY A N 1
ATOM 2892 C CA . GLY A 1 363 ? -31.098 9.879 9.758 1.00 98.00 363 GLY A CA 1
ATOM 2893 C C . GLY A 1 363 ? -30.550 9.881 8.337 1.00 98.00 363 GLY A C 1
ATOM 2894 O O . GLY A 1 363 ? -30.294 8.829 7.764 1.00 98.00 363 GLY A O 1
ATOM 2895 N N . GLU A 1 364 ? -30.360 11.064 7.761 1.00 97.62 364 GLU A N 1
ATOM 2896 C CA . GLU A 1 364 ? -29.627 11.194 6.498 1.00 97.62 364 GLU A CA 1
ATOM 2897 C C . GLU A 1 364 ? -28.212 10.606 6.635 1.00 97.62 364 GLU A C 1
ATOM 2899 O O . GLU A 1 364 ? -27.626 10.676 7.717 1.00 97.62 364 GLU A O 1
ATOM 2904 N N . LYS A 1 365 ? -27.676 10.007 5.559 1.00 97.38 365 LYS A N 1
ATOM 2905 C CA . LYS A 1 365 ? -26.331 9.415 5.560 1.00 97.38 365 LYS A CA 1
ATOM 2906 C C . LYS A 1 365 ? -25.324 10.450 6.056 1.00 97.38 365 LYS A C 1
ATOM 2908 O O . LYS A 1 365 ? -25.146 11.494 5.432 1.00 97.38 365 LYS A O 1
ATOM 2913 N N . LYS A 1 366 ? -24.645 10.141 7.159 1.00 97.94 366 LYS A N 1
ATOM 2914 C CA . LYS A 1 366 ? -23.660 11.046 7.752 1.00 97.94 366 LYS A CA 1
ATOM 2915 C C . LYS A 1 366 ? -22.589 10.283 8.510 1.00 97.94 366 LYS A C 1
ATOM 2917 O O . LYS A 1 366 ? -22.893 9.386 9.296 1.00 97.94 366 LYS A O 1
ATOM 2922 N N . PHE A 1 367 ? -21.341 10.687 8.317 1.00 98.38 367 PHE A N 1
ATOM 2923 C CA . PHE A 1 367 ? -20.239 10.276 9.173 1.00 98.38 367 PHE A CA 1
ATOM 2924 C C . PHE A 1 367 ? -20.308 11.032 10.505 1.00 98.38 367 PHE A C 1
ATOM 2926 O O . PHE A 1 367 ? -20.374 12.261 10.522 1.00 98.38 367 PHE A O 1
ATOM 2933 N N . LEU A 1 368 ? -20.330 10.297 11.619 1.00 98.44 368 LEU A N 1
ATOM 2934 C CA . LEU A 1 368 ? -20.371 10.863 12.973 1.00 98.44 368 LEU A CA 1
ATOM 2935 C C . LEU A 1 368 ? -19.046 10.688 13.729 1.00 98.44 368 LEU A C 1
ATOM 2937 O O . LEU A 1 368 ? -18.975 11.041 14.907 1.00 98.44 368 LEU A O 1
ATOM 2941 N N . GLY A 1 369 ? -18.011 10.165 13.069 1.00 98.19 369 GLY A N 1
ATOM 2942 C CA . GLY A 1 369 ? -16.655 10.114 13.599 1.00 98.19 369 GLY A CA 1
ATOM 2943 C C . GLY A 1 369 ? -16.242 8.763 14.162 1.00 98.19 369 GLY A C 1
ATOM 2944 O O . GLY A 1 369 ? -17.067 7.989 14.657 1.00 98.19 369 GLY A O 1
ATOM 2945 N N . GLY A 1 370 ? -14.932 8.519 14.155 1.00 98.38 370 GLY A N 1
ATOM 2946 C CA . GLY A 1 370 ? -14.316 7.502 15.004 1.00 98.38 370 GLY A CA 1
ATOM 2947 C C . GLY A 1 370 ? -14.374 7.922 16.473 1.00 98.38 370 GLY A C 1
ATOM 2948 O O . GLY A 1 370 ? -14.436 9.115 16.788 1.00 98.38 370 GLY A O 1
ATOM 2949 N N . CYS A 1 371 ? -14.394 6.950 17.382 1.00 98.69 371 CYS A N 1
ATOM 2950 C CA . CYS A 1 371 ? -14.345 7.197 18.815 1.00 98.69 371 CYS A CA 1
ATOM 2951 C C . CYS A 1 371 ? -13.110 6.558 19.441 1.00 98.69 371 CYS A C 1
ATOM 2953 O O . CYS A 1 371 ? -12.932 5.344 19.342 1.00 98.69 371 CYS A O 1
ATOM 2955 N N . PHE A 1 372 ? -12.296 7.374 20.106 1.00 98.81 372 PHE A N 1
ATOM 2956 C CA . PHE A 1 372 ? -11.100 6.958 20.824 1.00 98.81 372 PHE A CA 1
ATOM 2957 C C . PHE A 1 372 ? -11.328 6.992 22.333 1.00 98.81 372 PHE A C 1
ATOM 2959 O O . PHE A 1 372 ? -11.925 7.930 22.860 1.00 98.81 372 PHE A O 1
ATOM 2966 N N . GLU A 1 373 ? -10.833 5.982 23.035 1.00 98.69 373 GLU A N 1
ATOM 2967 C CA . GLU A 1 373 ? -10.727 5.995 24.489 1.00 98.69 373 GLU A CA 1
ATOM 2968 C C . GLU A 1 373 ? -9.550 6.883 24.918 1.00 98.69 373 GLU A C 1
ATOM 2970 O O . GLU A 1 373 ? -8.492 6.870 24.283 1.00 98.69 373 GLU A O 1
ATOM 2975 N N . VAL A 1 374 ? -9.747 7.664 25.982 1.00 98.81 374 VAL A N 1
ATOM 2976 C CA . VAL A 1 374 ? -8.699 8.479 26.614 1.00 98.81 374 VAL A CA 1
ATOM 2977 C C . VAL A 1 374 ? -8.313 7.921 27.981 1.00 98.81 374 VAL A C 1
ATOM 2979 O O . VAL A 1 374 ? -9.127 7.293 28.656 1.00 98.81 374 VAL A O 1
ATOM 2982 N N . GLU A 1 375 ? -7.085 8.188 28.424 1.00 98.00 375 GLU A N 1
ATOM 2983 C CA . GLU A 1 375 ? -6.545 7.605 29.664 1.00 98.00 375 GLU A CA 1
ATOM 2984 C C . GLU A 1 375 ? -7.263 8.074 30.944 1.00 98.00 375 GLU A C 1
ATOM 2986 O O . GLU A 1 375 ? -7.246 7.383 31.963 1.00 98.00 375 GLU A O 1
ATOM 2991 N N . SER A 1 376 ? -7.877 9.263 30.922 1.00 98.62 376 SER A N 1
ATOM 2992 C CA . SER A 1 376 ? -8.506 9.863 32.100 1.00 98.62 376 SER A CA 1
ATOM 2993 C C . SER A 1 376 ? -9.626 10.842 31.744 1.00 98.62 376 SER A C 1
ATOM 2995 O O . SER A 1 376 ? -9.678 11.391 30.646 1.00 98.62 376 SER A O 1
ATOM 2997 N N . TYR A 1 377 ? -10.501 11.142 32.708 1.00 98.69 377 TYR A N 1
ATOM 2998 C CA . TYR A 1 377 ? -11.503 12.203 32.544 1.00 98.69 377 TYR A CA 1
ATOM 2999 C C . TYR A 1 377 ? -10.858 13.583 32.317 1.00 98.69 377 TYR A C 1
ATOM 3001 O O . TYR A 1 377 ? -11.402 14.405 31.584 1.00 98.69 377 TYR A O 1
ATOM 3009 N N . ALA A 1 378 ? -9.673 13.828 32.892 1.00 98.62 378 ALA A N 1
ATOM 3010 C CA . ALA A 1 378 ? -8.938 15.079 32.703 1.00 98.62 378 ALA A CA 1
ATOM 3011 C C . ALA A 1 378 ? -8.524 15.293 31.236 1.00 98.62 378 ALA A C 1
ATOM 3013 O O . ALA A 1 378 ? -8.461 16.433 30.776 1.00 98.62 378 ALA A O 1
ATOM 3014 N N . GLU A 1 379 ? -8.327 14.219 30.467 1.00 98.75 379 GLU A N 1
ATOM 3015 C CA . GLU A 1 379 ? -8.086 14.316 29.027 1.00 98.75 379 GLU A CA 1
ATOM 3016 C C . GLU A 1 379 ? -9.331 14.788 28.257 1.00 98.75 379 GLU A C 1
ATOM 3018 O O . GLU A 1 379 ? -9.199 15.537 27.288 1.00 98.75 379 GLU A O 1
ATOM 3023 N N . LEU A 1 380 ? -10.548 14.466 28.720 1.00 98.69 380 LEU A N 1
ATOM 3024 C CA . LEU A 1 380 ? -11.776 15.062 28.172 1.00 98.69 380 LEU A CA 1
ATOM 3025 C C . LEU A 1 380 ? -11.869 16.561 28.504 1.00 98.69 380 LEU A C 1
ATOM 3027 O O . LEU A 1 380 ? -12.272 17.365 27.665 1.00 98.69 380 LEU A O 1
ATOM 3031 N N . GLU A 1 381 ? -11.457 16.968 29.708 1.00 98.50 381 GLU A N 1
ATOM 3032 C CA . GLU A 1 381 ? -11.387 18.387 30.097 1.00 98.50 381 GLU A CA 1
ATOM 3033 C C . GLU A 1 381 ? -10.289 19.154 29.350 1.00 98.50 381 GLU A C 1
ATOM 3035 O O . GLU A 1 381 ? -10.371 20.370 29.165 1.00 98.50 381 GLU A O 1
ATOM 3040 N N . LYS A 1 382 ? -9.230 18.462 28.932 1.00 98.12 382 LYS A N 1
ATOM 3041 C CA . LYS A 1 382 ? -8.201 19.003 28.046 1.00 98.12 382 LYS A CA 1
ATOM 3042 C C . LYS A 1 382 ? -8.755 19.180 26.635 1.00 98.12 382 LYS A C 1
ATOM 3044 O O . LYS A 1 382 ? -8.599 20.253 26.056 1.00 98.12 382 LYS A O 1
ATOM 3049 N N . ALA A 1 383 ? -9.474 18.178 26.134 1.00 98.38 383 ALA A N 1
ATOM 3050 C CA . ALA A 1 383 ? -10.154 18.211 24.845 1.00 98.38 383 ALA A CA 1
ATOM 3051 C C . ALA A 1 383 ? -11.196 19.326 24.734 1.00 98.38 383 ALA A C 1
ATOM 3053 O O . ALA A 1 383 ? -11.271 19.986 23.701 1.00 98.38 383 ALA A O 1
ATOM 3054 N N . SER A 1 384 ? -11.944 19.612 25.802 1.00 98.06 384 SER A N 1
ATOM 3055 C CA . SER A 1 384 ? -12.960 20.676 25.802 1.00 98.06 384 SER A CA 1
ATOM 3056 C C . SER A 1 384 ? -12.395 22.088 25.610 1.00 98.06 384 SER A C 1
ATOM 3058 O O . SER A 1 384 ? -13.141 23.019 25.311 1.00 98.06 384 SER A O 1
ATOM 3060 N N . LYS A 1 385 ? -11.074 22.261 25.746 1.00 97.25 385 LYS A N 1
ATOM 3061 C CA . LYS A 1 385 ? -10.370 23.531 25.510 1.00 97.25 385 LYS A CA 1
ATOM 3062 C C . LYS A 1 385 ? -9.925 23.704 24.056 1.00 97.25 385 LYS A C 1
ATOM 3064 O O . LYS A 1 385 ? -9.438 24.778 23.702 1.00 97.25 385 LYS A O 1
ATOM 3069 N N . ILE A 1 386 ? -10.062 22.675 23.220 1.00 96.06 386 ILE A N 1
ATOM 3070 C CA . ILE A 1 386 ? -9.706 22.734 21.801 1.00 96.06 386 ILE A CA 1
ATOM 3071 C C . ILE A 1 386 ? -10.760 23.560 21.044 1.00 96.06 386 ILE A C 1
ATOM 3073 O O . ILE A 1 386 ? -11.958 23.431 21.310 1.00 96.06 386 ILE A O 1
ATOM 3077 N N . PRO A 1 387 ? -10.361 24.410 20.078 1.00 92.81 387 PRO A N 1
ATOM 3078 C CA . PRO A 1 387 ? -11.313 25.105 19.218 1.00 92.81 387 PRO A CA 1
ATOM 3079 C C . PRO A 1 387 ? -12.306 24.140 18.553 1.00 92.81 387 PRO A C 1
ATOM 3081 O O . PRO A 1 387 ? -11.906 23.106 18.033 1.00 92.81 387 PRO A O 1
ATOM 3084 N N . ARG A 1 388 ? -13.596 24.508 18.520 1.00 91.19 388 ARG A N 1
ATOM 3085 C CA . ARG A 1 388 ? -14.699 23.694 17.955 1.00 91.19 388 ARG A CA 1
ATOM 3086 C C . ARG A 1 388 ? -14.997 22.382 18.705 1.00 91.19 388 ARG A C 1
ATOM 3088 O O . ARG A 1 388 ? -15.718 21.534 18.174 1.00 91.19 388 ARG A O 1
ATOM 3095 N N . ALA A 1 389 ? -14.497 22.229 19.931 1.00 96.56 389 ALA A N 1
ATOM 3096 C CA . ALA A 1 389 ? -14.938 21.171 20.829 1.00 96.56 389 ALA A CA 1
ATOM 3097 C C . ALA A 1 389 ? -16.405 21.370 21.253 1.00 96.56 389 ALA A C 1
ATOM 3099 O O . ALA A 1 389 ? -16.846 22.495 21.505 1.00 96.56 389 ALA A O 1
ATOM 3100 N N . GLY A 1 390 ? -17.155 20.272 21.328 1.00 96.81 390 GLY A N 1
ATOM 3101 C CA . GLY A 1 390 ? -18.477 20.232 21.948 1.00 96.81 390 GLY A CA 1
ATOM 3102 C C . GLY A 1 390 ? -18.413 20.231 23.480 1.00 96.81 390 GLY A C 1
ATOM 3103 O O . GLY A 1 390 ? -17.361 20.426 24.088 1.00 96.81 390 GLY A O 1
ATOM 3104 N N . SER A 1 391 ? -19.553 19.985 24.122 1.00 97.50 391 SER A N 1
ATOM 3105 C CA . SER A 1 391 ? -19.616 19.710 25.561 1.00 97.50 391 SER A CA 1
ATOM 3106 C C . SER A 1 391 ? -19.282 18.251 25.867 1.00 97.50 391 SER A C 1
ATOM 3108 O O . SER A 1 391 ? -19.527 17.368 25.049 1.00 97.50 391 SER A O 1
ATOM 3110 N N . ILE A 1 392 ? -18.760 17.998 27.069 1.00 98.62 392 ILE A N 1
ATOM 3111 C CA . ILE A 1 392 ? -18.673 16.640 27.614 1.00 98.62 392 ILE A CA 1
ATOM 3112 C C . ILE A 1 392 ? -20.090 16.199 27.998 1.00 98.62 392 ILE A C 1
ATOM 3114 O O . ILE A 1 392 ? -20.756 16.874 28.784 1.00 98.62 392 ILE A O 1
ATOM 3118 N N . GLU A 1 393 ? -20.540 15.077 27.450 1.00 98.00 393 GLU A N 1
ATOM 3119 C CA . GLU A 1 393 ? -21.866 14.504 27.667 1.00 98.00 393 GLU A CA 1
ATOM 3120 C C . GLU A 1 393 ? -21.763 13.138 28.349 1.00 98.00 393 GLU A C 1
ATOM 3122 O O . GLU A 1 393 ? -20.930 12.306 27.984 1.00 98.00 393 GLU A O 1
ATOM 3127 N N . GLU A 1 394 ? -22.628 12.886 29.332 1.00 98.19 394 GLU A N 1
ATOM 3128 C CA . GLU A 1 394 ? -22.781 11.560 29.933 1.00 98.19 394 GLU A CA 1
ATOM 3129 C C . GLU A 1 394 ? -23.606 10.655 29.006 1.00 98.19 394 GLU A C 1
ATOM 3131 O O . GLU A 1 394 ? -24.729 10.980 28.607 1.00 98.19 394 GLU A O 1
ATOM 3136 N N . LEU A 1 395 ? -23.065 9.482 28.684 1.00 96.62 395 LEU A N 1
ATOM 3137 C CA . LEU A 1 395 ? -23.723 8.490 27.845 1.00 96.62 395 LEU A CA 1
ATOM 3138 C C . LEU A 1 395 ? -24.692 7.644 28.676 1.00 96.62 395 LEU A C 1
ATOM 3140 O O . LEU A 1 395 ? -24.383 6.530 29.090 1.00 96.62 395 LEU A O 1
ATOM 3144 N N . THR A 1 396 ? -25.888 8.175 28.909 1.00 94.19 396 THR A N 1
ATOM 3145 C CA . THR A 1 396 ? -26.919 7.504 29.722 1.00 94.19 396 THR A CA 1
ATOM 3146 C C . THR A 1 396 ? -27.613 6.339 29.009 1.00 94.19 396 THR A C 1
ATOM 3148 O O . THR A 1 396 ? -28.131 5.436 29.665 1.00 94.19 396 THR A O 1
ATOM 3151 N N . ASP A 1 397 ? -27.623 6.337 27.673 1.00 93.06 397 ASP A N 1
ATOM 3152 C CA . ASP A 1 397 ? -28.270 5.314 26.847 1.00 93.06 397 ASP A CA 1
ATOM 3153 C C . ASP A 1 397 ? -27.285 4.324 26.207 1.00 93.06 397 ASP A C 1
ATOM 3155 O O . ASP A 1 397 ? -27.714 3.270 25.742 1.00 93.06 397 ASP A O 1
ATOM 3159 N N . ALA A 1 398 ? -25.983 4.616 26.177 1.00 96.12 398 ALA A N 1
ATOM 3160 C CA . ALA A 1 398 ? -25.005 3.744 25.533 1.00 96.12 398 ALA A CA 1
ATOM 3161 C C . ALA A 1 398 ? -24.624 2.549 26.431 1.00 96.12 398 ALA A C 1
ATOM 3163 O O . ALA A 1 398 ? -24.418 2.719 27.637 1.00 96.12 398 ALA A O 1
ATOM 3164 N N . PRO A 1 399 ? -24.453 1.338 25.866 1.00 97.56 399 PRO A N 1
ATOM 3165 C CA . PRO A 1 399 ? -23.966 0.187 26.618 1.00 97.56 399 PRO A CA 1
ATOM 3166 C C . PRO A 1 399 ? -22.642 0.480 27.326 1.00 97.56 399 PRO A C 1
ATOM 3168 O O . PRO A 1 399 ? -21.681 0.939 26.714 1.00 97.56 399 PRO A O 1
ATOM 3171 N N . GLY A 1 400 ? -22.605 0.201 28.627 1.00 97.38 400 GLY A N 1
ATOM 3172 C CA . GLY A 1 400 ? -21.445 0.434 29.485 1.00 97.38 400 GLY A CA 1
ATOM 3173 C C . GLY A 1 400 ? -21.198 1.888 29.892 1.00 97.38 400 GLY A C 1
ATOM 3174 O O . GLY A 1 400 ? -20.252 2.115 30.646 1.00 97.38 400 GLY A O 1
ATOM 3175 N N . GLY A 1 401 ? -22.044 2.829 29.461 1.00 97.56 401 GLY A N 1
ATOM 3176 C CA . GLY A 1 401 ? -22.001 4.234 29.859 1.00 97.56 401 GLY A CA 1
ATOM 3177 C C . GLY A 1 401 ? -20.741 4.970 29.402 1.00 97.56 401 GLY A C 1
ATOM 3178 O O . GLY A 1 401 ? -20.197 4.695 28.328 1.00 97.56 401 GLY A O 1
ATOM 3179 N N . GLY A 1 402 ? -20.285 5.901 30.240 1.00 97.81 402 GLY A N 1
ATOM 3180 C CA . GLY A 1 402 ? -19.100 6.728 30.018 1.00 97.81 402 GLY A CA 1
ATOM 3181 C C . GLY A 1 402 ? -19.440 8.194 29.753 1.00 97.81 402 GLY A C 1
ATOM 3182 O O . GLY A 1 402 ? -20.602 8.590 29.750 1.00 97.81 402 GLY A O 1
ATOM 3183 N N . HIS A 1 403 ? -18.406 8.997 29.536 1.00 98.75 403 HIS A N 1
ATOM 3184 C CA . HIS A 1 403 ? -18.515 10.404 29.161 1.00 98.75 403 HIS A CA 1
ATOM 3185 C C . HIS A 1 403 ? -17.830 10.611 27.825 1.00 98.75 403 HIS A C 1
ATOM 3187 O O . HIS A 1 403 ? -16.746 10.066 27.613 1.00 98.75 403 HIS A O 1
ATOM 3193 N N . MET A 1 404 ? -18.449 11.382 26.939 1.00 98.56 404 MET A N 1
ATOM 3194 C CA . MET A 1 404 ? -17.965 11.579 25.582 1.00 98.56 404 MET A CA 1
ATOM 3195 C C . MET A 1 404 ? -17.949 13.056 25.206 1.00 98.56 404 MET A C 1
ATOM 3197 O O . MET A 1 404 ? -18.827 13.813 25.605 1.00 98.56 404 MET A O 1
ATOM 3201 N N . ILE A 1 405 ? -16.966 13.457 24.410 1.00 98.75 405 ILE A N 1
ATOM 3202 C CA . ILE A 1 405 ? -16.902 14.773 23.768 1.00 98.75 405 ILE A CA 1
ATOM 3203 C C . ILE A 1 405 ? -16.621 14.590 22.280 1.00 98.75 405 ILE A C 1
ATOM 3205 O O . ILE A 1 405 ? -15.856 13.704 21.897 1.00 98.75 405 ILE A O 1
ATOM 3209 N N . THR A 1 406 ? -17.224 15.434 21.445 1.00 98.69 406 THR A N 1
ATOM 3210 C CA . THR A 1 406 ? -16.945 15.483 20.006 1.00 98.69 406 THR A CA 1
ATOM 3211 C C . THR A 1 406 ? -16.100 16.712 19.681 1.00 98.69 406 THR A C 1
ATOM 3213 O O . THR A 1 406 ? -16.445 17.837 20.046 1.00 98.69 406 THR A O 1
ATOM 3216 N N . LEU A 1 407 ? -14.992 16.490 18.987 1.00 98.31 407 LEU A N 1
ATOM 3217 C CA . LEU A 1 407 ? -14.115 17.495 18.399 1.00 98.31 407 LEU A CA 1
ATOM 3218 C C . LEU A 1 407 ? -14.333 17.530 16.885 1.00 98.31 407 LEU A C 1
ATOM 3220 O O . LEU A 1 407 ? -14.867 16.579 16.318 1.00 98.31 407 LEU A O 1
ATOM 3224 N N . HIS A 1 408 ? -13.901 18.611 16.244 1.00 98.25 408 HIS A N 1
ATOM 3225 C CA . HIS A 1 408 ? -13.887 18.717 14.789 1.00 98.25 408 HIS A CA 1
ATOM 3226 C C . HIS A 1 408 ? -12.481 19.074 14.331 1.00 98.25 408 HIS A C 1
ATOM 3228 O O . HIS A 1 408 ? -11.895 20.030 14.852 1.00 98.25 408 HIS A O 1
ATOM 3234 N N . ASP A 1 409 ? -11.964 18.313 13.375 1.00 97.56 409 ASP A N 1
ATOM 3235 C CA . ASP A 1 409 ? -10.673 18.590 12.754 1.00 97.56 409 ASP A CA 1
ATOM 3236 C C . ASP A 1 409 ? -10.745 19.851 11.848 1.00 97.56 409 ASP A C 1
ATOM 3238 O O . ASP A 1 409 ? -11.797 20.515 11.764 1.00 97.56 409 ASP A O 1
ATOM 3242 N N . PRO A 1 410 ? -9.624 20.301 11.253 1.00 97.44 410 PRO A N 1
ATOM 3243 C CA . PRO A 1 410 ? -9.596 21.479 10.392 1.00 97.44 410 PRO A CA 1
ATOM 3244 C C . PRO A 1 410 ? -10.630 21.465 9.255 1.00 97.44 410 PRO A C 1
ATOM 3246 O O . PRO A 1 410 ? -11.241 22.515 9.006 1.00 97.44 410 PRO A O 1
ATOM 3249 N N . GLU A 1 411 ? -10.864 20.312 8.624 1.00 97.12 411 GLU A N 1
ATOM 3250 C CA . GLU A 1 411 ? -11.861 20.103 7.564 1.00 97.12 411 GLU A CA 1
ATOM 3251 C C . GLU A 1 411 ? -13.282 19.850 8.086 1.00 97.12 411 GLU A C 1
ATOM 3253 O O . GLU A 1 411 ? -14.254 19.944 7.335 1.00 97.12 411 GLU A O 1
ATOM 3258 N N . GLY A 1 412 ? -13.433 19.658 9.394 1.00 97.12 412 GLY A N 1
ATOM 3259 C CA . GLY A 1 412 ? -14.719 19.560 10.067 1.00 97.12 412 GLY A CA 1
ATOM 3260 C C . GLY A 1 412 ? -15.228 18.132 10.228 1.00 97.12 412 GLY A C 1
ATOM 3261 O O . GLY A 1 412 ? -16.412 17.960 10.538 1.00 97.12 412 GLY A O 1
ATOM 3262 N N . PHE A 1 413 ? -14.384 17.113 10.055 1.00 98.06 413 PHE A N 1
ATOM 3263 C CA . PHE A 1 413 ? -14.759 15.758 10.424 1.00 98.06 413 PHE A CA 1
ATOM 3264 C C . PHE A 1 413 ? -14.904 15.642 11.942 1.00 98.06 413 PHE A C 1
ATOM 3266 O O . PHE A 1 413 ? -14.057 16.126 12.698 1.00 98.06 413 PHE A O 1
ATOM 3273 N N . PRO A 1 414 ? -15.978 14.993 12.416 1.00 98.31 414 PRO A N 1
ATOM 3274 C CA . PRO A 1 414 ? -16.148 14.726 13.832 1.00 98.31 414 PRO A CA 1
ATOM 3275 C C . PRO A 1 414 ? -15.179 13.638 14.310 1.00 98.31 414 PRO A C 1
ATOM 3277 O O . PRO A 1 414 ? -15.035 12.593 13.678 1.00 98.31 414 PRO A O 1
ATOM 3280 N N . ILE A 1 415 ? -14.597 13.843 15.488 1.00 98.19 415 ILE A N 1
ATOM 3281 C CA . ILE A 1 415 ? -13.830 12.848 16.249 1.00 98.19 415 ILE A CA 1
ATOM 3282 C C . ILE A 1 415 ? -14.384 12.807 17.654 1.00 98.19 415 ILE A C 1
ATOM 3284 O O . ILE A 1 415 ? -14.600 13.843 18.274 1.00 98.19 415 ILE A O 1
ATOM 3288 N N . ASN A 1 416 ? -14.591 11.611 18.184 1.00 98.75 416 ASN A N 1
ATOM 3289 C CA . ASN A 1 416 ? -15.175 11.431 19.501 1.00 98.75 416 ASN A CA 1
ATOM 3290 C C . ASN A 1 416 ? -14.118 10.907 20.466 1.00 98.75 416 ASN A C 1
ATOM 3292 O O . ASN A 1 416 ? -13.362 10.001 20.127 1.00 98.75 416 ASN A O 1
ATOM 3296 N N . LEU A 1 417 ? -14.101 11.435 21.682 1.00 98.88 417 LEU A N 1
ATOM 3297 C CA . LEU A 1 417 ? -13.263 10.941 22.769 1.00 98.88 417 LEU A CA 1
ATOM 3298 C C . LEU A 1 417 ? -14.161 10.440 23.887 1.00 98.88 417 LEU A C 1
ATOM 3300 O O . LEU A 1 417 ? -15.119 11.131 24.229 1.00 98.88 417 LEU A O 1
ATOM 3304 N N . ILE A 1 418 ? -13.862 9.273 24.451 1.00 98.75 418 ILE A N 1
ATOM 3305 C CA . ILE A 1 418 ? -14.656 8.650 25.511 1.00 98.75 418 ILE A CA 1
ATOM 3306 C C . ILE A 1 418 ? -13.792 8.258 26.710 1.00 98.75 418 ILE A C 1
ATOM 3308 O O . ILE A 1 418 ? -12.675 7.774 26.557 1.00 98.75 418 ILE A O 1
ATOM 3312 N N . TYR A 1 419 ? -14.332 8.434 27.914 1.00 98.75 419 TYR A N 1
ATOM 3313 C CA . TYR A 1 419 ? -13.744 7.930 29.154 1.00 98.75 419 TYR A CA 1
ATOM 3314 C C . TYR A 1 419 ? -14.796 7.239 30.025 1.00 98.75 419 TYR A C 1
ATOM 3316 O O . TYR A 1 419 ? -15.950 7.668 30.097 1.00 98.75 419 TYR A O 1
ATOM 3324 N N . GLY A 1 420 ? -14.383 6.197 30.747 1.00 98.06 420 GLY A N 1
ATOM 3325 C CA . GLY A 1 420 ? -15.199 5.557 31.782 1.00 98.06 420 GLY A CA 1
ATOM 3326 C C . GLY A 1 420 ? -16.276 4.602 31.263 1.00 98.06 420 GLY A C 1
ATOM 3327 O O . GLY A 1 420 ? -17.132 4.189 32.044 1.00 98.06 420 GLY A O 1
ATOM 3328 N N . GLN A 1 421 ? -16.247 4.233 29.979 1.00 98.06 421 GLN A N 1
ATOM 3329 C CA . GLN A 1 421 ? -17.091 3.154 29.472 1.00 98.06 421 GLN A CA 1
ATOM 3330 C C . GLN A 1 421 ? -16.614 1.815 30.046 1.00 98.06 421 GLN A C 1
ATOM 3332 O O . GLN A 1 421 ? -15.451 1.440 29.932 1.00 98.06 421 GLN A O 1
ATOM 3337 N N . THR A 1 422 ? -17.517 1.079 30.686 1.00 97.31 422 THR A N 1
ATOM 3338 C CA . THR A 1 422 ? -17.180 -0.223 31.278 1.00 97.31 422 THR A CA 1
ATOM 3339 C C . THR A 1 422 ? -16.969 -1.282 30.199 1.00 97.31 422 THR A C 1
ATOM 3341 O O . THR A 1 422 ? -17.767 -1.379 29.272 1.00 97.31 422 THR A O 1
ATOM 3344 N N . LYS A 1 423 ? -15.946 -2.131 30.335 1.00 96.69 423 LYS A N 1
ATOM 3345 C CA . LYS A 1 423 ? -15.723 -3.269 29.426 1.00 96.69 423 LYS A CA 1
ATOM 3346 C C . LYS A 1 423 ? -16.757 -4.376 29.644 1.00 96.69 423 LYS A C 1
ATOM 3348 O O . LYS A 1 423 ? -17.224 -4.586 30.767 1.00 96.69 423 LYS A O 1
ATOM 3353 N N . LYS A 1 424 ? -17.097 -5.119 28.586 1.00 96.19 424 LYS A N 1
ATOM 3354 C CA . LYS A 1 424 ? -17.911 -6.341 28.702 1.00 96.19 424 LYS A CA 1
ATOM 3355 C C . LYS A 1 424 ? -17.023 -7.571 28.858 1.00 96.19 424 LYS A C 1
ATOM 3357 O O . LYS A 1 424 ? -15.859 -7.567 28.476 1.00 96.19 424 LYS A O 1
ATOM 3362 N N . GLN A 1 425 ? -17.605 -8.660 29.354 1.00 96.19 425 GLN A N 1
ATOM 3363 C CA . GLN A 1 425 ? -16.961 -9.968 29.240 1.00 96.19 425 GLN A CA 1
ATOM 3364 C C . GLN A 1 425 ? -16.870 -10.355 27.752 1.00 96.19 425 GLN A C 1
ATOM 3366 O O . GLN A 1 425 ? -17.898 -10.293 27.056 1.00 96.19 425 GLN A O 1
ATOM 3371 N N . PRO A 1 426 ? -15.679 -10.720 27.243 1.00 96.31 426 PRO A N 1
ATOM 3372 C CA . PRO A 1 426 ? -15.538 -11.169 25.867 1.00 96.31 426 PRO A CA 1
ATOM 3373 C C . PRO A 1 426 ? -16.330 -12.462 25.634 1.00 96.31 426 PRO A C 1
ATOM 3375 O O . PRO A 1 426 ? -16.612 -13.234 26.554 1.00 96.31 426 PRO A O 1
ATOM 3378 N N . GLY A 1 427 ? -16.736 -12.672 24.385 1.00 92.88 427 GLY A N 1
ATOM 3379 C CA . GLY A 1 427 ? -17.319 -13.933 23.939 1.00 92.88 427 GLY A CA 1
ATOM 3380 C C . GLY A 1 427 ? -16.268 -15.048 23.858 1.00 92.88 427 GLY A C 1
ATOM 3381 O O . GLY A 1 427 ? -15.089 -14.815 24.123 1.00 92.88 427 GLY A O 1
ATOM 3382 N N . PRO A 1 428 ? -16.670 -16.273 23.480 1.00 93.31 428 PRO A N 1
ATOM 3383 C CA . PRO A 1 428 ? -15.710 -17.337 23.220 1.00 93.31 428 PRO A CA 1
ATOM 3384 C C . PRO A 1 428 ? -14.810 -16.949 22.042 1.00 93.31 428 PRO A C 1
ATOM 3386 O O . PRO A 1 428 ? -15.309 -16.639 20.960 1.00 93.31 428 PRO A O 1
ATOM 3389 N N . PHE A 1 429 ? -13.496 -16.984 22.256 1.00 94.06 429 PHE A N 1
ATOM 3390 C CA . PHE A 1 429 ? -12.523 -16.821 21.181 1.00 94.06 429 PHE A CA 1
ATOM 3391 C C . PHE A 1 429 ? -12.553 -18.053 20.265 1.00 94.06 429 PHE A C 1
ATOM 3393 O O . PHE A 1 429 ? -12.662 -19.176 20.777 1.00 94.06 429 PHE A O 1
ATOM 3400 N N . PRO A 1 430 ? -12.467 -17.880 18.934 1.00 93.75 430 PRO A N 1
ATOM 3401 C CA . PRO A 1 430 ? -12.327 -19.011 18.027 1.00 93.75 430 PRO A CA 1
ATOM 3402 C C . PRO A 1 430 ? -11.028 -19.789 18.301 1.00 93.75 430 PRO A C 1
ATOM 3404 O O . PRO A 1 430 ? -10.050 -19.251 18.822 1.00 93.75 430 PRO A O 1
ATOM 3407 N N . GLU A 1 431 ? -11.023 -21.084 17.983 1.00 92.31 431 GLU A N 1
ATOM 3408 C CA . GLU A 1 431 ? -9.840 -21.933 18.159 1.00 92.31 431 GLU A CA 1
ATOM 3409 C C . GLU A 1 431 ? -8.715 -21.472 17.220 1.00 92.31 431 GLU A C 1
ATOM 3411 O O . GLU A 1 431 ? -8.941 -21.249 16.031 1.00 92.31 431 GLU A O 1
ATOM 3416 N N . VAL A 1 432 ? -7.488 -21.359 17.734 1.00 95.00 432 VAL A N 1
ATOM 3417 C CA . VAL A 1 432 ? -6.302 -21.151 16.892 1.00 95.00 432 VAL A CA 1
ATOM 3418 C C . VAL A 1 432 ? -5.993 -22.460 16.172 1.00 95.00 432 VAL A C 1
ATOM 3420 O O . VAL A 1 432 ? -5.615 -23.456 16.796 1.00 95.00 432 VAL A O 1
ATOM 3423 N N . LEU A 1 433 ? -6.183 -22.474 14.855 1.00 93.38 433 LEU A N 1
ATOM 3424 C CA . LEU A 1 433 ? -6.038 -23.687 14.063 1.00 93.38 433 LEU A CA 1
ATOM 3425 C C . LEU A 1 433 ? -4.567 -24.083 13.906 1.00 93.38 433 LEU A C 1
ATOM 3427 O O . LEU A 1 433 ? -3.704 -23.275 13.580 1.00 93.38 433 LEU A O 1
ATOM 3431 N N . THR A 1 434 ? -4.274 -25.372 14.083 1.00 94.62 434 THR A N 1
ATOM 3432 C CA . THR A 1 434 ? -2.934 -25.907 13.813 1.00 94.62 434 THR A CA 1
ATOM 3433 C C . THR A 1 434 ? -2.717 -26.103 12.309 1.00 94.62 434 THR A C 1
ATOM 3435 O O . THR A 1 434 ? -3.441 -26.867 11.667 1.00 94.62 434 THR A O 1
ATOM 3438 N N . THR A 1 435 ? -1.678 -25.495 11.745 1.00 93.69 435 THR A N 1
ATOM 3439 C CA . THR A 1 435 ? -1.318 -25.643 10.324 1.00 93.69 435 THR A CA 1
ATOM 3440 C C . THR A 1 435 ? -0.318 -26.786 10.118 1.00 93.69 435 THR A C 1
ATOM 3442 O O . THR A 1 435 ? 0.527 -27.046 10.969 1.00 93.69 435 THR A O 1
ATOM 3445 N N . ASN A 1 436 ? -0.439 -27.509 9.000 1.00 95.62 436 ASN A N 1
ATOM 3446 C CA . ASN A 1 436 ? 0.541 -28.514 8.576 1.00 95.62 436 ASN A CA 1
ATOM 3447 C C . ASN A 1 436 ? 1.428 -27.899 7.486 1.00 95.62 436 ASN A C 1
ATOM 3449 O O . ASN A 1 436 ? 0.894 -27.412 6.494 1.00 95.62 436 ASN A O 1
ATOM 3453 N N . TYR A 1 437 ? 2.742 -28.019 7.633 1.00 92.44 437 TYR A N 1
ATOM 3454 C CA . TYR A 1 437 ? 3.751 -27.664 6.634 1.00 92.44 437 TYR A CA 1
ATOM 3455 C C . TYR A 1 437 ? 4.345 -28.926 5.984 1.00 92.44 437 TYR A C 1
ATOM 3457 O O . TYR A 1 437 ? 3.991 -30.057 6.334 1.00 92.44 437 TYR A O 1
ATOM 3465 N N . GLU A 1 438 ? 5.231 -28.762 5.002 1.00 93.00 438 GLU A N 1
ATOM 3466 C CA . GLU A 1 438 ? 5.783 -29.853 4.186 1.00 93.00 438 GLU A CA 1
ATOM 3467 C C . GLU A 1 438 ? 6.451 -30.925 5.053 1.00 93.00 438 GLU A C 1
ATOM 3469 O O . GLU A 1 438 ? 6.178 -32.117 4.880 1.00 93.00 438 GLU A O 1
ATOM 3474 N N . ASN A 1 439 ? 7.263 -30.480 6.018 1.00 95.06 439 ASN A N 1
ATOM 3475 C CA . ASN A 1 439 ? 8.041 -31.334 6.917 1.00 95.06 439 ASN A CA 1
ATOM 3476 C C . ASN A 1 439 ? 7.444 -31.446 8.329 1.00 95.06 439 ASN A C 1
ATOM 3478 O O . ASN A 1 439 ? 7.755 -32.396 9.043 1.00 95.06 439 ASN A O 1
ATOM 3482 N N . GLU A 1 440 ? 6.571 -30.519 8.729 1.00 95.31 440 GLU A N 1
ATOM 3483 C CA . GLU A 1 440 ? 5.961 -30.498 10.060 1.00 95.31 440 GLU A CA 1
ATOM 3484 C C . GLU A 1 440 ? 4.443 -30.659 9.948 1.00 95.31 440 GLU A C 1
ATOM 3486 O O . GLU A 1 440 ? 3.722 -29.732 9.588 1.00 95.31 440 GLU A O 1
ATOM 3491 N N . LYS A 1 441 ? 3.940 -31.865 10.236 1.00 95.94 441 LYS A N 1
ATOM 3492 C CA . LYS A 1 441 ? 2.513 -32.208 10.099 1.00 95.94 441 LY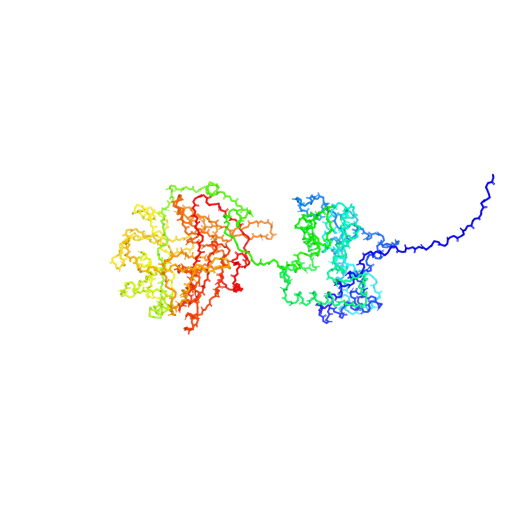S A CA 1
ATOM 3493 C C . LYS A 1 441 ? 1.892 -32.615 11.439 1.00 95.94 441 LYS A C 1
ATOM 3495 O O . LYS A 1 441 ? 1.522 -33.781 11.602 1.00 95.94 441 LYS A O 1
ATOM 3500 N N . PRO A 1 442 ? 1.771 -31.691 12.410 1.00 96.62 442 PRO A N 1
ATOM 3501 C CA . PRO A 1 442 ? 1.282 -32.000 13.756 1.00 96.62 442 PRO A CA 1
ATOM 3502 C C . PRO A 1 442 ? -0.184 -32.464 13.777 1.00 96.62 442 PRO A C 1
ATOM 3504 O O . PRO A 1 442 ? -0.606 -33.154 14.707 1.00 96.62 442 PRO A O 1
ATOM 3507 N N . ARG A 1 443 ? -0.985 -32.147 12.750 1.00 95.88 443 ARG A N 1
ATOM 3508 C CA . ARG A 1 443 ? -2.356 -32.664 12.634 1.00 95.88 443 ARG A CA 1
ATOM 3509 C C . ARG A 1 443 ? -2.371 -34.105 12.122 1.00 95.88 443 ARG A C 1
ATOM 3511 O O . ARG A 1 443 ? -2.493 -34.346 10.921 1.00 95.88 443 ARG A O 1
ATOM 3518 N N . VAL A 1 444 ? -2.331 -35.069 13.042 1.00 95.38 444 VAL A N 1
ATOM 3519 C CA . VAL A 1 444 ? -2.491 -36.507 12.752 1.00 95.38 444 VAL A CA 1
ATOM 3520 C C . VAL A 1 444 ? -3.948 -36.924 12.946 1.00 95.38 444 VAL A C 1
ATOM 3522 O O . VAL A 1 444 ? -4.487 -36.792 14.040 1.00 95.38 444 VAL A O 1
ATOM 3525 N N . ALA A 1 445 ? -4.597 -37.410 11.879 1.00 95.06 445 ALA A N 1
ATOM 3526 C CA . ALA A 1 445 ? -6.014 -37.814 11.870 1.00 95.06 445 ALA A CA 1
ATOM 3527 C C . ALA A 1 445 ? -6.998 -36.748 12.413 1.00 95.06 445 ALA A C 1
ATOM 3529 O O . ALA A 1 445 ? -8.112 -37.063 12.828 1.00 95.06 445 ALA A O 1
ATOM 3530 N N . ARG A 1 446 ? -6.598 -35.470 12.379 1.00 94.12 446 ARG A N 1
ATOM 3531 C CA . ARG A 1 446 ? -7.410 -34.307 12.756 1.00 94.12 446 ARG A CA 1
ATOM 3532 C C . ARG A 1 446 ? -7.595 -33.410 11.536 1.00 94.12 446 ARG A C 1
ATOM 3534 O O . ARG A 1 446 ? -6.630 -32.879 10.981 1.00 94.12 446 ARG A O 1
ATOM 3541 N N . PHE A 1 447 ? -8.841 -33.253 11.107 1.00 94.00 447 PHE A N 1
ATOM 3542 C CA . PHE A 1 447 ? -9.198 -32.520 9.895 1.00 94.00 447 PHE A CA 1
ATOM 3543 C C . PHE A 1 447 ? -9.773 -31.149 10.248 1.00 94.00 447 PHE A C 1
ATOM 3545 O O . PHE A 1 447 ? -10.629 -31.060 11.124 1.00 94.00 447 PHE A O 1
ATOM 3552 N N . GLN A 1 448 ? -9.351 -30.101 9.540 1.00 94.50 448 GLN A N 1
ATOM 3553 C CA . GLN A 1 448 ? -10.008 -28.796 9.610 1.00 94.50 448 GLN A CA 1
ATOM 3554 C C . GLN A 1 448 ? -11.367 -28.886 8.901 1.00 94.50 448 GLN A C 1
ATOM 3556 O O . GLN A 1 448 ? -11.490 -29.439 7.799 1.00 94.50 448 GLN A O 1
ATOM 3561 N N . ARG A 1 449 ? -12.411 -28.418 9.580 1.00 92.75 449 ARG A N 1
ATOM 3562 C CA . ARG A 1 449 ? -13.787 -28.345 9.088 1.00 92.75 449 ARG A CA 1
ATOM 3563 C C . ARG A 1 449 ? -14.362 -27.030 9.573 1.00 92.75 449 ARG A C 1
ATOM 3565 O O . ARG A 1 449 ? -14.326 -26.758 10.767 1.00 92.75 449 ARG A O 1
ATOM 3572 N N . PHE A 1 450 ? -14.907 -26.260 8.648 1.00 92.56 450 PHE A N 1
ATOM 3573 C CA . PHE A 1 450 ? -15.475 -24.955 8.935 1.00 92.56 450 PHE A CA 1
ATOM 3574 C C . PHE A 1 450 ? -16.993 -25.017 8.860 1.00 92.56 450 PHE A C 1
ATOM 3576 O O . PHE A 1 450 ? -17.569 -25.827 8.128 1.00 92.56 450 PHE A O 1
ATOM 3583 N N . LYS A 1 451 ? -17.643 -24.148 9.629 1.00 90.81 451 LYS A N 1
ATOM 3584 C CA . LYS A 1 451 ? -19.076 -23.904 9.523 1.00 90.81 451 LYS A CA 1
ATOM 3585 C C . LYS A 1 451 ? -19.262 -22.587 8.782 1.00 90.81 451 LYS A C 1
ATOM 3587 O O . LYS A 1 451 ? -18.764 -21.570 9.244 1.00 90.81 451 LYS A O 1
ATOM 3592 N N . SER A 1 452 ? -19.984 -22.622 7.664 1.00 89.38 452 SER A N 1
ATOM 3593 C CA . SER A 1 452 ? -20.317 -21.408 6.913 1.00 89.38 452 SER A CA 1
ATOM 3594 C C . SER A 1 452 ? -21.113 -20.429 7.785 1.00 89.38 452 SER A C 1
ATOM 3596 O O . SER A 1 452 ? -21.975 -20.840 8.574 1.00 89.38 452 SER A O 1
ATOM 3598 N N . GLY A 1 453 ? -20.798 -19.147 7.649 1.00 95.00 453 GLY A N 1
ATOM 3599 C CA . GLY A 1 453 ? -21.381 -18.053 8.407 1.00 95.00 453 GLY A CA 1
ATOM 3600 C C . GLY A 1 453 ? -20.567 -16.770 8.229 1.00 95.00 453 GLY A C 1
ATOM 3601 O O . GLY A 1 453 ? -19.531 -16.796 7.566 1.00 95.00 453 GLY A O 1
ATOM 3602 N N . PRO A 1 454 ? -21.028 -15.660 8.821 1.00 97.62 454 PRO A N 1
ATOM 3603 C CA . PRO A 1 454 ? -20.315 -14.394 8.756 1.00 97.62 454 PRO A CA 1
ATOM 3604 C C . PRO A 1 454 ? -18.977 -14.467 9.508 1.00 97.62 454 PRO A C 1
ATOM 3606 O O . PRO A 1 454 ? -18.888 -15.125 10.551 1.00 97.62 454 PRO A O 1
ATOM 3609 N N . ALA A 1 455 ? -17.961 -13.750 9.021 1.00 97.88 455 ALA A N 1
ATOM 3610 C CA . ALA A 1 455 ? -16.691 -13.590 9.726 1.00 97.88 455 ALA A CA 1
ATOM 3611 C C . ALA A 1 455 ? -16.905 -12.730 10.977 1.00 97.88 455 ALA A C 1
ATOM 3613 O O . ALA A 1 455 ? -17.115 -11.524 10.890 1.00 97.88 455 ALA A O 1
ATOM 3614 N N . ALA A 1 456 ? -16.926 -13.363 12.151 1.00 98.00 456 ALA A N 1
ATOM 3615 C CA . ALA A 1 456 ? -17.236 -12.671 13.394 1.00 98.00 456 ALA A CA 1
ATOM 3616 C C . ALA A 1 456 ? -16.206 -11.569 13.679 1.00 98.00 456 ALA A C 1
ATOM 3618 O O . ALA A 1 456 ? -15.008 -11.834 13.734 1.00 98.00 456 ALA A O 1
ATOM 3619 N N . VAL A 1 457 ? -16.691 -10.350 13.913 1.00 98.56 457 VAL A N 1
ATOM 3620 C CA . VAL A 1 457 ? -15.845 -9.193 14.227 1.00 98.56 457 VAL A CA 1
ATOM 3621 C C . VAL A 1 457 ? -15.329 -9.292 15.663 1.00 98.56 457 VAL A C 1
ATOM 3623 O O . VAL A 1 457 ? -16.106 -9.520 16.595 1.00 98.56 457 VAL A O 1
ATOM 3626 N N . HIS A 1 458 ? -14.031 -9.071 15.853 1.00 98.50 458 HIS A N 1
ATOM 3627 C CA . HIS A 1 458 ? -13.369 -8.977 17.149 1.00 98.50 458 HIS A CA 1
ATOM 3628 C C . HIS A 1 458 ? -13.477 -7.560 17.724 1.00 98.50 458 HIS A C 1
ATOM 3630 O O . HIS A 1 458 ? -14.201 -7.354 18.707 1.00 98.50 458 HIS A O 1
ATOM 3636 N N . LYS A 1 459 ? -12.795 -6.603 17.079 1.00 98.06 459 LYS A N 1
ATOM 3637 C CA . LYS A 1 459 ? -12.689 -5.185 17.450 1.00 98.06 459 LYS A CA 1
ATOM 3638 C C . LYS A 1 459 ? -12.680 -4.283 16.212 1.00 98.06 459 LYS A C 1
ATOM 3640 O O . LYS A 1 459 ? -12.510 -4.760 15.093 1.00 98.06 459 LYS A O 1
ATOM 3645 N N . LEU A 1 460 ? -12.864 -2.982 16.421 1.00 98.62 460 LEU A N 1
ATOM 3646 C CA . LEU A 1 460 ? -12.497 -1.968 15.432 1.00 98.62 460 LEU A CA 1
ATOM 3647 C C . LEU A 1 460 ? -10.968 -1.800 15.457 1.00 98.62 460 LEU A C 1
ATOM 3649 O O . LEU A 1 460 ? -10.393 -1.699 16.541 1.00 98.62 460 LEU A O 1
ATOM 3653 N N . GLY A 1 461 ? -10.334 -1.796 14.288 1.00 97.69 461 GLY A N 1
ATOM 3654 C CA . GLY A 1 461 ? -8.892 -1.587 14.145 1.00 97.69 461 GLY A CA 1
ATOM 3655 C C . GLY A 1 461 ? -8.560 -0.148 13.808 1.00 97.69 461 GLY A C 1
ATOM 3656 O O . GLY A 1 461 ? -7.922 0.555 14.589 1.00 97.69 461 GLY A O 1
ATOM 3657 N N . HIS A 1 462 ? -9.051 0.301 12.653 1.00 98.62 462 HIS A N 1
ATOM 3658 C CA . HIS A 1 462 ? -8.759 1.629 12.136 1.00 98.62 462 HIS A CA 1
ATOM 3659 C C . HIS A 1 462 ? -9.904 2.210 11.303 1.00 98.62 462 HIS A C 1
ATOM 3661 O O . HIS A 1 462 ? -10.925 1.571 11.031 1.00 98.62 462 HIS A O 1
ATOM 3667 N N . TYR A 1 463 ? -9.732 3.462 10.905 1.00 98.69 463 TYR A N 1
ATOM 3668 C CA . TYR A 1 463 ? -10.508 4.104 9.853 1.00 98.69 463 TYR A CA 1
ATOM 3669 C C . TYR A 1 463 ? -9.620 5.085 9.106 1.00 98.69 463 TYR A C 1
ATOM 3671 O O . TYR A 1 463 ? -8.527 5.408 9.571 1.00 98.69 463 TYR A O 1
ATOM 3679 N N . GLY A 1 464 ? -10.090 5.615 7.987 1.00 98.00 464 GLY A N 1
ATOM 3680 C CA . GLY A 1 464 ? -9.377 6.739 7.411 1.00 98.00 464 GLY A CA 1
ATOM 3681 C C . GLY A 1 464 ? -10.197 7.667 6.570 1.00 98.00 464 GLY A C 1
ATOM 3682 O O . GLY A 1 464 ? -11.389 7.460 6.327 1.00 98.00 464 GLY A O 1
ATOM 3683 N N . LEU A 1 465 ? -9.520 8.744 6.209 1.00 98.44 465 LEU A N 1
ATOM 3684 C CA . LEU A 1 465 ? -10.109 9.936 5.640 1.00 98.44 465 LEU A CA 1
ATOM 3685 C C . LEU A 1 465 ? -9.347 10.325 4.379 1.00 98.44 465 LEU A C 1
ATOM 3687 O O . LEU A 1 465 ? -8.115 10.364 4.351 1.00 98.44 465 LEU A O 1
ATOM 3691 N N . CYS A 1 466 ? -10.112 10.670 3.359 1.00 98.19 466 CYS A N 1
ATOM 3692 C CA . CYS A 1 466 ? -9.639 11.415 2.212 1.00 98.19 466 CYS A CA 1
ATOM 3693 C C . CYS A 1 466 ? -9.847 12.901 2.511 1.00 98.19 466 CYS A C 1
ATOM 3695 O O . CYS A 1 466 ? -10.937 13.298 2.926 1.00 98.19 466 CYS A O 1
ATOM 3697 N N . VAL A 1 467 ? -8.790 13.702 2.374 1.00 98.25 467 VAL A N 1
ATOM 3698 C CA . VAL A 1 467 ? -8.733 15.095 2.846 1.00 98.25 467 VAL A CA 1
ATOM 3699 C C . VAL A 1 467 ? -8.117 16.007 1.788 1.00 98.25 467 VAL A C 1
ATOM 3701 O O . VAL A 1 467 ? -7.240 15.594 1.030 1.00 98.25 467 VAL A O 1
ATOM 3704 N N . GLN A 1 468 ? -8.532 17.269 1.730 1.00 97.44 468 GLN A N 1
ATOM 3705 C CA . GLN A 1 468 ? -8.016 18.225 0.741 1.00 97.44 468 GLN A CA 1
ATOM 3706 C C . GLN A 1 468 ? -6.693 18.868 1.184 1.00 97.44 468 GLN A C 1
ATOM 3708 O O . GLN A 1 468 ? -5.804 19.128 0.369 1.00 97.44 468 GLN A O 1
ATOM 3713 N N . ASN A 1 469 ? -6.546 19.131 2.482 1.00 97.12 469 ASN A N 1
ATOM 3714 C CA . ASN A 1 469 ? -5.392 19.758 3.109 1.00 97.12 469 ASN A CA 1
ATOM 3715 C C . ASN A 1 469 ? -4.699 18.784 4.066 1.00 97.12 469 ASN A C 1
ATOM 3717 O O . ASN A 1 469 ? -4.648 18.982 5.282 1.00 97.12 469 ASN A O 1
ATOM 3721 N N . PHE A 1 470 ? -4.098 17.754 3.474 1.00 97.31 470 PHE A N 1
ATOM 3722 C CA . PHE A 1 470 ? -3.364 16.708 4.182 1.00 97.31 470 PHE A CA 1
ATOM 3723 C C . PHE A 1 470 ? -2.369 17.235 5.222 1.00 97.31 470 PHE A C 1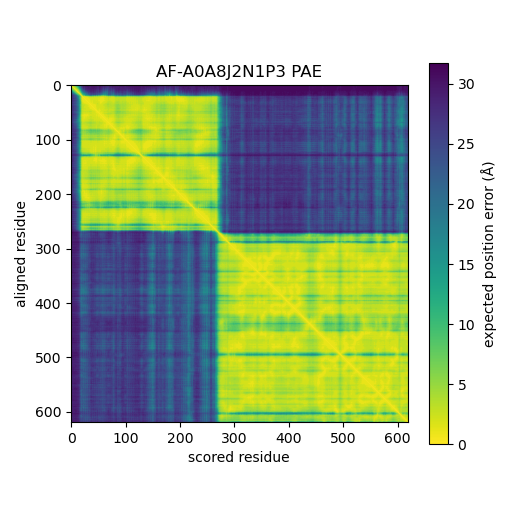
ATOM 3725 O O . PHE A 1 470 ? -2.311 16.721 6.335 1.00 97.31 470 PHE A O 1
ATOM 3732 N N . GLN A 1 471 ? -1.618 18.293 4.902 1.00 96.62 471 GLN A N 1
ATOM 3733 C CA . GLN A 1 471 ? -0.629 18.844 5.828 1.00 96.62 471 GLN A CA 1
ATOM 3734 C C . GLN A 1 471 ? -1.279 19.426 7.092 1.00 96.62 471 GLN A C 1
ATOM 3736 O O . GLN A 1 471 ? -0.750 19.239 8.189 1.00 96.62 471 GLN A O 1
ATOM 3741 N N . ALA A 1 472 ? -2.397 20.145 6.950 1.00 97.38 472 ALA A N 1
ATOM 3742 C CA . ALA A 1 472 ? -3.109 20.715 8.091 1.00 97.38 472 ALA A CA 1
ATOM 3743 C C . ALA A 1 472 ? -3.742 19.621 8.954 1.00 97.38 472 ALA A C 1
ATOM 3745 O O . ALA A 1 472 ? -3.634 19.685 10.179 1.00 97.38 472 ALA A O 1
ATOM 3746 N N . GLU A 1 473 ? -4.330 18.607 8.319 1.00 98.12 473 GLU A N 1
ATOM 3747 C CA . GLU A 1 473 ? -4.912 17.457 9.008 1.00 98.12 473 GLU A CA 1
ATOM 3748 C C . GLU A 1 473 ? -3.844 16.668 9.765 1.00 98.12 473 GLU A C 1
ATOM 3750 O O . GLU A 1 473 ? -3.904 16.556 10.989 1.00 98.12 473 GLU A O 1
ATOM 3755 N N . MET A 1 474 ? -2.781 16.231 9.085 1.00 97.81 474 MET A N 1
ATOM 3756 C CA . MET A 1 474 ? -1.673 15.503 9.709 1.00 97.81 474 MET A CA 1
ATOM 3757 C C . MET A 1 474 ? -1.098 16.258 10.913 1.00 97.81 474 MET A C 1
ATOM 3759 O O . MET A 1 474 ? -0.894 15.668 11.977 1.00 97.81 474 MET A O 1
ATOM 3763 N N . GLN A 1 475 ? -0.877 17.571 10.790 1.00 97.81 475 GLN A N 1
ATOM 3764 C CA . GLN A 1 475 ? -0.388 18.381 11.905 1.00 97.81 475 GLN A CA 1
ATOM 3765 C C . GLN A 1 475 ? -1.396 18.477 13.045 1.00 97.81 475 GLN A C 1
ATOM 3767 O O . GLN A 1 475 ? -0.990 18.468 14.206 1.00 97.81 475 GLN A O 1
ATOM 3772 N N . TRP A 1 476 ? -2.687 18.594 12.746 1.00 98.06 476 TRP A N 1
ATOM 3773 C CA . TRP A 1 476 ? -3.709 18.673 13.776 1.00 98.06 476 TRP A CA 1
ATOM 3774 C C . TRP A 1 476 ? -3.807 17.355 14.546 1.00 98.06 476 TRP A C 1
ATOM 3776 O O . TRP A 1 476 ? -3.700 17.392 15.771 1.00 98.06 476 TRP A O 1
ATOM 3786 N N . TYR A 1 477 ? -3.887 16.201 13.877 1.00 98.50 477 TYR A N 1
ATOM 3787 C CA . TYR A 1 477 ? -3.950 14.905 14.563 1.00 98.50 477 TYR A CA 1
ATOM 3788 C C . TYR A 1 477 ? -2.693 14.633 15.403 1.00 98.50 477 TYR A C 1
ATOM 3790 O O . TYR A 1 477 ? -2.804 14.282 16.577 1.00 98.50 477 TYR A O 1
ATOM 3798 N N . THR A 1 478 ? -1.498 14.862 14.848 1.00 98.44 478 THR A N 1
ATOM 3799 C CA . THR A 1 478 ? -0.228 14.515 15.516 1.00 98.44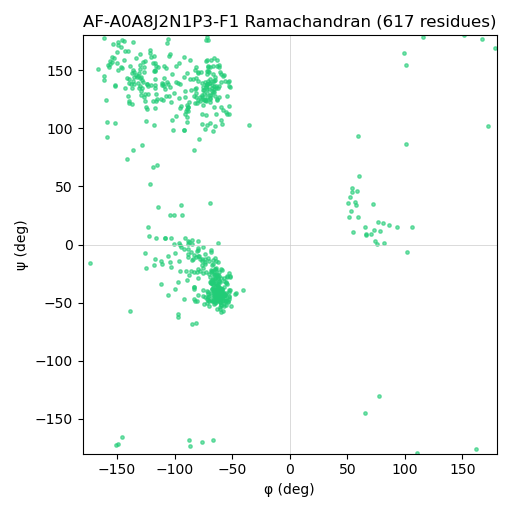 478 THR A CA 1
ATOM 3800 C C . THR A 1 478 ? 0.205 15.524 16.586 1.00 98.44 478 THR A C 1
ATOM 3802 O O . THR A 1 478 ? 0.971 15.182 17.484 1.00 98.44 478 THR A O 1
ATOM 3805 N N . ARG A 1 479 ? -0.291 16.771 16.558 1.00 98.06 479 ARG A N 1
ATOM 3806 C CA . ARG A 1 479 ? -0.079 17.753 17.645 1.00 98.06 479 ARG A CA 1
ATOM 3807 C C . ARG A 1 479 ? -1.151 17.686 18.726 1.00 98.06 479 ARG A C 1
ATOM 3809 O O . ARG A 1 479 ? -0.860 18.015 19.874 1.00 98.06 479 ARG A O 1
ATOM 3816 N N . THR A 1 480 ? -2.377 17.314 18.363 1.00 98.31 480 THR A N 1
ATOM 3817 C CA . THR A 1 480 ? -3.517 17.286 19.289 1.00 98.31 480 THR A CA 1
ATOM 3818 C C . THR A 1 480 ? -3.546 16.008 20.107 1.00 98.31 480 THR A C 1
ATOM 3820 O O . THR A 1 480 ? -3.845 16.064 21.296 1.00 98.31 480 THR A O 1
ATOM 3823 N N . PHE A 1 481 ? -3.206 14.874 19.502 1.00 98.75 481 PHE A N 1
ATOM 3824 C CA . PHE A 1 481 ? -3.232 13.559 20.133 1.00 98.75 481 PHE A CA 1
ATOM 3825 C C . PHE A 1 481 ? -1.849 12.932 20.107 1.00 98.75 481 PHE A C 1
ATOM 3827 O O . PHE A 1 481 ? -1.016 13.296 19.282 1.00 98.75 481 PHE A O 1
ATOM 3834 N N . ASN A 1 482 ? -1.627 11.931 20.952 1.00 98.56 482 ASN A N 1
ATOM 3835 C CA . ASN A 1 482 ? -0.488 11.011 20.861 1.00 98.56 482 ASN A CA 1
ATOM 3836 C C . ASN A 1 482 ? -0.572 10.069 19.639 1.00 98.56 482 ASN A C 1
ATOM 3838 O O . ASN A 1 482 ? -0.170 8.916 19.722 1.00 98.56 482 ASN A O 1
ATOM 3842 N N . ILE A 1 483 ? -1.095 10.546 18.508 1.00 98.69 483 ILE A N 1
ATOM 3843 C CA . ILE A 1 483 ? -1.086 9.832 17.232 1.00 98.69 483 ILE A CA 1
ATOM 3844 C C . ILE A 1 483 ? 0.240 10.125 16.538 1.00 98.69 483 ILE A C 1
ATOM 3846 O O . ILE A 1 483 ? 0.670 11.278 16.456 1.00 98.69 483 ILE A O 1
ATOM 3850 N N . VAL A 1 484 ? 0.887 9.080 16.041 1.00 98.56 484 VAL A N 1
ATOM 3851 C CA . VAL A 1 484 ? 2.221 9.149 15.446 1.00 98.56 484 VAL A CA 1
ATOM 3852 C C . VAL A 1 484 ? 2.282 8.346 14.148 1.00 98.56 484 VAL A C 1
ATOM 3854 O O . VAL A 1 484 ? 1.626 7.309 14.047 1.00 98.56 484 VAL A O 1
ATOM 3857 N N . PRO A 1 485 ? 3.043 8.808 13.141 1.00 97.81 485 PRO A N 1
ATOM 3858 C CA . PRO A 1 485 ? 3.190 8.077 11.891 1.00 97.81 485 PRO A CA 1
ATOM 3859 C C . PRO A 1 485 ? 3.926 6.760 12.126 1.00 97.81 485 PRO A C 1
ATOM 3861 O O . PRO A 1 485 ? 4.957 6.726 12.797 1.00 97.81 485 PRO A O 1
ATOM 3864 N N . THR A 1 486 ? 3.421 5.706 11.503 1.00 96.31 486 THR A N 1
ATOM 3865 C CA . THR A 1 486 ? 4.204 4.509 11.200 1.00 96.31 486 THR A CA 1
ATOM 3866 C C . THR A 1 486 ? 4.811 4.667 9.812 1.00 96.31 486 THR A C 1
ATOM 3868 O O . THR A 1 486 ? 6.026 4.556 9.668 1.00 96.31 486 THR A O 1
ATOM 3871 N N . ASP A 1 487 ? 3.999 5.087 8.833 1.00 95.12 487 ASP A N 1
ATOM 3872 C CA . ASP A 1 487 ? 4.436 5.304 7.453 1.00 95.12 487 ASP A CA 1
ATOM 3873 C C . ASP A 1 487 ? 3.883 6.592 6.850 1.00 95.12 487 ASP A C 1
ATOM 3875 O O . ASP A 1 487 ? 2.746 6.994 7.110 1.00 95.12 487 ASP A O 1
ATOM 3879 N N . PHE A 1 488 ? 4.681 7.189 5.971 1.00 95.50 488 PHE A N 1
ATOM 3880 C CA . PHE A 1 488 ? 4.270 8.196 5.005 1.00 95.50 488 PHE A CA 1
ATOM 3881 C C . PHE A 1 488 ? 4.293 7.616 3.595 1.00 95.50 488 PHE A C 1
ATOM 3883 O O . PHE A 1 488 ? 5.210 6.876 3.233 1.00 95.50 488 PHE A O 1
ATOM 3890 N N . LEU A 1 489 ? 3.331 8.035 2.775 1.00 93.12 489 LEU A N 1
ATOM 3891 C CA . LEU A 1 489 ? 3.409 7.880 1.328 1.00 93.12 489 LEU A CA 1
ATOM 3892 C C . LEU A 1 489 ? 3.632 9.234 0.668 1.00 93.12 489 LEU A C 1
ATOM 3894 O O . LEU A 1 489 ? 2.975 10.216 1.027 1.00 93.12 489 LEU A O 1
ATOM 3898 N N . TYR A 1 490 ? 4.534 9.281 -0.309 1.00 91.94 490 TYR A N 1
ATOM 3899 C CA . TYR A 1 490 ? 4.898 10.502 -1.022 1.00 91.94 490 TYR A CA 1
ATOM 3900 C C . TYR A 1 490 ? 4.756 10.367 -2.536 1.00 91.94 490 TYR A C 1
ATOM 3902 O O . TYR A 1 490 ? 4.831 9.278 -3.094 1.00 91.94 490 TYR A O 1
ATOM 3910 N N . ILE A 1 491 ? 4.619 11.508 -3.208 1.00 89.12 491 ILE A N 1
ATOM 3911 C CA . ILE A 1 491 ? 4.791 11.632 -4.659 1.00 89.12 491 ILE A CA 1
ATOM 3912 C C . ILE A 1 491 ? 5.976 12.543 -4.966 1.00 89.12 491 ILE A C 1
ATOM 3914 O O . ILE A 1 491 ? 6.303 13.445 -4.188 1.00 89.12 491 ILE A O 1
ATOM 3918 N N . ASN A 1 492 ? 6.589 12.343 -6.128 1.00 87.12 492 ASN A N 1
ATOM 3919 C CA . ASN A 1 492 ? 7.557 13.276 -6.689 1.00 87.12 492 ASN A CA 1
ATOM 3920 C C . ASN A 1 492 ? 6.809 14.314 -7.537 1.00 87.12 492 ASN A C 1
ATOM 3922 O O . ASN A 1 492 ? 6.134 13.961 -8.504 1.00 87.12 492 ASN A O 1
ATOM 3926 N N . THR A 1 493 ? 6.884 15.595 -7.170 1.00 84.62 493 THR A N 1
ATOM 3927 C CA . THR A 1 493 ? 6.263 16.664 -7.963 1.00 84.62 493 THR A CA 1
ATOM 3928 C C . THR A 1 493 ? 7.033 16.889 -9.270 1.00 84.62 493 THR A C 1
ATOM 3930 O O . THR A 1 493 ? 8.217 16.547 -9.344 1.00 84.62 493 THR A O 1
ATOM 3933 N N . PRO A 1 494 ? 6.414 17.498 -10.302 1.00 78.81 494 PRO A N 1
ATOM 3934 C CA . PRO A 1 494 ? 7.108 17.840 -11.549 1.00 78.81 494 PRO A CA 1
ATOM 3935 C C . PRO A 1 494 ? 8.373 18.692 -11.343 1.00 78.81 494 PRO A C 1
ATOM 3937 O O . PRO A 1 494 ? 9.312 18.620 -12.129 1.00 78.81 494 PRO A O 1
ATOM 3940 N N . GLU A 1 495 ? 8.431 19.469 -10.260 1.00 84.06 495 GLU A N 1
ATOM 3941 C CA . GLU A 1 495 ? 9.584 20.285 -9.862 1.00 84.06 495 GLU A CA 1
ATOM 3942 C C . GLU A 1 495 ? 10.696 19.477 -9.161 1.00 84.06 495 GLU A C 1
ATOM 3944 O O . GLU A 1 495 ? 11.687 20.052 -8.708 1.00 84.06 495 GLU A O 1
ATOM 3949 N N . GLY A 1 496 ? 10.538 18.154 -9.045 1.00 80.81 496 GLY A N 1
ATOM 3950 C CA . GLY A 1 496 ? 11.493 17.245 -8.412 1.00 80.81 496 GLY A CA 1
ATOM 3951 C C . GLY A 1 496 ? 11.472 17.280 -6.883 1.00 80.81 496 GLY A C 1
ATOM 3952 O O . GLY A 1 496 ? 12.451 16.879 -6.254 1.00 80.81 496 GLY A O 1
ATOM 3953 N N . GLN A 1 497 ? 10.398 17.787 -6.268 1.00 86.69 497 GLN A N 1
ATOM 3954 C CA . GLN A 1 497 ? 10.251 17.809 -4.812 1.00 86.69 497 GLN A CA 1
ATOM 3955 C C . GLN A 1 497 ? 9.448 16.605 -4.329 1.00 86.69 497 GLN A C 1
ATOM 3957 O O . GLN A 1 497 ? 8.419 16.261 -4.901 1.00 86.69 497 GLN A O 1
ATOM 3962 N N . GLN A 1 498 ? 9.887 15.994 -3.233 1.00 88.31 498 GLN A N 1
ATOM 3963 C CA . GLN A 1 498 ? 9.096 14.983 -2.547 1.00 88.31 498 GLN A CA 1
ATOM 3964 C C . GLN A 1 498 ? 7.976 15.665 -1.753 1.00 88.31 498 GLN A C 1
ATOM 3966 O O . GLN A 1 498 ? 8.239 16.564 -0.949 1.00 88.31 498 GLN A O 1
ATOM 3971 N N . LYS A 1 499 ? 6.733 15.232 -1.968 1.00 92.19 499 LYS A N 1
ATOM 3972 C CA . LYS A 1 499 ? 5.556 15.720 -1.248 1.00 92.19 499 LYS A CA 1
ATOM 3973 C C . LYS A 1 499 ? 4.812 14.551 -0.618 1.00 92.19 499 LYS A C 1
ATOM 3975 O O . LYS A 1 499 ? 4.305 13.694 -1.336 1.00 92.19 499 LYS A O 1
ATOM 3980 N N . ASP A 1 500 ? 4.706 14.560 0.706 1.00 94.62 500 ASP A N 1
ATOM 3981 C CA . ASP A 1 500 ? 3.891 13.593 1.441 1.00 94.62 500 ASP A CA 1
ATOM 3982 C C . ASP A 1 500 ? 2.406 13.809 1.105 1.00 94.62 500 ASP A C 1
ATOM 3984 O O . ASP A 1 500 ? 1.907 14.941 1.105 1.00 94.62 500 ASP A O 1
ATOM 3988 N N . VAL A 1 501 ? 1.717 12.719 0.776 1.00 94.44 501 VAL A N 1
ATOM 3989 C CA . VAL A 1 501 ? 0.311 12.716 0.353 1.00 94.44 501 VAL A CA 1
ATOM 3990 C C . VAL A 1 501 ? -0.566 11.806 1.197 1.00 94.44 501 VAL A C 1
ATOM 3992 O O . VAL A 1 501 ? -1.773 12.032 1.210 1.00 94.44 501 VAL A O 1
ATOM 3995 N N . ALA A 1 502 ? 0.002 10.828 1.907 1.00 96.19 502 ALA A N 1
ATOM 3996 C CA . ALA A 1 502 ? -0.737 9.996 2.848 1.00 96.19 502 ALA A CA 1
ATOM 3997 C C . ALA A 1 502 ? 0.098 9.633 4.085 1.00 96.19 502 ALA A C 1
ATOM 3999 O O . ALA A 1 502 ? 1.329 9.692 4.062 1.00 96.19 502 ALA A O 1
ATOM 4000 N N . ILE A 1 503 ? -0.585 9.264 5.166 1.00 97.56 503 ILE A N 1
ATOM 4001 C CA . ILE A 1 503 ? -0.003 8.812 6.435 1.00 97.56 503 ILE A CA 1
ATOM 4002 C C . ILE A 1 503 ? -0.801 7.622 6.964 1.00 97.56 503 ILE A C 1
ATOM 4004 O O . ILE A 1 503 ? -2.031 7.652 6.953 1.00 97.56 503 ILE A O 1
ATOM 4008 N N . PHE A 1 504 ? -0.098 6.623 7.485 1.00 97.69 504 PHE A N 1
ATOM 4009 C CA . PHE A 1 504 ? -0.642 5.560 8.328 1.00 97.69 504 PHE A CA 1
ATOM 4010 C C . PHE A 1 504 ? -0.100 5.773 9.737 1.00 97.69 504 PHE A C 1
ATOM 4012 O O . PHE A 1 504 ? 1.114 5.891 9.913 1.00 97.69 504 PHE A O 1
ATOM 4019 N N . ALA A 1 505 ? -0.978 5.878 10.736 1.00 98.44 505 ALA A N 1
ATOM 4020 C CA . ALA A 1 505 ? -0.588 6.326 12.068 1.00 98.44 505 ALA A CA 1
ATOM 4021 C C . ALA A 1 505 ? -1.188 5.482 13.198 1.00 98.44 505 ALA A C 1
ATOM 4023 O O . ALA A 1 505 ? -2.375 5.137 13.186 1.00 98.44 505 ALA A O 1
ATOM 4024 N N . HIS A 1 506 ? -0.370 5.194 14.209 1.00 98.50 506 HIS A N 1
ATOM 4025 C CA . HIS A 1 506 ? -0.747 4.472 15.424 1.00 98.50 506 HIS A CA 1
ATOM 4026 C C . HIS A 1 506 ? -0.848 5.412 16.634 1.00 98.50 506 HIS A C 1
ATOM 4028 O O . HIS A 1 506 ? -0.542 6.603 16.548 1.00 98.50 506 HIS A O 1
ATOM 4034 N N . ILE A 1 507 ? -1.311 4.877 17.766 1.00 98.62 507 ILE A N 1
ATOM 4035 C CA . ILE A 1 507 ? -1.383 5.602 19.039 1.00 98.62 507 ILE A CA 1
ATOM 4036 C C . ILE A 1 507 ? -0.126 5.277 19.853 1.00 98.62 507 ILE A C 1
ATOM 4038 O O . ILE A 1 507 ? 0.078 4.131 20.245 1.00 98.62 507 ILE A O 1
ATOM 4042 N N . ASP A 1 508 ? 0.693 6.283 20.151 1.00 98.19 508 ASP A N 1
ATOM 4043 C CA . ASP A 1 508 ? 1.877 6.145 21.004 1.00 98.19 508 ASP A CA 1
ATOM 4044 C C . ASP A 1 508 ? 1.461 6.004 22.478 1.00 98.19 508 ASP A C 1
ATOM 4046 O O . ASP A 1 508 ? 1.167 6.991 23.163 1.00 98.19 508 ASP A O 1
ATOM 4050 N N . ILE A 1 509 ? 1.448 4.762 22.967 1.00 97.25 509 ILE A N 1
ATOM 4051 C CA . ILE A 1 509 ? 1.267 4.405 24.384 1.00 97.25 509 ILE A CA 1
ATOM 4052 C C . ILE A 1 509 ? 2.599 4.000 25.049 1.00 97.25 509 ILE A C 1
ATOM 4054 O O . ILE A 1 509 ? 2.621 3.246 26.028 1.00 97.25 509 ILE A O 1
ATOM 4058 N N . GLY A 1 510 ? 3.719 4.500 24.515 1.00 96.38 510 GLY A N 1
ATOM 4059 C CA . GLY A 1 510 ? 5.074 4.240 24.989 1.00 96.38 510 GLY A CA 1
ATOM 4060 C C . GLY A 1 510 ? 5.600 2.864 24.554 1.00 96.38 510 GLY A C 1
ATOM 4061 O O . GLY A 1 510 ? 5.501 2.514 23.377 1.00 96.38 510 GLY A O 1
ATOM 4062 N N . PRO A 1 511 ? 6.151 2.048 25.473 1.00 97.00 511 PRO A N 1
ATOM 4063 C CA . PRO A 1 511 ? 6.814 0.793 25.110 1.00 97.00 511 PRO A CA 1
ATOM 4064 C C . PRO A 1 511 ? 5.840 -0.342 24.757 1.00 97.00 511 PRO A C 1
ATOM 4066 O O . PRO A 1 511 ? 6.265 -1.385 24.256 1.00 97.00 511 PRO A O 1
ATOM 4069 N N . SER A 1 512 ? 4.544 -0.173 25.046 1.00 97.62 512 SER A N 1
ATOM 4070 C CA . SER A 1 512 ? 3.518 -1.172 24.731 1.00 97.62 512 SER A CA 1
ATOM 4071 C C . SER A 1 512 ? 3.158 -1.144 23.249 1.00 97.62 512 SER A C 1
ATOM 4073 O O . SER A 1 512 ? 3.180 -0.098 22.610 1.00 97.62 512 SER A O 1
ATOM 4075 N N . TYR A 1 513 ? 2.795 -2.308 22.722 1.00 97.12 513 TYR A N 1
ATOM 4076 C CA . TYR A 1 513 ? 2.470 -2.481 21.313 1.00 97.12 513 TYR A CA 1
ATOM 4077 C C . TYR A 1 513 ? 1.014 -2.115 20.995 1.00 97.12 513 TYR A C 1
ATOM 4079 O O . TYR A 1 513 ? 0.103 -2.435 21.760 1.00 97.12 513 TYR A O 1
ATOM 4087 N N . THR A 1 514 ? 0.808 -1.498 19.834 1.00 97.31 514 THR A N 1
ATOM 4088 C CA . THR A 1 514 ? -0.499 -1.178 19.238 1.00 97.31 514 THR A CA 1
ATOM 4089 C C . THR A 1 514 ? -0.551 -1.644 17.790 1.00 97.31 514 THR A C 1
ATOM 4091 O O . THR A 1 514 ? 0.491 -1.941 17.209 1.00 97.31 514 THR A O 1
ATOM 4094 N N . ASP A 1 515 ? -1.749 -1.723 17.210 1.00 97.50 515 ASP A N 1
ATOM 4095 C CA . ASP A 1 515 ? -1.907 -1.984 15.777 1.00 97.50 515 ASP A CA 1
ATOM 4096 C C . ASP A 1 515 ? -1.074 -0.981 14.963 1.00 97.50 515 ASP A C 1
ATOM 4098 O O . ASP A 1 515 ? -1.050 0.211 15.282 1.00 97.50 515 ASP A O 1
ATOM 4102 N N . HIS A 1 516 ? -0.444 -1.463 13.886 1.00 97.25 516 HIS A N 1
ATOM 4103 C CA . HIS A 1 516 ? 0.365 -0.678 12.947 1.00 97.25 516 HIS A CA 1
ATOM 4104 C C . HIS A 1 516 ? -0.224 0.695 12.614 1.00 97.25 516 HIS A C 1
ATOM 4106 O O . HIS A 1 516 ? 0.501 1.679 12.468 1.00 97.25 516 HIS A O 1
ATOM 4112 N N . HIS A 1 517 ? -1.545 0.762 12.473 1.00 98.12 517 HIS A N 1
ATOM 4113 C CA . HIS A 1 517 ? -2.260 2.015 12.379 1.00 98.12 517 HIS A CA 1
ATOM 4114 C C . HIS A 1 517 ? -3.667 1.893 12.970 1.00 98.12 517 HIS A C 1
ATOM 4116 O O . HIS A 1 517 ? -4.290 0.835 12.946 1.00 98.12 517 HIS A O 1
ATOM 4122 N N . THR A 1 518 ? -4.160 3.013 13.489 1.00 97.69 518 THR A N 1
ATOM 4123 C CA . THR A 1 518 ? -5.540 3.214 13.969 1.00 97.69 518 THR A CA 1
ATOM 4124 C C . THR A 1 518 ? -6.256 4.302 13.170 1.00 97.69 518 THR A C 1
ATOM 4126 O O . THR A 1 518 ? -7.485 4.385 13.177 1.00 97.69 518 THR A O 1
ATOM 4129 N N . ILE A 1 519 ? -5.491 5.130 12.455 1.00 98.12 519 ILE A N 1
ATOM 4130 C CA . ILE A 1 519 ? -6.000 6.109 11.509 1.00 98.12 519 ILE A CA 1
ATOM 4131 C C . ILE A 1 519 ? -5.080 6.181 10.291 1.00 98.12 519 ILE A C 1
ATOM 4133 O O . ILE A 1 519 ? -3.857 6.087 10.429 1.00 98.12 519 ILE A O 1
ATOM 4137 N N . PHE A 1 520 ? -5.658 6.376 9.110 1.00 96.38 520 PHE A N 1
ATOM 4138 C CA . PHE A 1 520 ? -4.909 6.801 7.932 1.00 96.38 520 PHE A CA 1
ATOM 4139 C C . PHE A 1 520 ? -5.547 8.055 7.321 1.00 96.38 520 PHE A C 1
ATOM 4141 O O . PHE A 1 520 ? -6.763 8.249 7.395 1.00 96.38 520 PHE A O 1
ATOM 4148 N N . LEU A 1 521 ? -4.724 8.916 6.725 1.00 98.19 521 LEU A N 1
ATOM 4149 C CA . LEU A 1 521 ? -5.177 10.095 5.983 1.00 98.19 521 LEU A CA 1
ATOM 4150 C C . LEU A 1 521 ? -4.546 10.069 4.598 1.00 98.19 521 LEU A C 1
ATOM 4152 O O . LEU A 1 521 ? -3.361 9.763 4.487 1.00 98.19 521 LEU A O 1
ATOM 4156 N N . SER A 1 522 ? -5.301 10.431 3.567 1.00 96.69 522 SER A N 1
ATOM 4157 C CA . SER A 1 522 ? -4.800 10.541 2.196 1.00 96.69 522 SER A CA 1
ATOM 4158 C C . SER A 1 522 ? -5.307 11.813 1.524 1.00 96.69 522 SER A C 1
ATOM 4160 O O . SER A 1 522 ? -6.457 12.207 1.705 1.00 96.69 522 SER A O 1
ATOM 4162 N N . THR A 1 523 ? -4.453 12.470 0.744 1.00 95.94 523 THR A N 1
ATOM 4163 C CA . THR A 1 523 ? -4.823 13.652 -0.041 1.00 95.94 523 THR A CA 1
ATOM 4164 C C . THR A 1 523 ? -5.806 13.262 -1.140 1.00 95.94 523 THR A C 1
ATOM 4166 O O . THR A 1 523 ? -5.538 12.340 -1.906 1.00 95.94 523 THR A O 1
ATOM 4169 N N . ASN A 1 524 ? -6.906 13.999 -1.279 1.00 94.75 524 ASN A N 1
ATOM 4170 C CA . ASN A 1 524 ? -7.912 13.765 -2.310 1.00 94.75 524 ASN A CA 1
ATOM 4171 C C . ASN A 1 524 ? -8.549 15.088 -2.789 1.00 94.75 524 ASN A C 1
ATOM 4173 O O . ASN A 1 524 ? -8.606 16.056 -2.024 1.00 94.75 524 ASN A O 1
ATOM 4177 N N . PRO A 1 525 ? -9.054 15.167 -4.038 1.00 93.81 525 PRO A N 1
ATOM 4178 C CA . PRO A 1 525 ? -9.871 16.291 -4.496 1.00 93.81 525 PRO A CA 1
ATOM 4179 C C . PRO A 1 525 ? -11.083 16.632 -3.618 1.00 93.81 525 PRO A C 1
ATOM 4181 O O . PRO A 1 525 ? -11.537 17.778 -3.652 1.00 93.81 525 PRO A O 1
ATOM 4184 N N . THR A 1 526 ? -11.618 15.683 -2.849 1.00 94.62 526 THR A N 1
ATOM 4185 C CA . THR A 1 526 ? -12.755 15.885 -1.943 1.00 94.62 526 THR A CA 1
ATOM 4186 C C . THR A 1 526 ? -12.473 15.351 -0.543 1.00 94.62 526 THR A C 1
ATOM 4188 O O . THR A 1 526 ? -11.725 14.393 -0.367 1.00 94.62 526 THR A O 1
ATOM 4191 N N . SER A 1 527 ? -13.111 15.965 0.452 1.00 96.94 527 SER A N 1
ATOM 4192 C CA . SER A 1 527 ? -13.057 15.505 1.837 1.00 96.94 527 SER A CA 1
ATOM 4193 C C . SER A 1 527 ? -14.170 14.493 2.097 1.00 96.94 527 SER A C 1
ATOM 4195 O O . SER A 1 527 ? -15.351 14.849 2.058 1.00 96.94 527 SER A O 1
ATOM 4197 N N . HIS A 1 528 ? -13.821 13.243 2.392 1.00 96.38 528 HIS A N 1
ATOM 4198 C CA . HIS A 1 528 ? -14.786 12.221 2.793 1.00 96.38 528 HIS A CA 1
ATOM 4199 C C . HIS A 1 528 ? -14.157 11.138 3.685 1.00 96.38 528 HIS A C 1
ATOM 4201 O O . HIS A 1 528 ? -12.943 10.951 3.721 1.00 96.38 528 HIS A O 1
ATOM 4207 N N . VAL A 1 529 ? -14.997 10.401 4.419 1.00 97.50 529 VAL A N 1
ATOM 4208 C CA . VAL A 1 529 ? -14.548 9.175 5.094 1.00 97.50 529 VAL A CA 1
ATOM 4209 C C . VAL A 1 529 ? -14.310 8.097 4.050 1.00 97.50 529 VAL A C 1
ATOM 4211 O O . VAL A 1 529 ? -15.200 7.819 3.249 1.00 97.50 529 VAL A O 1
ATOM 4214 N N . HIS A 1 530 ? -13.126 7.498 4.072 1.00 97.62 530 HIS A N 1
ATOM 4215 C CA . HIS A 1 530 ? -12.754 6.469 3.118 1.00 97.62 530 HIS A CA 1
ATOM 4216 C C . HIS A 1 530 ? -13.331 5.117 3.546 1.00 97.62 530 HIS A C 1
ATOM 4218 O O . HIS A 1 530 ? -14.277 4.635 2.932 1.00 97.62 530 HIS A O 1
ATOM 4224 N N . HIS A 1 531 ? -12.848 4.543 4.656 1.00 98.31 531 HIS A N 1
ATOM 4225 C CA . HIS A 1 531 ? -13.387 3.296 5.212 1.00 98.31 531 HIS A CA 1
ATOM 4226 C C . HIS A 1 531 ? -13.259 3.218 6.738 1.00 98.31 531 HIS A C 1
ATOM 4228 O O . HIS A 1 531 ? -12.577 4.022 7.373 1.00 98.31 531 HIS A O 1
ATOM 4234 N N . CYS A 1 532 ? -13.887 2.196 7.321 1.00 98.38 532 CYS A N 1
ATOM 4235 C CA . CYS A 1 532 ? -13.613 1.715 8.677 1.00 98.38 532 CYS A CA 1
ATOM 4236 C C . CYS A 1 532 ? -13.375 0.201 8.665 1.00 98.38 532 CYS A C 1
ATOM 4238 O O . CYS A 1 532 ? -14.015 -0.508 7.889 1.00 98.38 532 CYS A O 1
ATOM 4240 N N . SER A 1 533 ? -12.468 -0.278 9.514 1.00 98.44 533 SER A N 1
ATOM 4241 C CA . SER A 1 533 ? -11.877 -1.610 9.387 1.00 98.44 533 SER A CA 1
ATOM 4242 C C . SER A 1 533 ? -11.949 -2.417 10.675 1.00 98.44 533 SER A C 1
ATOM 4244 O O . SER A 1 533 ? -11.630 -1.921 11.760 1.00 98.44 533 SER A O 1
ATOM 4246 N N . PHE A 1 534 ? -12.400 -3.663 10.567 1.00 98.75 534 PHE A N 1
ATOM 4247 C CA . PHE A 1 534 ? -12.755 -4.525 11.688 1.00 98.75 534 PHE A CA 1
ATOM 4248 C C . PHE A 1 534 ? -11.968 -5.827 11.669 1.00 98.75 534 PHE A C 1
ATOM 4250 O O . PHE A 1 534 ? -11.953 -6.546 10.672 1.00 98.75 534 PHE A O 1
ATOM 4257 N N . GLU A 1 535 ? -11.365 -6.152 12.808 1.00 98.69 535 GLU A N 1
ATOM 4258 C CA . GLU A 1 535 ? -10.503 -7.320 12.923 1.00 98.69 535 GLU A CA 1
ATOM 4259 C C . GLU A 1 535 ? -11.335 -8.602 12.977 1.00 98.69 535 GLU A C 1
ATOM 4261 O O . GLU A 1 535 ? -12.319 -8.676 13.723 1.00 98.69 535 GLU A O 1
ATOM 4266 N N . VAL A 1 536 ? -10.919 -9.622 12.234 1.00 98.50 536 VAL A N 1
ATOM 4267 C CA . VAL A 1 536 ? -11.452 -10.987 12.282 1.00 98.50 536 VAL A CA 1
ATOM 4268 C C . VAL A 1 536 ? -10.339 -11.977 12.629 1.00 98.50 536 VAL A C 1
ATOM 4270 O O . VAL A 1 536 ? -9.162 -11.634 12.652 1.00 98.50 536 VAL A O 1
ATOM 4273 N N . HIS A 1 537 ? -10.718 -13.210 12.966 1.00 97.25 537 HIS A N 1
ATOM 4274 C CA . HIS A 1 537 ? -9.831 -14.154 13.657 1.00 97.25 537 HIS A CA 1
ATOM 4275 C C . HIS A 1 537 ? -8.582 -14.579 12.872 1.00 97.25 537 HIS A C 1
ATOM 4277 O O . HIS A 1 537 ? -7.489 -14.584 13.428 1.00 97.25 537 HIS A O 1
ATOM 4283 N N . ASP A 1 538 ? -8.739 -14.986 11.613 1.00 96.25 538 ASP A N 1
ATOM 4284 C CA . ASP A 1 538 ? -7.645 -15.493 10.782 1.00 96.25 538 ASP A CA 1
ATOM 4285 C C . ASP A 1 538 ? -7.989 -15.452 9.283 1.00 96.25 538 ASP A C 1
ATOM 4287 O O . ASP A 1 538 ? -9.096 -15.088 8.874 1.00 96.25 538 ASP A O 1
ATOM 4291 N N . PHE A 1 539 ? -7.021 -15.857 8.457 1.00 95.19 539 PHE A N 1
ATOM 4292 C CA . PHE A 1 539 ? -7.142 -15.913 7.001 1.00 95.19 539 PHE A CA 1
ATOM 4293 C C . PHE A 1 539 ? -8.298 -16.798 6.512 1.00 95.19 539 PHE A C 1
ATOM 4295 O O . PHE A 1 539 ? -9.025 -16.410 5.595 1.00 95.19 539 PHE A O 1
ATOM 4302 N N . ASP A 1 540 ? -8.491 -17.979 7.107 1.00 95.44 540 ASP A N 1
ATOM 4303 C CA . ASP A 1 540 ? -9.583 -18.879 6.720 1.00 95.44 540 ASP A CA 1
ATOM 4304 C C . ASP A 1 540 ? -10.943 -18.240 7.043 1.00 95.44 540 ASP A C 1
ATOM 4306 O O . ASP A 1 540 ? -11.854 -18.252 6.215 1.00 95.44 540 ASP A O 1
ATOM 4310 N N . THR A 1 541 ? -11.073 -17.623 8.221 1.00 95.69 541 THR A N 1
ATOM 4311 C CA . THR A 1 541 ? -12.283 -16.913 8.653 1.00 95.69 541 THR A CA 1
ATOM 4312 C C . THR A 1 541 ? -12.610 -15.747 7.725 1.00 95.69 541 THR A C 1
ATOM 4314 O O . THR A 1 541 ? -13.770 -15.602 7.337 1.00 95.69 541 THR A O 1
ATOM 4317 N N . GLN A 1 542 ? -11.614 -14.947 7.333 1.00 96.94 542 GLN A N 1
ATOM 4318 C CA . GLN A 1 542 ? -11.813 -13.823 6.416 1.00 96.94 542 GLN A CA 1
ATOM 4319 C C . GLN A 1 542 ? -12.281 -14.293 5.033 1.00 96.94 542 GLN A C 1
ATOM 4321 O O . GLN A 1 542 ? -13.287 -13.796 4.538 1.00 96.94 542 GLN A O 1
ATOM 4326 N N . ASN A 1 543 ? -11.635 -15.304 4.439 1.00 96.31 543 ASN A N 1
ATOM 4327 C CA . ASN A 1 543 ? -12.057 -15.830 3.133 1.00 96.31 543 ASN A CA 1
ATOM 4328 C C . ASN A 1 543 ? -13.460 -16.451 3.169 1.00 96.31 543 ASN A C 1
ATOM 4330 O O . ASN A 1 543 ? -14.254 -16.257 2.251 1.00 96.31 543 ASN A O 1
ATOM 4334 N N . LEU A 1 544 ? -13.803 -17.176 4.237 1.00 96.75 544 LEU A N 1
ATOM 4335 C CA . LEU A 1 544 ? -15.156 -17.714 4.398 1.00 96.75 544 LEU A CA 1
ATOM 4336 C C . LEU A 1 544 ? -16.192 -16.597 4.590 1.00 96.75 544 LEU A C 1
ATOM 4338 O O . LEU A 1 544 ? -17.318 -16.720 4.104 1.00 96.75 544 LEU A O 1
ATOM 4342 N N . GLY A 1 545 ? -15.815 -15.505 5.261 1.00 97.75 545 GLY A N 1
ATOM 4343 C CA . GLY A 1 545 ? -16.609 -14.280 5.352 1.00 97.75 545 GLY A CA 1
ATOM 4344 C C . GLY A 1 545 ? -16.835 -13.624 3.992 1.00 97.75 545 GLY A C 1
ATOM 4345 O O . GLY A 1 545 ? -17.974 -13.282 3.669 1.00 97.75 545 GLY A O 1
ATOM 4346 N N . HIS A 1 546 ? -15.785 -13.531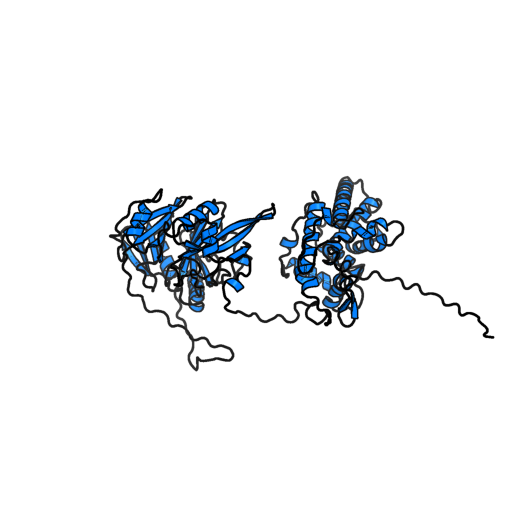 3.174 1.00 98.00 546 HIS A N 1
ATOM 4347 C CA . HIS A 1 546 ? -15.860 -13.030 1.804 1.00 98.00 546 HIS A CA 1
ATOM 4348 C C . HIS A 1 546 ? -16.865 -13.842 0.973 1.00 98.00 546 HIS A C 1
ATOM 4350 O O . HIS A 1 546 ? -17.796 -13.290 0.382 1.00 98.00 546 HIS A O 1
ATOM 4356 N N . GLU A 1 547 ? -16.737 -15.175 0.975 1.00 97.69 547 GLU A N 1
ATOM 4357 C CA . GLU A 1 547 ? -17.670 -16.064 0.273 1.00 97.69 547 GLU A CA 1
ATOM 4358 C C . GLU A 1 547 ? -19.107 -15.917 0.791 1.00 97.69 547 GLU A C 1
ATOM 4360 O O . GLU A 1 547 ? -20.055 -15.900 0.001 1.00 97.69 547 GLU A O 1
ATOM 4365 N N . TRP A 1 548 ? -19.284 -15.791 2.109 1.00 98.19 548 TRP A N 1
ATOM 4366 C CA . TRP A 1 548 ? -20.589 -15.585 2.733 1.00 98.19 548 TRP A CA 1
ATOM 4367 C C . TRP A 1 548 ? -21.256 -14.293 2.249 1.00 98.19 548 TRP A C 1
ATOM 4369 O O . TRP A 1 548 ? -22.420 -14.316 1.839 1.00 98.19 548 TRP A O 1
ATOM 4379 N N . LEU A 1 549 ? -20.527 -13.174 2.253 1.00 98.50 549 LEU A N 1
ATOM 4380 C CA . LEU A 1 549 ? -21.036 -11.884 1.790 1.00 98.50 549 LEU A CA 1
ATOM 4381 C C . LEU A 1 549 ? -21.330 -11.894 0.282 1.00 98.50 549 LEU A C 1
ATOM 4383 O O . LEU A 1 549 ? -22.384 -11.409 -0.142 1.00 98.50 549 LEU A O 1
ATOM 4387 N N . ALA A 1 550 ? -20.467 -12.525 -0.519 1.00 97.62 550 ALA A N 1
ATOM 4388 C CA . ALA A 1 550 ? -20.677 -12.692 -1.955 1.00 97.62 550 ALA A CA 1
ATOM 4389 C C . ALA A 1 550 ? -21.949 -13.503 -2.261 1.00 97.62 550 ALA A C 1
ATOM 4391 O O . ALA A 1 550 ? -22.767 -13.094 -3.086 1.00 97.62 550 ALA A O 1
ATOM 4392 N N . GLN A 1 551 ? -22.174 -14.621 -1.560 1.00 97.62 551 GLN A N 1
ATOM 4393 C CA . GLN A 1 551 ? -23.374 -15.457 -1.720 1.00 97.62 551 GLN A CA 1
ATOM 4394 C C . GLN A 1 551 ? -24.669 -14.725 -1.346 1.00 97.62 551 GLN A C 1
ATOM 4396 O O . GLN A 1 551 ? -25.739 -15.043 -1.870 1.00 97.62 551 GLN A O 1
ATOM 4401 N N . LYS A 1 552 ? -24.583 -13.741 -0.448 1.00 97.12 552 LYS A N 1
ATOM 4402 C CA . LYS A 1 552 ? -25.698 -12.864 -0.068 1.00 97.12 552 LYS A CA 1
ATOM 4403 C C . LYS A 1 552 ? -25.961 -11.749 -1.082 1.00 97.12 552 LYS A C 1
ATOM 4405 O O . LYS A 1 552 ? -26.990 -11.085 -0.981 1.00 97.12 552 LYS A O 1
ATOM 4410 N N . GLY A 1 553 ? -25.074 -11.567 -2.060 1.00 97.56 553 GLY A N 1
ATOM 4411 C CA . GLY A 1 553 ? -25.194 -10.547 -3.098 1.00 97.56 553 GLY A CA 1
ATOM 4412 C C . GLY A 1 553 ? -24.737 -9.156 -2.662 1.00 97.56 553 GLY A C 1
ATOM 4413 O O . GLY A 1 553 ? -25.118 -8.176 -3.302 1.00 97.56 553 GLY A O 1
ATOM 4414 N N . TYR A 1 554 ? -23.943 -9.043 -1.591 1.00 98.38 554 TYR A N 1
ATOM 4415 C CA . TYR A 1 554 ? -23.299 -7.773 -1.253 1.00 98.38 554 TYR A CA 1
ATOM 4416 C C . TYR A 1 554 ? -22.229 -7.420 -2.294 1.00 98.38 554 TYR A C 1
ATOM 4418 O O . TYR A 1 554 ? -21.755 -8.274 -3.047 1.00 98.38 554 TYR A O 1
ATOM 4426 N N . LYS A 1 555 ? -21.871 -6.137 -2.377 1.00 97.50 555 LYS A N 1
ATOM 4427 C CA . LYS A 1 555 ? -20.938 -5.639 -3.389 1.00 97.50 555 LYS A CA 1
ATOM 4428 C C . LYS A 1 555 ? -19.539 -5.508 -2.792 1.00 97.50 555 LYS A C 1
ATOM 4430 O O . LYS A 1 555 ? -19.308 -4.616 -1.976 1.00 97.50 555 LYS A O 1
ATOM 4435 N N . SER A 1 556 ? -18.626 -6.370 -3.233 1.00 97.31 556 SER A N 1
ATOM 4436 C CA . SER A 1 556 ? -17.203 -6.243 -2.913 1.00 97.31 556 SER A CA 1
ATOM 4437 C C . SER A 1 556 ? -16.632 -4.967 -3.540 1.00 97.31 556 SER A C 1
ATOM 4439 O O . SER A 1 556 ? -17.058 -4.532 -4.618 1.00 97.31 556 SER A O 1
ATOM 4441 N N . VAL A 1 557 ? -15.708 -4.348 -2.817 1.00 97.44 557 VAL A N 1
ATOM 4442 C CA . VAL A 1 557 ? -14.955 -3.166 -3.229 1.00 97.44 557 VAL A CA 1
ATOM 4443 C C . VAL A 1 557 ? -13.604 -3.598 -3.782 1.00 97.44 557 VAL A C 1
ATOM 4445 O O . VAL A 1 557 ? -13.308 -3.327 -4.942 1.00 97.44 557 VAL A O 1
ATOM 4448 N N . TRP A 1 558 ? -12.814 -4.279 -2.952 1.00 96.94 558 TRP A N 1
ATOM 4449 C CA . TRP A 1 558 ? -11.460 -4.729 -3.248 1.00 96.94 558 TRP A CA 1
ATOM 4450 C C . TRP A 1 558 ? -11.072 -5.847 -2.272 1.00 96.94 558 TRP A C 1
ATOM 4452 O O . TRP A 1 558 ? -11.429 -5.793 -1.099 1.00 96.94 558 TRP A O 1
ATOM 4462 N N . GLY A 1 559 ? -10.351 -6.858 -2.751 1.00 94.94 559 GLY A N 1
ATOM 4463 C CA . GLY A 1 559 ? -9.936 -8.016 -1.958 1.00 94.94 559 GLY A CA 1
ATOM 4464 C C . GLY A 1 559 ? -10.542 -9.342 -2.436 1.00 94.94 559 GLY A C 1
ATOM 4465 O O . GLY A 1 559 ? -11.285 -9.391 -3.415 1.00 94.94 559 GLY A O 1
ATOM 4466 N N . VAL A 1 560 ? -10.204 -10.463 -1.800 1.00 97.62 560 VAL A N 1
ATOM 4467 C CA . VAL A 1 560 ? -9.275 -10.584 -0.657 1.00 97.62 560 VAL A CA 1
ATOM 4468 C C . VAL A 1 560 ? -7.820 -10.353 -1.088 1.00 97.62 560 VAL A C 1
ATOM 4470 O O . VAL A 1 560 ? -7.405 -10.808 -2.156 1.00 97.62 560 VAL A O 1
ATOM 4473 N N . GLY A 1 561 ? -7.037 -9.660 -0.262 1.00 96.44 561 GLY A N 1
ATOM 4474 C CA . GLY A 1 561 ? -5.612 -9.423 -0.506 1.00 96.44 561 GLY A CA 1
ATOM 4475 C C . GLY A 1 561 ? -4.795 -9.269 0.775 1.00 96.44 561 GLY A C 1
ATOM 4476 O O . GLY A 1 561 ? -5.302 -9.488 1.876 1.00 96.44 561 GLY A O 1
ATOM 4477 N N . ARG A 1 562 ? -3.520 -8.899 0.624 1.00 95.88 562 ARG A N 1
ATOM 4478 C CA . ARG A 1 562 ? -2.620 -8.527 1.724 1.00 95.88 562 ARG A CA 1
ATOM 4479 C C . ARG A 1 562 ? -1.948 -7.195 1.451 1.00 95.88 562 ARG A C 1
ATOM 4481 O O . ARG A 1 562 ? -1.326 -7.038 0.401 1.00 95.88 562 ARG A O 1
ATOM 4488 N N . HIS A 1 563 ? -2.018 -6.287 2.412 1.00 94.56 563 HIS A N 1
ATOM 4489 C CA . HIS A 1 563 ? -1.355 -4.997 2.359 1.00 94.56 563 HIS A CA 1
ATOM 4490 C C . HIS A 1 563 ? 0.158 -5.103 2.499 1.00 94.56 563 HIS A C 1
ATOM 4492 O O . HIS A 1 563 ? 0.670 -5.994 3.175 1.00 94.56 563 HIS A O 1
ATOM 4498 N N . ILE A 1 564 ? 0.871 -4.169 1.866 1.00 90.12 564 ILE A N 1
ATOM 4499 C CA . ILE A 1 564 ? 2.295 -3.936 2.153 1.00 90.12 564 ILE A CA 1
ATOM 4500 C C . ILE A 1 564 ? 2.439 -3.264 3.522 1.00 90.12 564 ILE A C 1
ATOM 4502 O O . ILE A 1 564 ? 3.247 -3.691 4.340 1.00 90.12 564 ILE A O 1
ATOM 4506 N N . LEU A 1 565 ? 1.633 -2.233 3.778 1.00 90.50 565 LEU A N 1
ATOM 4507 C CA . LEU A 1 565 ? 1.683 -1.443 5.006 1.00 90.50 565 LEU A CA 1
ATOM 4508 C C . LEU A 1 565 ? 0.937 -2.175 6.128 1.00 90.50 565 LEU A C 1
ATOM 4510 O O . LEU A 1 565 ? -0.239 -2.511 5.991 1.00 90.50 565 LEU A O 1
ATOM 4514 N N . GLY A 1 566 ? 1.636 -2.463 7.226 1.00 91.81 566 GLY A N 1
ATOM 4515 C CA . GLY A 1 566 ? 1.113 -3.219 8.368 1.00 91.81 566 GLY A CA 1
ATOM 4516 C C . GLY A 1 566 ? 0.776 -4.685 8.102 1.00 91.81 566 GLY A C 1
ATOM 4517 O O . GLY A 1 566 ? 0.163 -5.313 8.964 1.00 91.81 566 GLY A O 1
ATOM 4518 N N . SER A 1 567 ? 1.130 -5.214 6.926 1.00 94.50 567 SER A N 1
ATOM 4519 C CA . SER A 1 567 ? 0.959 -6.615 6.511 1.00 94.50 567 SER A CA 1
ATOM 4520 C C . SER A 1 567 ? -0.464 -7.184 6.600 1.00 94.50 567 SER A C 1
ATOM 4522 O O . SER A 1 567 ? -0.638 -8.391 6.420 1.00 94.50 567 SER A O 1
ATOM 4524 N N . GLN A 1 568 ? -1.482 -6.352 6.835 1.00 95.94 568 GLN A N 1
ATOM 4525 C CA . GLN A 1 568 ? -2.852 -6.792 7.094 1.00 95.94 568 GLN A CA 1
ATOM 4526 C C . GLN A 1 568 ? -3.446 -7.511 5.883 1.00 95.94 568 GLN A C 1
ATOM 4528 O O . GLN A 1 568 ? -3.324 -7.066 4.741 1.00 95.94 568 GLN A O 1
ATOM 4533 N N . LEU A 1 569 ? -4.131 -8.623 6.127 1.00 97.81 569 LEU A N 1
ATOM 4534 C CA . LEU A 1 569 ? -5.101 -9.151 5.175 1.00 97.81 569 LEU A CA 1
ATOM 4535 C C . LEU A 1 569 ? -6.262 -8.168 5.074 1.00 97.81 569 LEU A C 1
ATOM 4537 O O . LEU A 1 569 ? -6.692 -7.671 6.105 1.00 97.81 569 LEU A O 1
ATOM 4541 N N . PHE A 1 570 ? -6.801 -7.954 3.877 1.00 97.88 570 PHE A N 1
ATOM 4542 C CA . PHE A 1 570 ? -7.912 -7.025 3.657 1.00 97.88 570 PHE A CA 1
ATOM 4543 C C . PHE A 1 570 ? -9.037 -7.646 2.830 1.00 97.88 570 PHE A C 1
ATOM 4545 O O . PHE A 1 570 ? -8.803 -8.489 1.955 1.00 97.88 570 PHE A O 1
ATOM 4552 N N . ASP A 1 571 ? -10.267 -7.225 3.111 1.00 98.50 571 ASP A N 1
ATOM 4553 C CA . ASP A 1 571 ? -11.467 -7.533 2.334 1.00 98.50 571 ASP A CA 1
ATOM 4554 C C . ASP A 1 571 ? -12.501 -6.405 2.488 1.00 98.50 571 ASP A C 1
ATOM 4556 O O . ASP A 1 571 ? -13.150 -6.261 3.529 1.00 98.50 571 ASP A O 1
ATOM 4560 N N . TYR A 1 572 ? -12.633 -5.576 1.452 1.00 98.62 572 TYR A N 1
ATOM 4561 C CA . TYR A 1 572 ? -13.453 -4.368 1.452 1.00 98.62 572 TYR A CA 1
ATOM 4562 C C . TYR A 1 572 ? -14.831 -4.605 0.826 1.00 98.62 572 TYR A C 1
ATOM 4564 O O . TYR A 1 572 ? -14.966 -5.204 -0.246 1.00 98.62 572 TYR A O 1
ATOM 4572 N N . TRP A 1 573 ? -15.858 -4.020 1.440 1.00 98.62 573 TRP A N 1
ATOM 4573 C CA . TRP A 1 573 ? -17.256 -4.117 1.027 1.00 98.62 573 TRP A CA 1
ATOM 4574 C C . TRP A 1 573 ? -17.960 -2.766 1.085 1.00 98.62 573 TRP A C 1
ATOM 4576 O O . TRP A 1 573 ? -17.661 -1.915 1.922 1.00 98.62 573 TRP A O 1
ATOM 4586 N N . TRP A 1 574 ? -18.951 -2.586 0.214 1.00 98.25 574 TRP A N 1
ATOM 4587 C CA . TRP A 1 574 ? -19.906 -1.490 0.340 1.00 98.25 574 TRP A CA 1
ATOM 4588 C C . TRP A 1 574 ? -21.016 -1.871 1.319 1.00 98.25 574 TRP A C 1
ATOM 4590 O O . TRP A 1 574 ? -21.679 -2.896 1.137 1.00 98.25 574 TRP A O 1
ATOM 4600 N N . ASP A 1 575 ? -21.268 -1.020 2.314 1.00 97.75 575 ASP A N 1
ATOM 4601 C CA . ASP A 1 575 ? -22.471 -1.126 3.135 1.00 97.75 575 ASP A CA 1
ATOM 4602 C C . ASP A 1 575 ? -23.732 -0.682 2.367 1.00 97.75 575 ASP A C 1
ATOM 4604 O O . ASP A 1 575 ? -23.680 -0.200 1.231 1.00 97.75 575 ASP A O 1
ATOM 4608 N N . THR A 1 576 ? -24.901 -0.812 3.000 1.00 96.94 576 THR A N 1
ATOM 4609 C CA . THR A 1 576 ? -26.206 -0.509 2.379 1.00 96.94 576 THR A CA 1
ATOM 4610 C C . THR A 1 576 ? -26.409 0.962 2.010 1.00 96.94 576 THR A C 1
ATOM 4612 O O . THR A 1 576 ? -27.363 1.295 1.316 1.00 96.94 576 THR A O 1
ATOM 4615 N N . THR A 1 577 ? -25.536 1.854 2.470 1.00 95.81 577 THR A N 1
ATOM 4616 C CA . THR A 1 577 ? -25.569 3.298 2.202 1.00 95.81 577 THR A CA 1
ATOM 4617 C C . THR A 1 577 ? -24.350 3.784 1.417 1.00 95.81 577 THR A C 1
ATOM 4619 O O . THR A 1 577 ? -24.196 4.988 1.187 1.00 95.81 577 THR A O 1
ATOM 4622 N N . GLY A 1 578 ? -23.482 2.866 0.984 1.00 94.81 578 GLY A N 1
ATOM 4623 C CA . GLY A 1 578 ? -22.248 3.174 0.272 1.00 94.81 578 GLY A CA 1
ATOM 4624 C C . GLY A 1 578 ? -21.172 3.796 1.161 1.00 94.81 578 GLY A C 1
ATOM 4625 O O . GLY A 1 578 ? -20.487 4.706 0.708 1.00 94.81 578 GLY A O 1
ATOM 4626 N N . ASN A 1 579 ? -21.067 3.406 2.435 1.00 97.06 579 ASN A N 1
ATOM 4627 C CA . ASN A 1 579 ? -19.799 3.541 3.160 1.00 97.06 579 ASN A CA 1
ATOM 4628 C C . ASN A 1 579 ? -18.955 2.298 2.882 1.00 97.06 579 ASN A C 1
ATOM 4630 O O . ASN A 1 579 ? -19.495 1.191 2.802 1.00 97.06 579 ASN A O 1
ATOM 4634 N N . MET A 1 580 ? -17.645 2.475 2.751 1.00 98.12 580 MET A N 1
ATOM 4635 C CA . MET A 1 580 ? -16.725 1.354 2.642 1.00 98.12 580 MET A CA 1
ATOM 4636 C C . MET A 1 580 ? -16.426 0.801 4.040 1.00 98.12 580 MET A C 1
ATOM 4638 O O . MET A 1 580 ? -16.181 1.548 4.994 1.00 98.12 580 MET A O 1
ATOM 4642 N N . ILE A 1 581 ? -16.464 -0.517 4.165 1.00 98.19 581 ILE A N 1
ATOM 4643 C CA . ILE A 1 581 ? -16.138 -1.234 5.392 1.00 98.19 581 ILE A CA 1
ATOM 4644 C C . ILE A 1 581 ? -15.202 -2.390 5.064 1.00 98.19 581 ILE A C 1
ATOM 4646 O O . ILE A 1 581 ? -15.323 -3.005 4.007 1.00 98.19 581 ILE A O 1
ATOM 4650 N N . GLU A 1 582 ? -14.275 -2.676 5.962 1.00 98.69 582 GLU A N 1
ATOM 4651 C CA . GLU A 1 582 ? -13.220 -3.656 5.746 1.00 98.69 582 GLU A CA 1
ATOM 4652 C C . GLU A 1 582 ? -13.216 -4.720 6.843 1.00 98.69 582 GLU A C 1
ATOM 4654 O O . GLU A 1 582 ? -13.385 -4.410 8.028 1.00 98.69 582 GLU A O 1
ATOM 4659 N N . HIS A 1 583 ? -13.019 -5.977 6.447 1.00 98.75 583 HIS A N 1
ATOM 4660 C CA . HIS A 1 583 ? -12.476 -7.006 7.330 1.00 98.75 583 HIS A CA 1
ATOM 4661 C C . HIS A 1 583 ? -10.962 -7.046 7.191 1.00 98.75 583 HIS A C 1
ATOM 4663 O O . HIS A 1 583 ? -10.462 -7.147 6.070 1.00 98.75 583 HIS A O 1
ATOM 4669 N N . TYR A 1 584 ? -10.258 -7.049 8.321 1.00 98.38 584 TYR A N 1
ATOM 4670 C CA . TYR A 1 584 ? -8.822 -7.294 8.336 1.00 98.38 584 TYR A CA 1
ATOM 4671 C C . TYR A 1 584 ? -8.426 -8.395 9.316 1.00 98.38 584 TYR A C 1
ATOM 4673 O O . TYR A 1 584 ? -9.130 -8.671 10.288 1.00 98.38 584 TYR A O 1
ATOM 4681 N N . ALA A 1 585 ? -7.274 -9.010 9.079 1.00 98.19 585 ALA A N 1
ATOM 4682 C CA . ALA A 1 585 ? -6.638 -9.960 9.987 1.00 98.19 585 ALA A CA 1
ATOM 4683 C C . ALA A 1 585 ? -5.113 -9.895 9.827 1.00 98.19 585 ALA A C 1
ATOM 4685 O O . ALA A 1 585 ? -4.618 -9.364 8.834 1.00 98.19 585 ALA A O 1
ATOM 4686 N N . ASP A 1 586 ? -4.371 -10.480 10.771 1.00 96.69 586 ASP A N 1
ATOM 4687 C CA . ASP A 1 586 ? -2.917 -10.689 10.646 1.00 96.69 586 ASP A CA 1
ATOM 4688 C C . ASP A 1 586 ? -2.117 -9.385 10.435 1.00 96.69 586 ASP A C 1
ATOM 4690 O O . ASP A 1 586 ? -1.287 -9.284 9.534 1.00 96.69 586 ASP A O 1
ATOM 4694 N N . GLY A 1 587 ? -2.430 -8.361 11.238 1.00 95.94 587 GLY A N 1
ATOM 4695 C CA . GLY A 1 587 ? -1.752 -7.065 11.205 1.00 95.94 587 GLY A CA 1
ATOM 4696 C C . GLY A 1 587 ? -0.538 -6.982 12.127 1.00 95.94 587 GLY A C 1
ATOM 4697 O O . GLY A 1 587 ? -0.529 -7.560 13.215 1.00 95.94 587 GLY A O 1
ATOM 4698 N N . ASP A 1 588 ? 0.459 -6.205 11.710 1.00 96.50 588 ASP A N 1
ATOM 4699 C CA . ASP A 1 588 ? 1.664 -5.947 12.495 1.00 96.50 588 ASP A CA 1
ATOM 4700 C C . ASP A 1 588 ? 1.386 -5.055 13.712 1.00 96.50 588 ASP A C 1
ATOM 4702 O O . ASP A 1 588 ? 0.483 -4.209 13.718 1.00 96.50 588 ASP A O 1
ATOM 4706 N N . LEU A 1 589 ? 2.212 -5.224 14.746 1.00 97.00 589 LEU A N 1
ATOM 4707 C CA . LEU A 1 589 ? 2.174 -4.417 15.958 1.00 97.00 589 LEU A CA 1
ATOM 4708 C C . LEU A 1 589 ? 3.415 -3.526 16.068 1.00 97.00 589 LEU A C 1
ATOM 4710 O O . LEU A 1 589 ? 4.533 -3.974 15.817 1.00 97.00 589 LEU A O 1
ATOM 4714 N N . VAL A 1 590 ? 3.216 -2.283 16.504 1.00 97.25 590 VAL A N 1
ATOM 4715 C CA . VAL A 1 590 ? 4.245 -1.232 16.578 1.00 97.25 590 VAL A CA 1
ATOM 4716 C C . VAL A 1 590 ? 4.215 -0.503 17.922 1.00 97.25 590 VAL A C 1
ATOM 4718 O O . VAL A 1 590 ? 3.222 -0.554 18.652 1.00 97.25 590 VAL A O 1
ATOM 4721 N N . ASN A 1 591 ? 5.317 0.160 18.266 1.00 97.19 591 ASN A N 1
ATOM 4722 C CA . ASN A 1 591 ? 5.477 0.957 19.487 1.00 97.19 591 ASN A CA 1
ATOM 4723 C C . ASN A 1 591 ? 6.448 2.134 19.256 1.00 97.19 591 ASN A C 1
ATOM 4725 O O . ASN A 1 591 ? 6.913 2.352 18.136 1.00 97.19 591 ASN A O 1
ATOM 4729 N N . GLU A 1 592 ? 6.822 2.851 20.322 1.00 95.69 592 GLU A N 1
ATOM 4730 C CA . GLU A 1 592 ? 7.704 4.026 20.233 1.00 95.69 592 GLU A CA 1
ATOM 4731 C C . GLU A 1 592 ? 9.126 3.758 19.689 1.00 95.69 592 GLU A C 1
ATOM 4733 O O . GLU A 1 592 ? 9.823 4.701 19.302 1.00 95.69 592 GLU A O 1
ATOM 4738 N N . GLU A 1 593 ? 9.566 2.495 19.638 1.00 95.44 593 GLU A N 1
ATOM 4739 C CA . GLU A 1 593 ? 10.858 2.088 19.064 1.00 95.44 593 GLU A CA 1
ATOM 4740 C C . GLU A 1 593 ? 10.772 1.803 17.555 1.00 95.44 593 GLU A C 1
ATOM 4742 O O . GLU A 1 593 ? 11.798 1.658 16.883 1.00 95.44 593 GLU A O 1
ATOM 4747 N N . THR A 1 594 ? 9.559 1.741 17.002 1.00 95.12 594 THR A N 1
ATOM 4748 C CA . THR A 1 594 ? 9.341 1.526 15.570 1.00 95.12 594 THR A CA 1
ATOM 4749 C C . THR A 1 594 ? 9.693 2.807 14.798 1.00 95.12 594 THR A C 1
ATOM 4751 O O . THR A 1 594 ? 9.174 3.880 15.117 1.00 95.12 594 THR A O 1
ATOM 4754 N N . PRO A 1 595 ? 10.602 2.756 13.805 1.00 94.50 595 PRO A N 1
ATOM 4755 C CA . PRO A 1 595 ? 10.944 3.927 13.008 1.00 94.50 595 PRO A CA 1
ATOM 4756 C C . PRO A 1 595 ? 9.796 4.311 12.070 1.00 94.50 595 PRO A C 1
ATOM 4758 O O . PRO A 1 595 ? 9.041 3.456 11.618 1.00 94.50 595 PRO A O 1
ATOM 4761 N N . VAL A 1 596 ? 9.740 5.592 11.716 1.00 95.44 596 VAL A N 1
ATOM 4762 C CA . VAL A 1 596 ? 8.839 6.106 10.682 1.00 95.44 596 VAL A CA 1
ATOM 4763 C C . VAL A 1 596 ? 9.401 5.746 9.306 1.00 95.44 596 VAL A C 1
ATOM 4765 O O . VAL A 1 596 ? 10.580 6.025 9.046 1.00 95.44 596 VAL A O 1
ATOM 4768 N N . GLY A 1 597 ? 8.584 5.143 8.442 1.00 93.06 597 GLY A N 1
ATOM 4769 C CA . GLY A 1 597 ? 8.912 4.796 7.056 1.00 93.06 597 GLY A CA 1
ATOM 4770 C C . GLY A 1 597 ? 8.382 5.805 6.029 1.00 93.06 597 GLY A C 1
ATOM 4771 O O . GLY A 1 597 ? 7.391 6.488 6.273 1.00 93.06 597 GLY A O 1
ATOM 4772 N N . TRP A 1 598 ? 9.039 5.905 4.868 1.00 91.69 598 TRP A N 1
ATOM 4773 C CA . TRP A 1 598 ? 8.545 6.629 3.689 1.00 91.69 598 TRP A CA 1
ATOM 4774 C C . TRP A 1 598 ? 8.541 5.701 2.474 1.00 91.69 598 TRP A C 1
ATOM 4776 O O . TRP A 1 598 ? 9.588 5.172 2.097 1.00 91.69 598 TRP A O 1
ATOM 4786 N N . GLY A 1 599 ? 7.378 5.548 1.845 1.00 87.31 599 GLY A N 1
ATOM 4787 C CA . GLY A 1 599 ? 7.193 4.831 0.584 1.00 87.31 599 GLY A CA 1
ATOM 4788 C C . GLY A 1 599 ? 6.650 5.741 -0.517 1.00 87.31 599 GLY A C 1
ATOM 4789 O O . GLY A 1 599 ? 6.021 6.761 -0.241 1.00 87.31 599 GLY A O 1
ATOM 4790 N N . GLU A 1 600 ? 6.888 5.388 -1.776 1.00 86.38 600 GLU A N 1
ATOM 4791 C CA . GLU A 1 600 ? 6.241 6.069 -2.900 1.00 86.38 600 GLU A CA 1
ATOM 4792 C C . GLU A 1 600 ? 4.762 5.664 -2.968 1.00 86.38 600 GLU A C 1
ATOM 4794 O O . GLU A 1 600 ? 4.425 4.498 -2.772 1.00 86.38 600 GLU A O 1
ATOM 4799 N N . ALA A 1 601 ? 3.876 6.629 -3.206 1.00 84.38 601 ALA A N 1
ATOM 4800 C CA . ALA A 1 601 ? 2.453 6.375 -3.371 1.00 84.38 601 ALA A CA 1
ATOM 4801 C C . ALA A 1 601 ? 2.176 5.748 -4.746 1.00 84.38 601 ALA A C 1
ATOM 4803 O O . ALA A 1 601 ? 2.567 6.299 -5.774 1.00 84.38 601 ALA A O 1
ATOM 4804 N N . GLY A 1 602 ? 1.435 4.643 -4.774 1.00 73.50 602 GLY A N 1
ATOM 4805 C CA . GLY A 1 602 ? 0.927 4.041 -6.005 1.00 73.50 602 GLY A CA 1
ATOM 4806 C C . GLY A 1 602 ? 0.143 2.763 -5.727 1.00 73.50 602 GLY A C 1
ATOM 4807 O O . GLY A 1 602 ? 0.186 2.234 -4.623 1.00 73.50 602 GLY A O 1
ATOM 4808 N N . ASP A 1 603 ? -0.558 2.231 -6.726 1.00 69.00 603 ASP A N 1
ATOM 4809 C CA . ASP A 1 603 ? -1.328 0.987 -6.558 1.00 69.00 603 ASP A CA 1
ATOM 4810 C C . ASP A 1 603 ? -0.426 -0.176 -6.092 1.00 69.00 603 ASP A C 1
ATOM 4812 O O . ASP A 1 603 ? -0.802 -0.966 -5.224 1.00 69.00 603 ASP A O 1
ATOM 4816 N N . GLU A 1 604 ? 0.814 -0.219 -6.596 1.00 57.69 604 GLU A N 1
ATOM 4817 C CA . GLU A 1 604 ? 1.841 -1.196 -6.209 1.00 57.69 604 GLU A CA 1
ATOM 4818 C C . GLU A 1 604 ? 2.335 -1.032 -4.765 1.00 57.69 604 GLU A C 1
ATOM 4820 O O . GLU A 1 604 ? 2.904 -1.970 -4.215 1.00 57.69 604 GLU A O 1
ATOM 4825 N N . SER A 1 605 ? 2.109 0.121 -4.124 1.00 67.25 605 SER A N 1
ATOM 4826 C CA . SER A 1 605 ? 2.483 0.349 -2.723 1.00 67.25 605 SER A CA 1
ATOM 4827 C C . SER A 1 605 ? 1.420 -0.139 -1.738 1.00 67.25 605 SER A C 1
ATOM 4829 O O . SER A 1 605 ? 1.646 -0.097 -0.529 1.00 67.25 605 SER A O 1
ATOM 4831 N N . LEU A 1 606 ? 0.251 -0.576 -2.223 1.00 77.62 606 LEU A N 1
ATOM 4832 C CA . LEU A 1 606 ? -0.880 -0.923 -1.365 1.00 77.62 606 LEU A CA 1
ATOM 4833 C C . LEU A 1 606 ? -0.992 -2.419 -1.078 1.00 77.62 606 LEU A C 1
ATOM 4835 O O . LEU A 1 606 ? -1.423 -2.758 0.021 1.00 77.62 606 LEU A O 1
ATOM 4839 N N . ALA A 1 607 ? -0.612 -3.314 -1.997 1.00 86.06 607 ALA A N 1
ATOM 4840 C CA . ALA A 1 607 ? -0.808 -4.755 -1.818 1.00 86.06 607 ALA A CA 1
ATOM 4841 C C . ALA A 1 607 ? 0.394 -5.609 -2.240 1.00 86.06 607 ALA A C 1
ATOM 4843 O O . ALA A 1 607 ? 0.943 -5.455 -3.324 1.00 86.06 607 ALA A O 1
ATOM 4844 N N . VAL A 1 608 ? 0.746 -6.580 -1.392 1.00 85.56 608 VAL A N 1
ATOM 4845 C CA . VAL A 1 608 ? 1.722 -7.640 -1.695 1.00 85.56 608 VAL A CA 1
ATOM 4846 C C . VAL A 1 608 ? 1.128 -8.618 -2.709 1.00 85.56 608 VAL A C 1
ATOM 4848 O O . VAL A 1 608 ? 1.813 -9.099 -3.609 1.00 85.56 608 VAL A O 1
ATOM 4851 N N . TRP A 1 609 ? -0.153 -8.945 -2.538 1.00 90.31 609 TRP A N 1
ATOM 4852 C CA . TRP A 1 609 ? -0.940 -9.759 -3.457 1.00 90.31 609 TRP A CA 1
ATOM 4853 C C . TRP A 1 609 ? -2.430 -9.479 -3.245 1.00 90.31 609 TRP A C 1
ATOM 4855 O O . TRP A 1 609 ? -2.859 -9.084 -2.161 1.00 90.31 609 TRP A O 1
ATOM 4865 N N . GLY A 1 610 ? -3.225 -9.705 -4.283 1.00 89.94 610 GLY A N 1
ATOM 4866 C CA . GLY A 1 610 ? -4.659 -9.440 -4.302 1.00 89.94 610 GLY A CA 1
ATOM 4867 C C . GLY A 1 610 ? -5.120 -9.126 -5.727 1.00 89.94 610 GLY A C 1
ATOM 4868 O O . GLY A 1 610 ? -4.300 -9.147 -6.650 1.00 89.94 610 GLY A O 1
ATOM 4869 N N . PRO A 1 611 ? -6.417 -8.858 -5.937 1.00 88.56 611 PRO A N 1
ATOM 4870 C CA . PRO A 1 611 ? -6.883 -8.276 -7.191 1.00 88.56 611 PRO A CA 1
ATOM 4871 C C . PRO A 1 611 ? -6.291 -6.872 -7.395 1.00 88.56 611 PRO A C 1
ATOM 4873 O O . PRO A 1 611 ? -5.902 -6.214 -6.428 1.00 88.56 611 PRO A O 1
ATOM 4876 N N . GLU A 1 612 ? -6.258 -6.402 -8.644 1.00 85.06 612 GLU A N 1
ATOM 4877 C CA . GLU A 1 612 ? -5.852 -5.027 -8.966 1.00 85.06 612 GLU A CA 1
ATOM 4878 C C . GLU A 1 612 ? -6.675 -4.008 -8.167 1.00 85.06 612 GLU A C 1
ATOM 4880 O O . GLU A 1 612 ? -7.888 -4.177 -7.987 1.00 85.06 612 GLU A O 1
ATOM 4885 N N . VAL A 1 613 ? -6.009 -2.950 -7.696 1.00 84.00 613 VAL A N 1
ATOM 4886 C CA . VAL A 1 613 ? -6.661 -1.847 -6.985 1.00 84.00 613 VAL A CA 1
ATOM 4887 C C . VAL A 1 613 ? -7.646 -1.172 -7.948 1.00 84.00 613 VAL A C 1
ATOM 4889 O O . VAL A 1 613 ? -7.254 -0.748 -9.040 1.00 84.00 613 VAL A O 1
ATOM 4892 N N . PRO A 1 614 ? -8.940 -1.059 -7.606 1.00 85.81 614 PRO A N 1
ATOM 4893 C CA . PRO A 1 614 ? -9.873 -0.316 -8.437 1.00 85.81 614 PRO A CA 1
ATOM 4894 C C . PRO A 1 614 ? -9.457 1.155 -8.524 1.00 85.81 614 PRO A C 1
ATOM 4896 O O . PRO A 1 614 ? -9.213 1.787 -7.505 1.00 85.81 614 PRO A O 1
ATOM 4899 N N . LYS A 1 615 ? -9.469 1.744 -9.725 1.00 84.69 615 LYS A N 1
ATOM 4900 C CA . LYS A 1 615 ? -9.074 3.156 -9.933 1.00 84.69 615 LYS A CA 1
ATOM 4901 C C . LYS A 1 615 ? -9.835 4.167 -9.068 1.00 84.69 615 LYS A C 1
ATOM 4903 O O . LYS A 1 615 ? -9.312 5.231 -8.789 1.00 84.69 615 LYS A O 1
ATOM 4908 N N . TRP A 1 616 ? -11.064 3.827 -8.688 1.00 83.44 616 TRP A N 1
ATOM 4909 C CA . TRP A 1 616 ? -11.946 4.649 -7.861 1.00 83.44 616 TRP A CA 1
ATOM 4910 C C . TRP A 1 616 ? -11.803 4.358 -6.362 1.00 83.44 616 TRP A C 1
ATOM 4912 O O . TRP A 1 616 ? -12.597 4.857 -5.580 1.00 83.44 616 TRP A O 1
ATOM 4922 N N . PHE A 1 617 ? -10.859 3.507 -5.942 1.00 87.75 617 PHE A N 1
ATOM 4923 C CA . PHE A 1 617 ? -10.765 3.051 -4.553 1.00 87.75 617 PHE A CA 1
ATOM 4924 C C . PHE A 1 617 ? -10.641 4.219 -3.573 1.00 87.75 617 PHE A C 1
ATOM 4926 O O . PHE A 1 617 ? -11.343 4.219 -2.572 1.00 87.75 617 PHE A O 1
ATOM 4933 N N . LEU A 1 618 ? -9.828 5.222 -3.918 1.00 80.94 618 LEU A N 1
ATOM 4934 C CA . LEU A 1 618 ? -9.639 6.434 -3.124 1.00 80.94 618 LEU A CA 1
ATOM 4935 C C . LEU A 1 618 ? -10.648 7.559 -3.445 1.00 80.94 618 LEU A C 1
ATOM 4937 O O . LEU A 1 618 ? -10.541 8.601 -2.806 1.00 80.94 618 LEU A O 1
ATOM 4941 N N . ASP A 1 619 ? -11.545 7.406 -4.432 1.00 76.50 619 ASP A N 1
ATOM 4942 C CA . ASP A 1 619 ? -12.389 8.487 -4.995 1.00 76.50 619 ASP A CA 1
ATOM 4943 C C . ASP A 1 619 ? -13.682 8.790 -4.218 1.00 76.50 619 ASP A C 1
ATOM 4945 O O . ASP A 1 619 ? -14.399 7.840 -3.817 1.00 76.50 619 ASP A O 1
#

Organism: NCBI:txid119953

Radius of gyration: 32.61 Å; Cα contacts (8 Å, |Δi|>4): 1234; chains: 1; bounding box: 110×63×86 Å

Nearest PDB structures (foldseek):
  1ak0-assembly1_A  TM=9.114E-01  e=2.479E-16  Penicillium citrinum
  5znh-assembly1_A  TM=8.213E-01  e=9.815E-18  Diaphorobacter sp. DS2
  5zsz-assembly1_A  TM=8.142E-01  e=9.815E-18  Diaphorobacter sp. DS2
  1mpy-assembly1_D  TM=8.233E-01  e=7.854E-17  Pseudomonas putida
  6l3w-assembly1_A  TM=7.960E-01  e=1.358E-16  metagenome